Protein AF-A0A1F2RN65-F1 (afdb_monomer)

Secondary structure (DSSP, 8-state):
--PPPPPPSSPPSS-SSS-HHHHHHHHHHHHHS-SSEEEEEE--TTS-HHHHHHHHHHHHHTTTEEEEEEETTTTTT-S-HHHHHHHHHHHHTT-HHHHHHHHHHHHHHHHHHHTTTT----S--HHHHHHHHHHHHHHHHHHHHHHHHHHHHHHHHHS-SS--EEEEEEE-GGGS-HHHHHHHHHHHHTTTT-TTEEEEEEE-HHHHHHHHHHHSTTTS-TTT--HHHHHHTT-SEEEEPPPPPHHHHHHHHHTTS-GGGGGGHHHHHHHHTT-HHHHHHHHHHHHHHHHHHHHHT-TT--HHHHHHHHHHHHH-HHHHTTTTT-TTHHHHHHTT-GGGTTS---HHHHHHHHTS---SS--GGGTSHHHHHHHSS--S-------HHHHHHHHHHHHHTTTSSS---B-TT-B-----TTSS---TT-B-TT-B-TT-B---B--SSS--B--B-TT-B-TT-B-TT-B-TT-B-TT-B-TT-B-TT-B-TT-B-TT-BS--HHHHHTSB--TTPBPTTS-BSS--TTSS-S--TT-PPP------

Solvent-accessible surface area (backbone atoms only — not comparable to full-atom values): 30174 Å² total; per-residue (Å²): 130,90,74,69,79,74,60,70,98,60,71,60,95,64,80,59,67,75,49,59,65,57,21,51,52,52,31,50,47,71,74,69,55,78,55,44,36,30,33,29,39,30,41,62,91,50,61,44,55,71,28,47,50,52,46,21,49,51,64,32,63,80,44,62,44,43,70,32,69,42,62,42,45,86,44,49,82,49,94,52,52,57,58,55,51,50,51,33,47,38,62,64,65,62,46,59,70,64,40,50,50,51,51,48,53,54,49,49,64,52,49,67,59,60,77,64,74,84,67,92,75,76,99,75,53,75,62,61,49,49,53,52,52,48,52,50,52,48,51,52,50,54,50,52,52,50,50,50,54,54,50,50,52,48,50,54,67,68,36,41,100,76,23,64,36,42,37,37,38,40,32,52,43,66,71,32,56,49,69,37,38,50,55,46,50,62,52,45,56,75,64,57,72,34,77,47,29,34,38,40,37,32,36,27,62,69,62,48,42,53,22,52,51,65,73,45,60,87,78,53,66,91,88,78,69,60,64,65,60,60,49,60,75,64,33,78,43,79,41,71,63,75,80,52,50,68,71,37,46,48,54,38,49,63,75,62,55,46,80,92,50,55,86,35,48,66,42,50,55,44,47,61,59,56,38,58,46,60,47,42,54,47,50,36,52,47,55,52,49,51,51,45,41,62,77,66,62,54,80,91,73,49,71,50,59,46,49,49,55,51,47,31,53,76,76,37,48,80,61,38,72,41,38,86,81,36,50,49,46,69,58,39,60,66,67,66,38,78,86,44,71,79,58,89,69,60,65,38,50,53,58,29,48,71,77,49,89,73,64,80,67,54,64,69,57,73,82,37,45,90,52,46,68,63,67,69,53,89,61,94,66,76,60,45,84,69,78,58,68,67,40,50,53,29,23,50,40,12,61,78,48,76,66,77,39,69,39,72,37,78,38,56,31,20,62,54,66,72,32,57,91,89,73,80,50,47,49,53,52,37,82,43,61,50,18,37,31,36,44,15,35,30,59,32,55,90,66,88,64,103,63,79,53,26,24,41,28,36,46,15,34,31,32,49,15,37,30,34,48,14,41,29,29,36,18,33,31,31,47,14,31,36,33,72,30,41,29,49,60,14,34,34,36,43,14,35,27,34,57,22,38,33,38,46,62,70,40,53,68,37,32,42,53,24,71,65,7,28,28,26,70,60,50,71,30,48,78,55,89,92,68,69,53,49,32,67,77,81,76,77,83,74,77,82,77,87,74,135

Radius of gyration: 31.02 Å; Cα contacts (8 Å, |Δi|>4): 884; chains: 1; bounding box: 86×51×83 Å

Sequence (548 aa):
MALGSIPHDEPASQDKLKRDLYARALAGVAGTCQTPLVIGLYGTWGIGKTTLMKLIQKELTDSDINTVWFDAWQHQFDENPALALLHAVVNSFNMGEEGKKLLTVIASAFGSLLLKSTTTLELKDLKALGEQYEEERFRIRDARVRLREHFEELIQKAQTAEKHRLVFFIDDLDRCLPPQTLSLLEALKLYMNLEGCVFFIGVDRQALERSIRHHYKDAYKEDEFSEASYLDKIVQLPFTIPPVAPESMDGFVSSLLPQELESCKILLVLGLGDNPRKVKRFISTLALNHRLASELNIPNYDPKVLALVLLFQSLEWELYRLLPKRLGLLHDLKGQKEETKVLRVNERLKDALAQVDIPRELDIQYIYLTQAARITEKSESVGREIDLAPVFAAHKLWLESGGKAGKRADLRGVDLPVGTTEFGDSLWSANLRGADLRGSRAGGIYLGGDEMHVVHMAGAELRDADMREAQWSWADLRDAKLGGADLRGANLHAANLEGAEGLTEQQLASALTSEETILPDGSKGPFKPGSGAHQPCGSRPGRAKVRS

Nearest PDB structures (foldseek):
  5dzb-assembly3_E  TM=5.973E-01  e=4.042E-05  synthetic construct
  5txv-assembly4_X  TM=3.263E-01  e=6.839E-06  Escherichia coli K-12
  5dqa-assembly1_B-2  TM=4.616E-01  e=2.264E-04  synthetic construct
  2j8k-assembly1_A  TM=3.851E-01  e=4.093E-04  Nostoc punctiforme
  5dra-assembly1_A-2  TM=4.038E-01  e=8.698E-04  synthetic construct

Structure (mmCIF, N/CA/C/O backbone):
data_AF-A0A1F2RN65-F1
#
_entry.id   AF-A0A1F2RN65-F1
#
loop_
_atom_site.group_PDB
_atom_site.id
_atom_site.type_symbol
_atom_site.label_atom_id
_atom_site.label_alt_id
_atom_site.label_comp_id
_atom_site.label_asym_id
_atom_site.label_entity_id
_atom_site.label_seq_id
_atom_site.pdbx_PDB_ins_code
_atom_site.Cartn_x
_atom_site.Cartn_y
_atom_site.Cartn_z
_atom_site.occupancy
_atom_site.B_iso_or_equiv
_atom_site.auth_seq_id
_atom_site.auth_comp_id
_atom_site.auth_asym_id
_atom_site.auth_atom_id
_atom_site.pdbx_PDB_model_num
ATOM 1 N N . MET A 1 1 ? -7.874 18.743 -25.694 1.00 30.97 1 MET A N 1
ATOM 2 C CA . MET A 1 1 ? -9.133 18.361 -25.014 1.00 30.97 1 MET A CA 1
ATOM 3 C C . MET A 1 1 ? -8.820 18.153 -23.543 1.00 30.97 1 MET A C 1
ATOM 5 O O . MET A 1 1 ? -7.727 17.685 -23.246 1.00 30.97 1 MET A O 1
ATOM 9 N N . ALA A 1 2 ? -9.703 18.559 -22.630 1.00 31.06 2 ALA A N 1
ATOM 10 C CA . ALA A 1 2 ? -9.512 18.300 -21.206 1.00 31.06 2 ALA A CA 1
ATOM 11 C C . ALA A 1 2 ? -9.690 16.795 -20.954 1.00 31.06 2 ALA A C 1
ATOM 13 O O . ALA A 1 2 ? -10.813 16.304 -20.933 1.00 31.06 2 ALA A O 1
ATOM 14 N N . LEU A 1 3 ? -8.579 16.066 -20.843 1.00 44.56 3 LEU A N 1
ATOM 15 C CA . LEU A 1 3 ? -8.581 14.650 -20.478 1.00 44.56 3 LEU A CA 1
ATOM 16 C C . LEU A 1 3 ? -9.195 14.473 -19.081 1.00 44.56 3 LEU A C 1
ATOM 18 O O . LEU A 1 3 ? -8.922 15.276 -18.182 1.00 44.56 3 LEU A O 1
ATOM 22 N N . GLY A 1 4 ? -9.977 13.404 -18.911 1.00 52.00 4 GLY A N 1
ATOM 23 C CA . GLY A 1 4 ? -10.627 13.036 -17.651 1.00 52.00 4 GLY A CA 1
ATOM 24 C C . GLY A 1 4 ? -9.674 13.001 -16.448 1.00 52.00 4 GLY A C 1
ATOM 25 O O . GLY A 1 4 ? -8.451 12.875 -16.590 1.00 52.00 4 GLY A O 1
ATOM 26 N N . SER A 1 5 ? -10.239 13.151 -15.249 1.00 56.69 5 SER A N 1
ATOM 27 C CA . SER A 1 5 ? -9.483 13.170 -13.996 1.00 56.69 5 SER A CA 1
ATOM 28 C C . SER A 1 5 ? -8.712 11.863 -13.787 1.00 56.69 5 SER A C 1
ATOM 30 O O . SER A 1 5 ? -9.244 10.769 -13.965 1.00 56.69 5 SER A O 1
ATOM 32 N N . ILE A 1 6 ? -7.439 11.979 -13.399 1.00 63.50 6 ILE A N 1
ATOM 33 C CA . ILE A 1 6 ? -6.613 10.826 -13.027 1.00 63.50 6 ILE A CA 1
ATOM 34 C C . ILE A 1 6 ? -7.238 10.170 -11.782 1.00 63.50 6 ILE A C 1
ATOM 36 O O . ILE A 1 6 ? -7.541 10.883 -10.821 1.00 63.50 6 ILE A O 1
ATOM 40 N N . PRO A 1 7 ? -7.433 8.838 -11.757 1.00 59.62 7 PRO A N 1
ATOM 41 C CA . PRO A 1 7 ? -7.975 8.158 -10.588 1.00 59.62 7 PRO A CA 1
ATOM 42 C C . PRO A 1 7 ? -7.110 8.380 -9.340 1.00 59.62 7 PRO A C 1
ATOM 44 O O . PRO A 1 7 ? -5.917 8.071 -9.332 1.00 59.62 7 PRO A O 1
ATOM 47 N N . HIS A 1 8 ? -7.727 8.861 -8.260 1.00 59.22 8 HIS A N 1
ATOM 48 C CA . HIS A 1 8 ? -7.083 8.950 -6.950 1.00 59.22 8 HIS A CA 1
ATOM 49 C C . HIS A 1 8 ? -7.029 7.574 -6.262 1.00 59.22 8 HIS A C 1
ATOM 51 O O . HIS A 1 8 ? -7.990 6.791 -6.315 1.00 59.22 8 HIS A O 1
ATOM 57 N N . ASP A 1 9 ? -5.927 7.295 -5.554 1.00 55.34 9 ASP A N 1
ATOM 58 C CA . ASP A 1 9 ? -5.768 6.115 -4.681 1.00 55.34 9 ASP A CA 1
ATOM 59 C C . ASP A 1 9 ? -6.456 6.325 -3.320 1.00 55.34 9 ASP A C 1
ATOM 61 O O . ASP A 1 9 ? -5.916 6.034 -2.256 1.00 55.34 9 ASP A O 1
ATOM 65 N N . GLU A 1 10 ? -7.678 6.855 -3.356 1.00 56.72 10 GLU A N 1
ATOM 66 C CA . GLU A 1 10 ? -8.547 6.938 -2.190 1.00 56.72 10 GLU A CA 1
ATOM 67 C C . GLU A 1 10 ? -9.575 5.795 -2.201 1.00 56.72 10 GLU A C 1
ATOM 69 O O . GLU A 1 10 ? -9.991 5.325 -3.274 1.00 56.72 10 GLU A O 1
ATOM 74 N N . PRO A 1 11 ? -10.012 5.318 -1.021 1.00 56.66 11 PRO A N 1
ATOM 75 C CA . PRO A 1 11 ? -11.157 4.421 -0.909 1.00 56.66 11 PRO A CA 1
ATOM 76 C C . PRO A 1 11 ? -12.371 4.995 -1.651 1.00 56.66 11 PRO A C 1
ATOM 78 O O . PRO A 1 11 ? -12.697 6.168 -1.491 1.00 56.66 11 PRO A O 1
ATOM 81 N N . ALA A 1 12 ? -13.037 4.180 -2.471 1.00 59.41 12 ALA A N 1
ATOM 82 C CA . ALA A 1 12 ? -14.170 4.658 -3.260 1.00 59.41 12 ALA A CA 1
ATOM 83 C C . ALA A 1 12 ? -15.378 4.971 -2.357 1.00 59.41 12 ALA A C 1
ATOM 85 O O . ALA A 1 12 ? -15.730 4.169 -1.497 1.00 59.41 12 ALA A O 1
ATOM 86 N N . SER A 1 13 ? -16.025 6.118 -2.573 1.00 53.97 13 SER A N 1
ATOM 87 C CA . SER A 1 13 ? -17.267 6.509 -1.884 1.00 53.97 13 SER A CA 1
ATOM 88 C C . SER A 1 13 ? -18.532 5.919 -2.523 1.00 53.97 13 SER A C 1
ATOM 90 O O . SER A 1 13 ? -19.602 5.938 -1.915 1.00 53.97 13 SER A O 1
ATOM 92 N N . GLN A 1 14 ? -18.412 5.395 -3.745 1.00 61.78 14 GLN A N 1
ATOM 93 C CA . GLN A 1 14 ? -19.466 4.710 -4.490 1.00 61.78 14 GLN A CA 1
ATOM 94 C C . GLN A 1 14 ? -19.041 3.270 -4.760 1.00 61.78 14 GLN A C 1
ATOM 96 O O . GLN A 1 14 ? -17.903 3.023 -5.178 1.00 61.78 14 GLN A O 1
ATOM 101 N N . ASP A 1 15 ? -19.951 2.326 -4.541 1.00 69.19 15 ASP A N 1
ATOM 102 C CA . ASP A 1 15 ? -19.683 0.922 -4.796 1.00 69.19 15 ASP A CA 1
ATOM 103 C C . ASP A 1 15 ? -19.718 0.615 -6.292 1.00 69.19 15 ASP A C 1
ATOM 105 O O . ASP A 1 15 ? -20.756 0.580 -6.947 1.00 69.19 15 ASP A O 1
ATOM 109 N N . LYS A 1 16 ? -18.529 0.376 -6.833 1.00 72.38 16 LYS A N 1
ATOM 110 C CA . LYS A 1 16 ? -18.328 -0.030 -8.225 1.00 72.38 16 LYS A CA 1
ATOM 111 C C . LYS A 1 16 ? -17.986 -1.515 -8.359 1.00 72.38 16 LYS A C 1
ATOM 113 O O . LYS A 1 16 ? -17.763 -1.992 -9.465 1.00 72.38 16 LYS A O 1
ATOM 118 N N . LEU A 1 17 ? -17.907 -2.236 -7.237 1.00 81.19 17 LEU A N 1
ATOM 119 C CA . LEU A 1 17 ? -17.475 -3.634 -7.168 1.00 81.19 17 LEU A CA 1
ATOM 120 C C . LEU A 1 17 ? -18.573 -4.562 -6.632 1.00 81.19 17 LEU A C 1
ATOM 122 O O . LEU A 1 17 ? -18.293 -5.732 -6.368 1.00 81.19 17 LEU A O 1
ATOM 126 N N . LYS A 1 18 ? -19.810 -4.061 -6.504 1.00 81.75 18 LYS A N 1
ATOM 127 C CA . LYS A 1 18 ? -20.990 -4.790 -6.008 1.00 81.75 18 LYS A CA 1
ATOM 128 C C . LYS A 1 18 ? -20.799 -5.327 -4.581 1.00 81.75 18 LYS A C 1
ATOM 130 O O . LYS A 1 18 ? -21.231 -6.430 -4.250 1.00 81.75 18 LYS A O 1
ATOM 135 N N . ARG A 1 19 ? -20.117 -4.552 -3.738 1.00 86.19 19 ARG A N 1
ATOM 136 C CA . ARG A 1 19 ? -19.895 -4.802 -2.309 1.00 86.19 19 ARG A CA 1
ATOM 137 C C . ARG A 1 19 ? -21.009 -4.311 -1.397 1.00 86.19 19 ARG A C 1
ATOM 139 O O . ARG A 1 19 ? -21.010 -4.695 -0.230 1.00 86.19 19 ARG A O 1
ATOM 146 N N . ASP A 1 20 ? -21.968 -3.553 -1.912 1.00 86.00 20 ASP A N 1
ATOM 147 C CA . ASP A 1 20 ? -23.116 -3.042 -1.165 1.00 86.00 20 ASP A CA 1
ATOM 148 C C . ASP A 1 20 ? -23.898 -4.154 -0.460 1.00 86.00 20 ASP A C 1
ATOM 150 O O . ASP A 1 20 ? -24.384 -3.973 0.653 1.00 86.00 20 ASP A O 1
ATOM 154 N N . LEU A 1 21 ? -23.994 -5.337 -1.079 1.00 89.44 21 LEU A N 1
ATOM 155 C CA . LEU A 1 21 ? -24.649 -6.491 -0.464 1.00 89.44 21 LEU A CA 1
ATOM 156 C C . LEU A 1 21 ? -23.945 -6.916 0.833 1.00 89.44 21 LEU A C 1
ATOM 158 O O . LEU A 1 21 ? -24.610 -7.149 1.841 1.00 89.44 21 LEU A O 1
ATOM 162 N N . TYR A 1 22 ? -22.611 -6.991 0.818 1.00 92.75 22 TYR A N 1
ATOM 163 C CA . TYR A 1 22 ? -21.821 -7.337 2.001 1.00 92.75 22 TYR A CA 1
ATOM 164 C C . TYR A 1 22 ? -21.879 -6.226 3.044 1.00 92.75 22 TYR A C 1
ATOM 166 O O . TYR A 1 22 ? -22.025 -6.518 4.227 1.00 92.75 22 TYR A O 1
ATOM 174 N N . ALA A 1 23 ? -21.807 -4.965 2.608 1.00 93.50 23 ALA A N 1
ATOM 175 C CA . ALA A 1 23 ? -21.894 -3.815 3.496 1.00 93.50 23 ALA A CA 1
ATOM 176 C C . ALA A 1 23 ? -23.228 -3.795 4.255 1.00 93.50 23 ALA A C 1
ATOM 178 O O . ALA A 1 23 ? -23.217 -3.750 5.482 1.00 93.50 23 ALA A O 1
ATOM 179 N N . ARG A 1 24 ? -24.358 -3.949 3.550 1.00 92.69 24 ARG A N 1
ATOM 180 C CA . ARG A 1 24 ? -25.694 -4.038 4.162 1.00 92.69 24 ARG A CA 1
ATOM 181 C C . ARG A 1 24 ? -25.835 -5.222 5.109 1.00 92.69 24 ARG A C 1
ATOM 183 O O . ARG A 1 24 ? -26.381 -5.067 6.195 1.00 92.69 24 ARG A O 1
ATOM 190 N N . ALA A 1 25 ? -25.339 -6.399 4.725 1.00 94.25 25 ALA A N 1
ATOM 191 C CA . ALA A 1 25 ? -25.404 -7.581 5.581 1.00 94.25 25 ALA A CA 1
ATOM 192 C C . ALA A 1 25 ? -24.598 -7.389 6.878 1.00 94.25 25 ALA A C 1
ATOM 194 O O . ALA A 1 25 ? -25.102 -7.662 7.966 1.00 94.25 25 ALA A O 1
ATOM 195 N N . LEU A 1 26 ? -23.368 -6.876 6.775 1.00 96.12 26 LEU A N 1
ATOM 196 C CA . LEU A 1 26 ? -22.494 -6.621 7.922 1.00 96.12 26 LEU A CA 1
ATOM 197 C C . LEU A 1 26 ? -23.012 -5.477 8.801 1.00 96.12 26 LEU A C 1
ATOM 199 O O . LEU A 1 26 ? -22.952 -5.591 10.023 1.00 96.12 26 LEU A O 1
ATOM 203 N N . ALA A 1 27 ? -23.564 -4.417 8.206 1.00 94.31 27 ALA A N 1
ATOM 204 C CA . ALA A 1 27 ? -24.237 -3.342 8.931 1.00 94.31 27 ALA A CA 1
ATOM 205 C C . ALA A 1 27 ? -25.473 -3.865 9.681 1.00 94.31 27 ALA A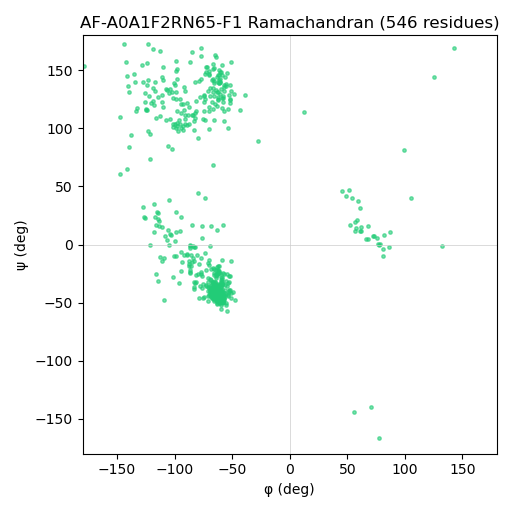 C 1
ATOM 207 O O . ALA A 1 27 ? -25.641 -3.575 10.862 1.00 94.31 27 ALA A O 1
ATOM 208 N N . GLY A 1 28 ? -26.284 -4.714 9.040 1.00 92.81 28 GLY A N 1
ATOM 209 C CA . GLY A 1 28 ? -27.425 -5.375 9.675 1.00 92.81 28 GLY A CA 1
ATOM 210 C C . GLY A 1 28 ? -27.011 -6.210 10.889 1.00 92.81 28 GLY A C 1
ATOM 211 O O . GLY A 1 28 ? -27.566 -6.032 11.971 1.00 92.81 28 GLY A O 1
ATOM 212 N N . VAL A 1 29 ? -25.976 -7.048 10.747 1.00 93.88 29 VAL A N 1
ATOM 213 C CA . VAL A 1 29 ? -25.400 -7.804 11.875 1.00 93.88 29 VAL A CA 1
ATOM 214 C C . VAL A 1 29 ? -24.925 -6.856 12.974 1.00 93.88 29 VAL A C 1
ATOM 216 O O . VAL A 1 29 ? -25.288 -7.041 14.133 1.00 93.88 29 VAL A O 1
ATOM 219 N N . ALA A 1 30 ? -24.167 -5.815 12.624 1.00 92.56 30 ALA A N 1
ATOM 220 C CA . ALA A 1 30 ? -23.673 -4.839 13.587 1.00 92.56 30 ALA A CA 1
ATOM 221 C C . ALA A 1 30 ? -24.796 -4.062 14.283 1.00 92.56 30 ALA A C 1
ATOM 223 O O . ALA A 1 30 ? -24.588 -3.627 15.409 1.00 92.56 30 ALA A O 1
ATOM 224 N N . GLY A 1 31 ? -25.977 -3.920 13.677 1.00 89.31 31 GLY A N 1
ATOM 225 C CA . GLY A 1 31 ? -27.139 -3.279 14.294 1.00 89.31 31 GLY A CA 1
ATOM 226 C C . GLY A 1 31 ? -27.954 -4.190 15.213 1.00 89.31 31 GLY A C 1
ATOM 227 O O . GLY A 1 31 ? -28.472 -3.718 16.222 1.00 89.31 31 GLY A O 1
ATOM 228 N N . THR A 1 32 ? -28.036 -5.494 14.924 1.00 89.25 32 THR A N 1
ATOM 229 C CA . THR A 1 32 ? -28.943 -6.412 15.642 1.00 89.25 32 THR A CA 1
ATOM 230 C C . THR A 1 32 ? -28.252 -7.472 16.500 1.00 89.25 32 THR A C 1
ATOM 232 O O . THR A 1 32 ? -28.929 -8.164 17.257 1.00 89.25 32 THR A O 1
ATOM 235 N N . CYS A 1 33 ? -26.930 -7.655 16.399 1.00 90.94 33 CYS A N 1
ATOM 236 C CA . CYS A 1 33 ? -26.219 -8.700 17.148 1.00 90.94 33 CYS A CA 1
ATOM 237 C C . CYS A 1 33 ? -26.260 -8.481 18.667 1.00 90.94 33 CYS A C 1
ATOM 239 O O . CYS A 1 33 ? -26.494 -7.369 19.134 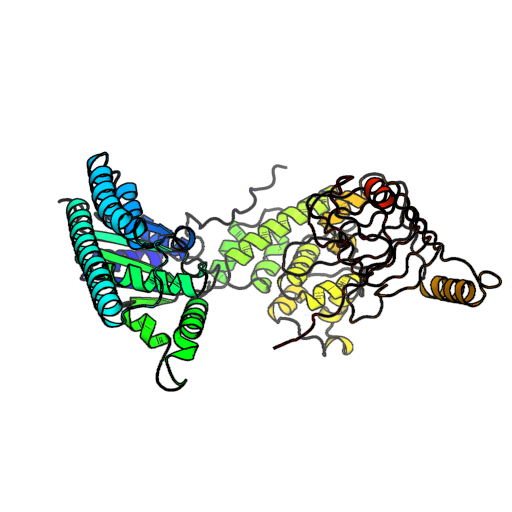1.00 90.94 33 CYS A O 1
ATOM 241 N N . GLN A 1 34 ? -25.962 -9.518 19.449 1.00 89.94 34 GLN A N 1
ATOM 242 C CA . GLN A 1 34 ? -25.588 -9.330 20.853 1.00 89.94 34 GLN A CA 1
ATOM 243 C C . GLN A 1 34 ? -24.201 -8.674 20.926 1.00 89.94 34 GLN A C 1
ATOM 245 O O . GLN A 1 34 ? -23.364 -8.900 20.051 1.00 89.94 34 GLN A O 1
ATOM 250 N N . THR A 1 35 ? -23.981 -7.828 21.929 1.00 90.31 35 THR A N 1
ATOM 251 C CA . THR A 1 35 ? -22.704 -7.138 22.162 1.00 90.31 35 THR A CA 1
ATOM 252 C C . THR A 1 35 ? -22.028 -7.697 23.416 1.00 90.31 35 THR A C 1
ATOM 254 O O . THR A 1 35 ? -22.734 -8.177 24.307 1.00 90.31 35 THR A O 1
ATOM 257 N N . PRO A 1 36 ? -20.687 -7.640 23.512 1.00 91.94 36 PRO A N 1
ATOM 258 C CA . PRO A 1 36 ? -19.733 -7.162 22.502 1.00 91.94 36 PRO A CA 1
ATOM 259 C C . PRO A 1 36 ? -19.563 -8.119 21.311 1.00 91.94 36 PRO A C 1
ATOM 261 O O . PRO A 1 36 ? -19.719 -9.330 21.450 1.00 91.94 36 PRO A O 1
ATOM 264 N N . LEU A 1 37 ? -19.210 -7.582 20.139 1.00 94.00 37 LEU A N 1
ATOM 265 C CA . LEU A 1 37 ? -18.876 -8.389 18.958 1.00 94.00 37 LEU A CA 1
ATOM 266 C C . LEU A 1 37 ? -17.682 -7.804 18.198 1.00 94.00 37 LEU A C 1
ATOM 268 O O . LEU A 1 37 ? -17.687 -6.626 17.853 1.00 94.00 37 LEU A O 1
ATOM 272 N N . VAL A 1 38 ? -16.697 -8.636 17.862 1.00 94.94 38 VAL A N 1
ATOM 273 C CA . VAL A 1 38 ? -15.569 -8.292 16.988 1.00 94.94 38 VAL A CA 1
ATOM 274 C C . VAL A 1 38 ? -15.684 -9.054 15.671 1.00 94.94 38 VAL A C 1
ATOM 276 O O . VAL A 1 38 ? -15.712 -10.287 15.622 1.00 94.94 38 VAL A O 1
ATOM 279 N N . ILE A 1 39 ? -15.718 -8.292 14.586 1.00 95.75 39 ILE A N 1
ATOM 280 C CA . ILE A 1 39 ? -15.828 -8.741 13.206 1.00 95.75 39 ILE A CA 1
ATOM 281 C C . ILE A 1 39 ? -14.492 -8.469 12.506 1.00 95.75 39 ILE A C 1
ATOM 283 O O . ILE A 1 39 ? -14.053 -7.325 12.379 1.00 95.75 39 ILE A O 1
ATOM 287 N N . GLY A 1 40 ? -13.833 -9.522 12.032 1.00 94.44 40 GLY A N 1
ATOM 288 C CA . GLY A 1 40 ? -12.572 -9.415 11.299 1.00 94.44 40 GLY A CA 1
ATOM 289 C C . GLY A 1 40 ? -12.828 -9.337 9.802 1.00 94.44 40 GLY A C 1
ATOM 290 O O . GLY A 1 40 ? -13.402 -10.260 9.233 1.00 94.44 40 GLY A O 1
ATOM 291 N N . LEU A 1 41 ? -12.384 -8.264 9.150 1.00 95.69 41 LEU A N 1
ATOM 292 C CA . LEU A 1 41 ? -12.427 -8.100 7.699 1.00 95.69 41 LEU A CA 1
ATOM 293 C C . LEU A 1 41 ? -11.069 -8.479 7.105 1.00 95.69 41 LEU A C 1
ATOM 295 O O . LEU A 1 41 ? -10.128 -7.680 7.077 1.00 95.69 41 LEU A O 1
ATOM 299 N N . TYR A 1 42 ? -10.979 -9.711 6.614 1.00 92.75 42 TYR A N 1
ATOM 300 C CA . TYR A 1 42 ? -9.752 -10.270 6.064 1.00 92.75 42 TYR A CA 1
ATOM 301 C C . TYR A 1 42 ? -9.644 -10.047 4.564 1.00 92.75 42 TYR A C 1
ATOM 303 O O . TYR A 1 42 ? -10.580 -10.306 3.807 1.00 92.75 42 TYR A O 1
ATOM 311 N N . GLY A 1 43 ? -8.466 -9.632 4.118 1.00 88.81 43 GLY A N 1
ATOM 312 C CA . GLY A 1 43 ? -8.182 -9.495 2.699 1.00 88.81 43 GLY A CA 1
ATOM 313 C C . GLY A 1 43 ? -6.762 -9.025 2.433 1.00 88.81 43 GLY A C 1
ATOM 314 O O . GLY A 1 43 ? -6.163 -8.332 3.260 1.00 88.81 43 GLY A O 1
ATOM 315 N N . THR A 1 44 ? -6.236 -9.382 1.264 1.00 85.50 44 THR A N 1
ATOM 316 C CA . THR A 1 44 ? -4.900 -8.958 0.838 1.00 85.50 44 THR A CA 1
ATOM 317 C C . THR A 1 44 ? -4.819 -7.443 0.667 1.00 85.50 44 THR A C 1
ATOM 319 O O . THR A 1 44 ? -5.825 -6.725 0.556 1.00 85.50 44 THR A O 1
ATOM 322 N N . TRP A 1 45 ? -3.600 -6.919 0.661 1.00 83.50 45 TRP A N 1
ATOM 323 C CA . TRP A 1 45 ? -3.378 -5.496 0.444 1.00 83.50 45 TRP A CA 1
ATOM 324 C C . TRP A 1 45 ? -3.980 -5.001 -0.885 1.00 83.50 45 TRP A C 1
ATOM 326 O O . TRP A 1 45 ? -3.800 -5.596 -1.949 1.00 83.50 45 TRP A O 1
ATOM 336 N N . GLY A 1 46 ? -4.719 -3.889 -0.830 1.00 83.81 46 GLY A N 1
ATOM 337 C CA . GLY A 1 46 ? -5.365 -3.286 -2.001 1.00 83.81 46 GLY A CA 1
ATOM 338 C C . GLY A 1 46 ? -6.691 -3.923 -2.436 1.00 83.81 46 GLY A C 1
ATOM 339 O O . GLY A 1 46 ? -7.341 -3.365 -3.316 1.00 83.81 46 GLY A O 1
ATOM 340 N N . ILE A 1 47 ? -7.151 -5.014 -1.800 1.00 88.06 47 ILE A N 1
ATOM 341 C CA . ILE A 1 47 ? -8.448 -5.625 -2.139 1.00 88.06 47 ILE A CA 1
ATOM 342 C C . ILE A 1 47 ? -9.629 -4.727 -1.757 1.00 88.06 47 ILE A C 1
ATOM 344 O O . ILE A 1 47 ? -10.697 -4.879 -2.322 1.00 88.06 47 ILE A O 1
ATOM 348 N N . GLY A 1 48 ? -9.469 -3.770 -0.833 1.00 88.88 48 GLY A N 1
ATOM 349 C CA . GLY A 1 48 ? -10.491 -2.771 -0.477 1.00 88.88 48 GLY A CA 1
ATOM 350 C C . GLY A 1 48 ? -11.197 -2.999 0.865 1.00 88.88 48 GLY A C 1
ATOM 351 O O . GLY A 1 48 ? -12.402 -2.767 0.954 1.00 88.88 48 GLY A O 1
ATOM 352 N N . LYS A 1 49 ? -10.448 -3.419 1.897 1.00 91.56 49 LYS A N 1
ATOM 353 C CA . LYS A 1 49 ? -10.901 -3.512 3.300 1.00 91.56 49 LYS A CA 1
ATOM 354 C C . LYS A 1 49 ? -11.470 -2.181 3.804 1.00 91.56 49 LYS A C 1
ATOM 356 O O . LYS A 1 49 ? -12.659 -2.103 4.093 1.00 91.56 49 LYS A O 1
ATOM 361 N N . THR A 1 50 ? -10.670 -1.115 3.738 1.00 91.50 50 THR A N 1
ATOM 362 C CA . THR A 1 50 ? -11.070 0.265 4.057 1.00 91.50 50 THR A CA 1
ATOM 363 C C . THR A 1 50 ? -12.318 0.715 3.298 1.00 91.50 50 THR A C 1
ATOM 365 O O . THR A 1 50 ? -13.187 1.379 3.849 1.00 91.50 50 THR A O 1
ATOM 368 N N . THR A 1 51 ? -12.433 0.362 2.011 1.00 91.06 51 THR A N 1
ATOM 369 C CA . THR A 1 51 ? -13.609 0.722 1.200 1.00 91.06 51 THR A CA 1
ATOM 370 C C . THR A 1 51 ? -14.864 0.022 1.713 1.00 91.06 51 THR A C 1
ATOM 372 O O . THR A 1 51 ? -15.883 0.676 1.889 1.00 91.06 51 THR A O 1
ATOM 375 N N . LEU A 1 52 ? -14.785 -1.280 2.009 1.00 93.31 52 LEU A N 1
ATOM 376 C CA . LEU A 1 52 ? -15.905 -2.014 2.595 1.00 93.31 52 LEU A CA 1
ATOM 377 C C . LEU A 1 52 ? -16.288 -1.448 3.971 1.00 93.31 52 LEU A C 1
ATOM 379 O O . LEU A 1 52 ? -17.469 -1.252 4.223 1.00 93.31 52 LEU A O 1
ATOM 383 N N . MET A 1 53 ? -15.314 -1.115 4.822 1.00 95.06 53 MET A N 1
ATOM 384 C CA . MET A 1 53 ? -15.566 -0.466 6.116 1.00 95.06 53 MET A CA 1
ATOM 385 C C . MET A 1 53 ? -16.305 0.862 5.975 1.00 95.06 53 MET A C 1
ATOM 387 O O . MET A 1 53 ? -17.286 1.082 6.673 1.00 95.06 53 MET A O 1
ATOM 391 N N . LYS A 1 54 ? -15.890 1.723 5.039 1.00 93.31 54 LYS A N 1
ATOM 392 C CA . LYS A 1 54 ? -16.582 2.993 4.769 1.00 93.31 54 LYS A CA 1
ATOM 393 C C . LYS A 1 54 ? -18.004 2.789 4.244 1.00 93.31 54 LYS A C 1
ATOM 395 O O . LYS A 1 54 ? -18.889 3.556 4.606 1.00 93.31 54 LYS A O 1
ATOM 400 N N . LEU A 1 55 ? -18.243 1.761 3.423 1.00 91.94 55 LEU A N 1
ATOM 401 C CA . LEU A 1 55 ? -19.598 1.408 2.984 1.00 91.94 55 LEU A CA 1
ATOM 402 C C . LEU A 1 55 ? -20.458 0.946 4.168 1.00 91.94 55 LEU A C 1
ATOM 404 O O . LEU A 1 55 ? -21.571 1.429 4.321 1.00 91.94 55 LEU A O 1
ATOM 408 N N . ILE A 1 56 ? -19.927 0.086 5.044 1.00 94.38 56 ILE A N 1
ATOM 409 C CA . ILE A 1 56 ? -20.620 -0.333 6.275 1.00 94.38 56 ILE A CA 1
ATOM 410 C C . ILE A 1 56 ? -20.913 0.885 7.159 1.00 94.38 56 ILE A C 1
ATOM 412 O O . ILE A 1 56 ? -22.034 1.047 7.625 1.00 94.38 56 ILE A O 1
ATOM 416 N N . GLN A 1 57 ? -19.929 1.765 7.364 1.00 93.44 57 GLN A N 1
ATOM 417 C CA . GLN A 1 57 ? -20.099 2.988 8.147 1.00 93.44 57 GLN A CA 1
ATOM 418 C C . GLN A 1 57 ? -21.216 3.865 7.578 1.00 93.44 57 GLN A C 1
ATOM 420 O O . GLN A 1 57 ? -22.032 4.377 8.340 1.00 93.44 57 GLN A O 1
ATOM 425 N N . LYS A 1 58 ? -21.276 4.017 6.251 1.00 90.88 58 LYS A N 1
ATOM 426 C CA . LYS A 1 58 ? -22.326 4.782 5.577 1.00 90.88 58 LYS A CA 1
ATOM 427 C C . LYS A 1 58 ? -23.712 4.186 5.838 1.00 90.88 58 LYS A C 1
ATOM 429 O O . LYS A 1 58 ? -24.583 4.912 6.294 1.00 90.88 58 LYS A O 1
ATOM 434 N N . GLU A 1 59 ? -23.878 2.876 5.645 1.00 90.38 59 GLU A N 1
ATOM 435 C CA . GLU A 1 59 ? -25.140 2.168 5.929 1.00 90.38 59 GLU A CA 1
ATOM 436 C C . GLU A 1 59 ? -25.565 2.293 7.406 1.00 90.38 59 GLU A C 1
ATOM 438 O O . GLU A 1 59 ? -26.751 2.343 7.712 1.00 90.38 59 GLU A O 1
ATOM 443 N N . LEU A 1 60 ? -24.604 2.375 8.334 1.00 89.25 60 LEU A N 1
ATOM 444 C CA . LEU A 1 60 ? -24.873 2.574 9.763 1.00 89.25 60 LEU A CA 1
ATOM 445 C C . LEU A 1 60 ? -25.140 4.038 10.138 1.00 89.25 60 LEU A C 1
ATOM 447 O O . LEU A 1 60 ? -25.813 4.295 11.133 1.00 89.25 60 LEU A O 1
ATOM 451 N N . THR A 1 61 ? -24.624 5.004 9.378 1.00 78.44 61 THR A N 1
ATOM 452 C CA . THR A 1 61 ? -24.834 6.436 9.658 1.00 78.44 61 THR A CA 1
ATOM 453 C C . THR A 1 61 ? -26.289 6.834 9.416 1.00 78.44 61 THR A C 1
ATOM 455 O O . THR A 1 61 ? -26.815 7.692 10.122 1.00 78.44 61 THR A O 1
ATOM 458 N N . ASP A 1 62 ? -26.952 6.141 8.490 1.00 69.62 62 ASP A N 1
ATOM 459 C CA . ASP A 1 62 ? -28.385 6.270 8.220 1.00 69.62 62 ASP A CA 1
ATOM 460 C C . ASP A 1 62 ? -29.263 5.566 9.285 1.00 69.62 62 ASP A C 1
ATOM 462 O O . ASP A 1 62 ? -30.484 5.508 9.149 1.00 69.62 62 ASP A O 1
ATOM 466 N N . SER A 1 63 ? -28.657 5.040 10.359 1.00 67.19 63 SER A N 1
ATOM 467 C CA . SER A 1 63 ? -29.325 4.343 11.462 1.00 67.19 63 SER A CA 1
ATOM 468 C C . SER A 1 63 ? -29.038 4.983 12.831 1.00 67.19 63 SER A C 1
ATOM 470 O O . SER A 1 63 ? -28.172 5.852 12.974 1.00 67.19 63 SER A O 1
ATOM 472 N N . ASP A 1 64 ? -29.732 4.512 13.869 1.00 73.56 64 ASP A N 1
ATOM 473 C CA . ASP A 1 64 ? -29.576 4.929 15.273 1.00 73.56 64 ASP A CA 1
ATOM 474 C C . ASP A 1 64 ? -28.288 4.387 15.930 1.00 73.56 64 ASP A C 1
ATOM 476 O O . ASP A 1 64 ? -28.252 3.942 17.079 1.00 73.56 64 ASP A O 1
ATOM 480 N N . ILE A 1 65 ? -27.191 4.388 15.174 1.00 84.62 65 ILE A N 1
ATOM 481 C CA . ILE A 1 65 ? -25.909 3.813 15.562 1.00 84.62 65 ILE A CA 1
ATOM 482 C C . ILE A 1 65 ? -24.835 4.893 15.486 1.00 84.62 65 ILE A C 1
ATOM 484 O O . ILE A 1 65 ? -24.826 5.769 14.616 1.00 84.62 65 ILE A O 1
ATOM 488 N N . ASN A 1 66 ? -23.933 4.841 16.455 1.00 86.69 66 ASN A N 1
ATOM 489 C CA . ASN A 1 66 ? -22.791 5.725 16.570 1.00 86.69 66 ASN A CA 1
ATOM 490 C C . ASN A 1 66 ? -21.551 5.029 16.014 1.00 86.69 66 ASN A C 1
ATOM 492 O O . ASN A 1 66 ? -21.277 3.889 16.373 1.00 86.69 66 ASN A O 1
ATOM 496 N N . THR A 1 67 ? -20.783 5.699 15.153 1.00 91.19 67 THR A N 1
ATOM 497 C CA . THR A 1 67 ? -19.584 5.105 14.541 1.00 91.19 67 THR A CA 1
ATOM 498 C C . THR A 1 67 ? -18.320 5.856 14.934 1.00 91.19 67 THR A C 1
ATOM 500 O O . THR A 1 67 ? -18.323 7.084 14.929 1.00 91.19 67 THR A O 1
ATOM 503 N N . VAL A 1 68 ? -17.237 5.130 15.200 1.00 91.06 68 VAL A N 1
ATOM 504 C CA . VAL A 1 68 ? -15.914 5.677 15.529 1.00 91.06 68 VAL A CA 1
ATOM 505 C C . VAL A 1 68 ? -14.885 5.075 14.579 1.00 91.06 68 VAL A C 1
ATOM 507 O O . VAL A 1 68 ? -14.839 3.858 14.408 1.00 91.06 68 VAL A O 1
ATOM 510 N N . TRP A 1 69 ? -14.051 5.915 13.968 1.00 93.06 69 TRP A N 1
ATOM 511 C CA . TRP A 1 69 ? -12.957 5.469 13.102 1.00 93.06 69 TRP A CA 1
ATOM 512 C C . TRP A 1 69 ? -11.616 5.585 13.826 1.00 93.06 69 TRP A C 1
ATOM 514 O O . TRP A 1 69 ? -11.325 6.618 14.426 1.00 93.06 69 TRP A O 1
ATOM 524 N N . PHE A 1 70 ? -10.795 4.542 13.745 1.00 92.25 70 PHE A N 1
ATOM 525 C CA . PHE A 1 70 ? -9.474 4.469 14.356 1.00 92.25 70 PHE A CA 1
ATOM 526 C C . PHE A 1 70 ? -8.455 3.934 13.341 1.00 92.25 70 PHE A C 1
ATOM 528 O O . PHE A 1 70 ? -8.539 2.787 12.900 1.00 92.25 70 PHE A O 1
ATOM 535 N N . ASP A 1 71 ? -7.495 4.777 12.962 1.00 89.81 71 ASP A N 1
ATOM 536 C CA . ASP A 1 71 ? -6.389 4.409 12.072 1.00 89.81 71 ASP A CA 1
ATOM 537 C C . ASP A 1 71 ? -5.220 3.872 12.907 1.00 89.81 71 ASP A C 1
ATOM 539 O O . ASP A 1 71 ? -4.483 4.627 13.542 1.00 89.81 71 ASP A O 1
ATOM 543 N N . ALA A 1 72 ? -5.056 2.550 12.916 1.00 87.62 72 ALA A N 1
ATOM 544 C CA . ALA A 1 72 ? -4.039 1.866 13.707 1.00 87.62 72 ALA A CA 1
ATOM 545 C C . ALA A 1 72 ? -2.608 2.309 13.366 1.00 87.62 72 ALA A C 1
ATOM 547 O O . ALA A 1 72 ? -1.745 2.346 14.246 1.00 87.62 72 ALA A O 1
ATOM 548 N N . TRP A 1 73 ? -2.349 2.646 12.101 1.00 85.69 73 TRP A N 1
ATOM 549 C CA . TRP A 1 73 ? -1.010 2.958 11.611 1.00 85.69 73 TRP A CA 1
ATOM 550 C C . TRP A 1 73 ? -0.503 4.314 12.105 1.00 85.69 73 TRP A C 1
ATOM 552 O O . TRP A 1 73 ? 0.681 4.443 12.434 1.00 85.69 73 TRP A O 1
ATOM 562 N N . GLN A 1 74 ? -1.397 5.300 12.229 1.00 85.69 74 GLN A N 1
ATOM 563 C CA . GLN A 1 74 ? -1.071 6.617 12.796 1.00 85.69 74 GLN A CA 1
ATOM 564 C C . GLN A 1 74 ? -0.669 6.537 14.274 1.00 85.69 74 GLN A C 1
ATOM 566 O O . GLN A 1 74 ? 0.118 7.356 14.739 1.00 85.69 74 GLN A O 1
ATOM 571 N N . HIS A 1 75 ? -1.161 5.519 14.982 1.00 83.31 75 HIS A N 1
ATOM 572 C CA . HIS A 1 75 ? -0.981 5.333 16.422 1.00 83.31 75 HIS A CA 1
ATOM 573 C C . HIS A 1 75 ? 0.020 4.221 16.775 1.00 83.31 75 HIS A C 1
ATOM 575 O O . HIS A 1 75 ? 0.105 3.794 17.925 1.00 83.31 75 HIS A O 1
ATOM 581 N N . GLN A 1 76 ? 0.804 3.730 15.806 1.00 79.69 76 GLN A N 1
ATOM 582 C CA . GLN A 1 76 ? 1.691 2.574 16.008 1.00 79.69 76 GLN A CA 1
ATOM 583 C C . GLN A 1 76 ? 2.821 2.812 17.030 1.00 79.69 76 GLN A C 1
ATOM 585 O O . GLN A 1 76 ? 3.383 1.851 17.553 1.00 79.69 76 GLN A O 1
ATOM 590 N N . PHE A 1 77 ? 3.177 4.075 17.282 1.00 79.06 77 PHE A N 1
ATOM 591 C CA . PHE A 1 77 ? 4.218 4.471 18.235 1.00 79.06 77 PHE A CA 1
ATOM 592 C C . PHE A 1 77 ? 3.649 5.076 19.519 1.00 79.06 77 PHE A C 1
ATOM 594 O O . PHE A 1 77 ? 4.418 5.501 20.380 1.00 79.06 77 PHE A O 1
ATOM 601 N N . ASP A 1 78 ? 2.324 5.108 19.661 1.00 76.12 78 ASP A N 1
ATOM 602 C CA . ASP A 1 78 ? 1.703 5.620 20.872 1.00 76.12 78 ASP A CA 1
ATOM 603 C C . ASP A 1 78 ? 1.985 4.659 22.026 1.00 76.12 78 ASP A C 1
ATOM 605 O O . ASP A 1 78 ? 1.702 3.462 21.956 1.00 76.12 78 ASP A O 1
ATOM 609 N N . GLU A 1 79 ? 2.512 5.199 23.124 1.00 69.56 79 GLU A N 1
ATOM 610 C CA . GLU A 1 79 ? 2.838 4.419 24.323 1.00 69.56 79 GLU A CA 1
ATOM 611 C C . GLU A 1 79 ? 1.605 3.725 24.917 1.00 69.56 79 GLU A C 1
ATOM 613 O O . GLU A 1 79 ? 1.711 2.669 25.544 1.00 69.56 79 GLU A O 1
ATOM 618 N N . ASN A 1 80 ? 0.418 4.307 24.710 1.00 74.50 80 ASN A N 1
ATOM 619 C CA . ASN A 1 80 ? -0.850 3.714 25.107 1.00 74.50 80 ASN A CA 1
ATOM 620 C C . ASN A 1 80 ? -1.926 3.894 24.022 1.00 74.50 80 ASN A C 1
ATOM 622 O O . ASN A 1 80 ? -2.661 4.888 24.033 1.00 74.50 80 ASN A O 1
ATOM 626 N N . PRO A 1 81 ? -2.105 2.901 23.139 1.00 77.31 81 PRO A N 1
ATOM 627 C CA . PRO A 1 81 ? -3.101 2.979 22.077 1.00 77.31 81 PRO A CA 1
ATOM 628 C C . PRO A 1 81 ? -4.556 3.064 22.550 1.00 77.31 81 PRO A C 1
ATOM 630 O O . PRO A 1 81 ? -5.430 3.506 21.807 1.00 77.31 81 PRO A O 1
ATOM 633 N N . ALA A 1 82 ? -4.841 2.675 23.797 1.00 76.50 82 ALA A N 1
ATOM 634 C CA . ALA A 1 82 ? -6.172 2.838 24.373 1.00 76.50 82 ALA A CA 1
ATOM 635 C C . ALA A 1 82 ? -6.540 4.316 24.553 1.00 76.50 82 ALA A C 1
ATOM 637 O O . ALA A 1 82 ? -7.692 4.698 24.361 1.00 76.50 82 ALA A O 1
ATOM 638 N N . LEU A 1 83 ? -5.555 5.154 24.893 1.00 77.75 83 LEU A N 1
ATOM 639 C CA . LEU A 1 83 ? -5.750 6.595 25.001 1.00 77.75 83 LEU A CA 1
ATOM 640 C C . LEU A 1 83 ? -6.017 7.206 23.621 1.00 77.75 83 LEU A C 1
ATOM 642 O O . LEU A 1 83 ? -6.913 8.034 23.482 1.00 77.75 83 LEU A O 1
ATOM 646 N N . ALA A 1 84 ? -5.313 6.745 22.587 1.00 81.88 84 ALA A N 1
ATOM 647 C CA . ALA A 1 84 ? -5.582 7.148 21.211 1.00 81.88 84 ALA A CA 1
ATOM 648 C C . ALA A 1 84 ? -7.009 6.777 20.767 1.00 81.88 84 ALA A C 1
ATOM 650 O O . ALA A 1 84 ? -7.719 7.601 20.188 1.00 81.88 84 ALA A O 1
ATOM 651 N N . LEU A 1 85 ? -7.476 5.572 21.114 1.00 82.38 85 LEU A N 1
ATOM 652 C CA . LEU A 1 85 ? -8.853 5.149 20.850 1.00 82.38 85 LEU A CA 1
ATOM 653 C C . LEU A 1 85 ? -9.876 6.033 21.588 1.00 82.38 85 LEU A C 1
ATOM 655 O O . LEU A 1 85 ? -10.886 6.421 21.004 1.00 82.38 85 LEU A O 1
ATOM 659 N N . LEU A 1 86 ? -9.603 6.409 22.841 1.00 79.62 86 LEU A N 1
ATOM 660 C CA . LEU A 1 86 ? -10.427 7.358 23.603 1.00 79.62 86 LEU A CA 1
ATOM 661 C C . LEU A 1 86 ? -10.496 8.736 22.941 1.00 79.62 86 LEU A C 1
ATOM 663 O O . LEU A 1 86 ? -11.570 9.332 22.851 1.00 79.62 86 LEU A O 1
ATOM 667 N N . HIS A 1 87 ? -9.363 9.240 22.452 1.00 80.38 87 HIS A N 1
ATOM 668 C CA . HIS A 1 87 ? -9.330 10.480 21.684 1.00 80.38 87 HIS A CA 1
ATOM 669 C C . HIS A 1 87 ? -10.201 10.381 20.427 1.00 80.38 87 HIS A C 1
ATOM 671 O O . HIS A 1 87 ? -10.957 11.311 20.139 1.00 80.38 87 HIS A O 1
ATOM 677 N N . ALA A 1 88 ? -10.160 9.249 19.716 1.00 84.00 88 ALA A N 1
ATOM 678 C CA . ALA A 1 88 ? -11.005 9.016 18.548 1.00 84.00 88 ALA A CA 1
ATOM 679 C C . ALA A 1 88 ? -12.506 9.033 18.897 1.00 84.00 88 ALA A C 1
ATOM 681 O O . ALA A 1 88 ? -13.292 9.634 18.161 1.00 84.00 88 ALA A O 1
ATOM 682 N N . VAL A 1 89 ? -12.902 8.456 20.039 1.00 83.50 89 VAL A N 1
ATOM 683 C CA . VAL A 1 89 ? -14.279 8.525 20.568 1.00 83.50 89 VAL A CA 1
ATOM 684 C C . VAL A 1 89 ? -14.691 9.978 20.812 1.00 83.50 89 VAL A C 1
ATOM 686 O O . VAL A 1 89 ? -15.675 10.444 20.240 1.00 83.50 89 VAL A O 1
ATOM 689 N N . VAL A 1 90 ? -13.917 10.726 21.603 1.00 80.69 90 VAL A N 1
ATOM 690 C CA . VAL A 1 90 ? -14.252 12.117 21.964 1.00 80.69 90 VAL A CA 1
ATOM 691 C C . VAL A 1 90 ? -14.352 13.020 20.734 1.00 80.69 90 VAL A C 1
ATOM 693 O O . VAL A 1 90 ? -15.267 13.844 20.653 1.00 80.69 90 VAL A O 1
ATOM 696 N N . ASN A 1 91 ? -13.449 12.843 19.766 1.00 80.94 91 ASN A N 1
ATOM 697 C CA . ASN A 1 91 ? -13.460 13.594 18.513 1.00 80.94 91 ASN A CA 1
ATOM 698 C C . ASN A 1 91 ? -14.674 13.240 17.643 1.00 80.94 91 ASN A C 1
ATOM 700 O O . ASN A 1 91 ? -15.297 14.142 17.087 1.00 80.94 91 ASN A O 1
ATOM 704 N N . SER A 1 92 ? -15.041 11.956 17.557 1.00 81.38 92 SER A N 1
ATOM 705 C CA . SER A 1 92 ? -16.174 11.499 16.735 1.00 81.38 92 SER A CA 1
ATOM 706 C C . SER A 1 92 ? -17.520 12.032 17.238 1.00 81.38 92 SER A C 1
ATOM 708 O O . SER A 1 92 ? -18.405 12.308 16.433 1.00 81.38 92 SER A O 1
ATOM 710 N N . PHE A 1 93 ? -17.669 12.231 18.554 1.00 76.62 93 PHE A N 1
ATOM 711 C CA . PHE A 1 93 ? -18.912 12.722 19.170 1.00 76.62 93 PHE A CA 1
ATOM 712 C C . PHE A 1 93 ? -18.907 14.216 19.508 1.00 76.62 93 PHE A C 1
ATOM 714 O O . PHE A 1 93 ? -19.875 14.707 20.082 1.00 76.62 93 PHE A O 1
ATOM 721 N N . ASN A 1 94 ? -17.834 14.943 19.176 1.00 69.31 94 ASN A N 1
ATOM 722 C CA . ASN A 1 94 ? -17.670 16.368 19.473 1.00 69.31 94 ASN A CA 1
ATOM 723 C C . ASN A 1 94 ? -18.072 16.729 20.922 1.00 69.31 94 ASN A C 1
ATOM 725 O O . ASN A 1 94 ? -18.787 17.703 21.157 1.00 69.31 94 ASN A O 1
ATOM 729 N N . MET A 1 95 ? -17.618 15.937 21.906 1.00 70.06 95 MET A N 1
ATOM 730 C CA . MET A 1 95 ? -18.046 16.016 23.322 1.00 70.06 95 MET A CA 1
ATOM 731 C C . MET A 1 95 ? -17.577 17.293 24.063 1.00 70.06 95 MET A C 1
ATOM 733 O O . MET A 1 95 ? -17.581 17.349 25.295 1.00 70.06 95 MET A O 1
ATOM 737 N N . GLY A 1 96 ? -17.146 18.320 23.325 1.00 71.38 96 GLY A N 1
ATOM 738 C CA . GLY A 1 96 ? -16.807 19.643 23.834 1.00 71.38 96 GLY A CA 1
ATOM 739 C C . GLY A 1 96 ? -15.746 19.645 24.938 1.00 71.38 96 GLY A C 1
ATOM 740 O O . GLY A 1 96 ? -14.789 18.869 24.931 1.00 71.38 96 GLY A O 1
ATOM 741 N N . GLU A 1 97 ? -15.911 20.560 25.893 1.00 69.69 97 GLU A N 1
ATOM 742 C CA . GLU A 1 97 ? -14.995 20.746 27.025 1.00 69.69 97 GLU A CA 1
ATOM 743 C C . GLU A 1 97 ? -15.057 19.607 28.055 1.00 69.69 97 GLU A C 1
ATOM 745 O O . GLU A 1 97 ? -14.052 19.310 28.697 1.00 69.69 97 GLU A O 1
ATOM 750 N N . GLU A 1 98 ? -16.196 18.929 28.214 1.00 66.75 98 GLU A N 1
ATOM 751 C CA . GLU A 1 98 ? -16.320 17.820 29.172 1.00 66.75 98 GLU A CA 1
ATOM 752 C C . GLU A 1 98 ? -15.538 16.579 28.729 1.00 66.75 98 GLU A C 1
ATOM 754 O O . GLU A 1 98 ? -14.804 16.003 29.535 1.00 66.75 98 GLU A O 1
ATOM 759 N N . GLY A 1 99 ? -15.608 16.213 27.443 1.00 69.19 99 GLY A N 1
ATOM 760 C CA . GLY A 1 99 ? -14.794 15.127 26.887 1.00 69.19 99 GLY A CA 1
ATOM 761 C C . GLY A 1 99 ? -13.294 15.418 26.982 1.00 69.19 99 GLY A C 1
ATOM 762 O O . GLY A 1 99 ? -12.512 14.547 27.364 1.00 69.19 99 GLY A O 1
ATOM 763 N N . LYS A 1 100 ? -12.884 16.669 26.728 1.00 70.81 100 LYS A N 1
ATOM 764 C CA . LYS A 1 100 ? -11.485 17.106 26.882 1.00 70.81 100 LYS A CA 1
ATOM 765 C C . LYS A 1 100 ? -11.007 17.054 28.332 1.00 70.81 100 LYS A C 1
ATOM 767 O O . LYS A 1 100 ? -9.890 16.601 28.584 1.00 70.81 100 LYS A O 1
ATOM 772 N N . LYS A 1 101 ? -11.837 17.478 29.293 1.00 70.69 101 LYS A N 1
ATOM 773 C CA . LYS A 1 101 ? -11.523 17.375 30.729 1.00 70.69 101 LYS A CA 1
ATOM 774 C C . LYS A 1 101 ? -11.312 15.926 31.143 1.00 70.69 101 LYS A C 1
ATOM 776 O O . LYS A 1 101 ? -10.328 15.636 31.815 1.00 70.69 101 LYS A O 1
ATOM 781 N N . LEU A 1 102 ? -12.179 15.020 30.698 1.00 67.12 102 LEU A N 1
ATOM 782 C CA . LEU A 1 102 ? -12.054 13.601 31.015 1.00 67.12 102 LEU A CA 1
ATOM 783 C C . LEU A 1 102 ? -10.784 12.988 30.410 1.00 67.12 102 LEU A C 1
ATOM 785 O O . LEU A 1 102 ? -10.033 12.323 31.119 1.00 67.12 102 LEU A O 1
ATOM 789 N N . LEU A 1 103 ? -10.473 13.301 29.149 1.00 68.56 103 LEU A N 1
ATOM 790 C CA . LEU A 1 103 ? -9.200 12.917 28.526 1.00 68.56 103 LEU A CA 1
ATOM 791 C C . LEU A 1 103 ? -7.993 13.470 29.284 1.00 68.56 103 LEU A C 1
ATOM 793 O O . LEU A 1 103 ? -7.002 12.769 29.433 1.00 68.56 103 LEU A O 1
ATOM 797 N N . THR A 1 104 ? -8.077 14.700 29.791 1.00 68.38 104 THR A N 1
ATOM 798 C CA . THR A 1 104 ? -6.996 15.327 30.566 1.00 68.38 104 THR A CA 1
ATOM 799 C C . THR A 1 104 ? -6.787 14.610 31.898 1.00 68.38 104 THR A C 1
ATOM 801 O O . THR A 1 104 ? -5.649 14.375 32.294 1.00 68.38 104 THR A O 1
ATOM 804 N N . VAL A 1 105 ? -7.868 14.204 32.570 1.00 65.75 105 VAL A N 1
ATOM 805 C CA . VAL A 1 105 ? -7.804 13.404 33.802 1.00 65.75 105 VAL A CA 1
ATOM 806 C C . VAL A 1 105 ? -7.139 12.055 33.526 1.00 65.75 105 VAL A C 1
ATOM 808 O O . VAL A 1 105 ? -6.176 11.706 34.211 1.00 65.75 105 VAL A O 1
ATOM 811 N N . ILE A 1 106 ? -7.563 11.349 32.474 1.00 66.50 106 ILE A N 1
ATOM 812 C CA . ILE A 1 106 ? -6.968 10.067 32.074 1.00 66.50 106 ILE A CA 1
ATOM 813 C C . ILE A 1 106 ? -5.491 10.269 31.704 1.00 66.50 106 ILE A C 1
ATOM 815 O O . ILE A 1 106 ? -4.620 9.612 32.265 1.00 66.50 106 ILE A O 1
ATOM 819 N N . ALA A 1 107 ? -5.175 11.233 30.841 1.00 66.88 107 ALA A N 1
ATOM 820 C CA . ALA A 1 107 ? -3.805 11.534 30.440 1.00 66.88 107 ALA A CA 1
ATOM 821 C C . ALA A 1 107 ? -2.920 11.931 31.631 1.00 66.88 107 ALA A C 1
ATOM 823 O O . ALA A 1 107 ? -1.762 11.538 31.671 1.00 66.88 107 ALA A O 1
ATOM 824 N N . SER A 1 108 ? -3.441 12.644 32.635 1.00 63.84 108 SER A N 1
ATOM 825 C CA . SER A 1 108 ? -2.682 13.014 33.840 1.00 63.84 108 SER A CA 1
ATOM 826 C C . SER A 1 108 ? -2.375 11.815 34.745 1.00 63.84 108 SER A C 1
ATOM 828 O O . SER A 1 108 ? -1.261 11.703 35.266 1.00 63.84 108 SER A O 1
ATOM 830 N N . ALA A 1 109 ? -3.313 10.868 34.865 1.00 60.25 109 ALA A N 1
ATOM 831 C CA . ALA A 1 109 ? -3.096 9.619 35.588 1.00 60.25 109 ALA A CA 1
ATOM 832 C C . ALA A 1 109 ? -1.982 8.784 34.930 1.00 60.25 109 ALA A C 1
ATOM 834 O O . ALA A 1 109 ? -1.137 8.234 35.634 1.00 60.25 109 ALA A O 1
ATOM 835 N N . PHE A 1 110 ? -1.916 8.769 33.594 1.00 58.81 110 PHE A N 1
ATOM 836 C CA . PHE A 1 110 ? -0.886 8.046 32.835 1.00 58.81 110 PHE A CA 1
ATOM 837 C C . PHE A 1 110 ? 0.437 8.816 32.691 1.00 58.81 110 PHE A C 1
ATOM 839 O O . PHE A 1 110 ? 1.507 8.223 32.789 1.00 58.81 110 PHE A O 1
ATOM 846 N N . GLY A 1 111 ? 0.398 10.140 32.541 1.00 52.59 111 GLY A N 1
ATOM 847 C CA . GLY A 1 111 ? 1.582 10.999 32.447 1.00 52.59 111 GLY A CA 1
ATOM 848 C C . GLY A 1 111 ? 2.408 11.000 33.734 1.00 52.59 111 GLY A C 1
ATOM 849 O O . GLY A 1 111 ? 3.637 11.003 33.691 1.00 52.59 111 GLY A O 1
ATOM 850 N N . SER A 1 112 ? 1.745 10.899 34.892 1.00 51.38 112 SER A N 1
ATOM 851 C CA . SER A 1 112 ? 2.420 10.741 36.189 1.00 51.38 112 SER A CA 1
ATOM 852 C C . SER A 1 112 ? 3.173 9.408 36.344 1.00 51.38 112 SER A C 1
ATOM 854 O O . SER A 1 112 ? 4.097 9.317 37.154 1.00 51.38 112 SER A O 1
ATOM 856 N N . LEU A 1 113 ? 2.810 8.398 35.546 1.00 49.34 113 LEU A N 1
ATOM 857 C CA . LEU A 1 113 ? 3.457 7.087 35.471 1.00 49.34 113 LEU A CA 1
ATOM 858 C C . LEU A 1 113 ? 4.713 7.115 34.578 1.00 49.34 113 LEU A C 1
ATOM 860 O O . LEU A 1 113 ? 5.686 6.431 34.879 1.00 49.34 113 LEU A O 1
ATOM 864 N N . LEU A 1 114 ? 4.723 7.952 33.535 1.00 46.06 114 LEU A N 1
ATOM 865 C CA . LEU A 1 114 ? 5.843 8.120 32.596 1.00 46.06 114 LEU A CA 1
ATOM 866 C C . LEU A 1 114 ? 6.981 8.985 33.159 1.00 46.06 114 LEU A C 1
ATOM 868 O O . LEU A 1 114 ? 8.153 8.707 32.933 1.00 46.06 114 LEU A O 1
ATOM 872 N N . LEU A 1 115 ? 6.653 10.008 33.954 1.00 42.59 115 LEU A N 1
ATOM 873 C CA . LEU A 1 115 ? 7.619 10.979 34.494 1.00 42.59 115 LEU A CA 1
ATOM 874 C C . LEU A 1 115 ? 8.592 10.421 35.555 1.00 42.59 115 LEU A C 1
ATOM 876 O O . LEU A 1 115 ? 9.440 11.165 36.046 1.00 42.59 115 LEU A O 1
ATOM 880 N N . LYS A 1 116 ? 8.488 9.141 35.936 1.00 46.16 116 LYS A N 1
ATOM 881 C CA . LYS A 1 116 ? 9.344 8.526 36.969 1.00 46.16 116 LYS A CA 1
ATOM 882 C C . LYS A 1 116 ? 10.159 7.313 36.509 1.00 46.16 116 LYS A C 1
ATOM 884 O O . LYS A 1 116 ? 10.943 6.813 37.308 1.00 46.16 116 LYS A O 1
ATOM 889 N N . SER A 1 117 ? 10.056 6.880 35.250 1.00 43.97 117 SER A N 1
ATOM 890 C CA . SER A 1 117 ? 10.835 5.738 34.737 1.00 43.97 117 SER A CA 1
ATOM 891 C C . SER A 1 117 ? 12.272 6.094 34.305 1.00 43.97 117 SER A C 1
ATOM 893 O O . SER A 1 117 ? 13.044 5.207 33.952 1.00 43.97 117 SER A O 1
ATOM 895 N N . THR A 1 118 ? 12.686 7.369 34.377 1.00 34.66 118 THR A N 1
ATOM 896 C CA . THR A 1 118 ? 14.037 7.837 33.989 1.00 34.66 118 THR A CA 1
ATOM 897 C C . THR A 1 118 ? 15.013 8.025 35.156 1.00 34.66 118 THR A C 1
ATOM 899 O O . THR A 1 118 ? 15.924 8.849 35.071 1.00 34.66 118 THR A O 1
ATOM 902 N N . THR A 1 119 ? 14.871 7.289 36.260 1.00 40.38 119 THR A N 1
ATOM 903 C CA . THR A 1 119 ? 15.930 7.213 37.281 1.00 40.38 119 THR A CA 1
ATOM 904 C C . THR A 1 119 ? 16.755 5.950 37.082 1.00 40.38 119 THR A C 1
ATOM 906 O O . THR A 1 119 ? 16.342 4.856 37.458 1.00 40.38 119 THR A O 1
ATOM 909 N N . THR A 1 120 ? 17.941 6.111 36.495 1.00 41.56 120 THR A N 1
ATOM 910 C CA . THR A 1 120 ? 19.007 5.102 36.478 1.00 41.56 120 THR A CA 1
ATOM 911 C C . THR A 1 120 ? 19.365 4.713 37.915 1.00 41.56 120 THR A C 1
ATOM 913 O O . THR A 1 120 ? 19.983 5.504 38.627 1.00 41.56 120 THR A O 1
ATOM 916 N N . LEU A 1 121 ? 18.959 3.519 38.351 1.00 41.59 121 LEU A N 1
ATOM 917 C CA . LEU A 1 121 ? 19.285 2.957 39.665 1.00 41.59 121 LEU A CA 1
ATOM 918 C C . LEU A 1 121 ? 20.348 1.860 39.522 1.00 41.59 121 LEU A C 1
ATOM 920 O O . LEU A 1 121 ? 20.228 0.966 38.685 1.00 41.59 121 LEU A O 1
ATOM 924 N N . GLU A 1 122 ? 21.400 1.947 40.338 1.00 47.03 122 GLU A N 1
ATOM 925 C CA . GLU A 1 122 ? 22.459 0.939 40.431 1.00 47.03 122 GLU A CA 1
ATOM 926 C C . GLU A 1 122 ? 21.982 -0.340 41.144 1.00 47.03 122 GLU A C 1
ATOM 928 O O . GLU A 1 122 ? 21.166 -0.306 42.064 1.00 47.03 122 GLU A O 1
ATOM 933 N N . LEU A 1 123 ? 22.556 -1.477 40.731 1.00 41.09 123 LEU A N 1
ATOM 934 C CA . LEU A 1 123 ? 22.307 -2.847 41.203 1.00 41.09 123 LEU A CA 1
ATOM 935 C C . LEU A 1 123 ? 22.754 -3.092 42.660 1.00 41.09 123 LEU A C 1
ATOM 937 O O . LEU A 1 123 ? 23.679 -3.868 42.915 1.00 41.09 123 LEU A O 1
ATOM 941 N N . LYS A 1 124 ? 22.080 -2.487 43.640 1.00 48.19 124 LYS A N 1
ATOM 942 C CA . LYS A 1 124 ? 22.126 -2.946 45.037 1.00 48.19 124 LYS A CA 1
ATOM 943 C C . LYS A 1 124 ? 20.712 -3.027 45.616 1.00 48.19 124 LYS A C 1
ATOM 945 O O . LYS A 1 124 ? 20.026 -2.022 45.718 1.00 48.19 124 LYS A O 1
ATOM 950 N N . ASP A 1 125 ? 20.347 -4.260 45.981 1.00 52.75 125 ASP A N 1
ATOM 951 C CA . ASP A 1 125 ? 19.138 -4.737 46.679 1.00 52.75 125 ASP A CA 1
ATOM 952 C C . ASP A 1 125 ? 18.018 -5.330 45.811 1.00 52.75 125 ASP A C 1
ATOM 954 O O . ASP A 1 125 ? 16.975 -4.737 45.570 1.00 52.75 125 ASP A O 1
ATOM 958 N N . LEU A 1 126 ? 18.198 -6.607 45.447 1.00 47.00 126 LEU A N 1
ATOM 959 C CA . LEU A 1 126 ? 17.229 -7.470 44.748 1.00 47.00 126 LEU A CA 1
ATOM 960 C C . LEU A 1 126 ? 15.833 -7.537 45.406 1.00 47.00 126 LEU A C 1
ATOM 962 O O . LEU A 1 126 ? 14.852 -7.768 44.706 1.00 47.00 126 LEU A O 1
ATOM 966 N N . LYS A 1 127 ? 15.724 -7.331 46.728 1.00 52.94 127 LYS A N 1
ATOM 967 C CA . LYS A 1 127 ? 14.430 -7.268 47.438 1.00 52.94 127 LYS A CA 1
ATOM 968 C C . LYS A 1 127 ? 13.732 -5.920 47.278 1.00 52.94 127 LYS A C 1
ATOM 970 O O . LYS A 1 127 ? 12.553 -5.907 46.956 1.00 52.94 127 LYS A O 1
ATOM 975 N N . ALA A 1 128 ? 14.463 -4.816 47.435 1.00 55.91 128 ALA A N 1
ATOM 976 C CA . ALA A 1 128 ? 13.927 -3.475 47.217 1.00 55.91 128 ALA A CA 1
ATOM 977 C C . ALA A 1 128 ? 13.568 -3.261 45.740 1.00 55.91 128 ALA A C 1
ATOM 979 O O . ALA A 1 128 ? 12.549 -2.651 45.438 1.00 55.91 128 ALA A O 1
ATOM 980 N N . LEU A 1 129 ? 14.354 -3.843 44.825 1.00 52.09 129 LEU A N 1
ATOM 981 C CA . LEU A 1 129 ? 14.020 -3.906 43.406 1.00 52.09 129 LEU A CA 1
ATOM 982 C C . LEU A 1 129 ? 12.725 -4.704 43.200 1.00 52.09 129 LEU A C 1
ATOM 984 O O . LEU A 1 129 ? 11.825 -4.221 42.534 1.00 52.09 129 LEU A O 1
ATOM 988 N N . GLY A 1 130 ? 12.587 -5.890 43.805 1.00 53.84 130 GLY A N 1
ATOM 989 C CA . GLY A 1 130 ? 11.361 -6.692 43.721 1.00 53.84 130 GLY A CA 1
ATOM 990 C C . GLY A 1 130 ? 10.114 -5.951 44.218 1.00 53.84 130 GLY A C 1
ATOM 991 O O . GLY A 1 130 ? 9.107 -5.925 43.518 1.00 53.84 130 GLY A O 1
ATOM 992 N N . GLU A 1 131 ? 10.207 -5.287 45.371 1.00 58.41 131 GLU A N 1
ATOM 993 C CA . GLU A 1 131 ? 9.125 -4.482 45.956 1.00 58.41 131 GLU A CA 1
ATOM 994 C C . GLU A 1 131 ? 8.794 -3.251 45.095 1.00 58.41 131 GLU A C 1
ATOM 996 O O . GLU A 1 131 ? 7.624 -2.981 44.839 1.00 58.41 131 GLU A O 1
ATOM 1001 N N . GLN A 1 132 ? 9.800 -2.548 44.561 1.00 57.78 132 GLN A N 1
ATOM 1002 C CA . GLN A 1 132 ? 9.598 -1.422 43.641 1.00 57.78 132 GLN A CA 1
ATOM 1003 C C . GLN A 1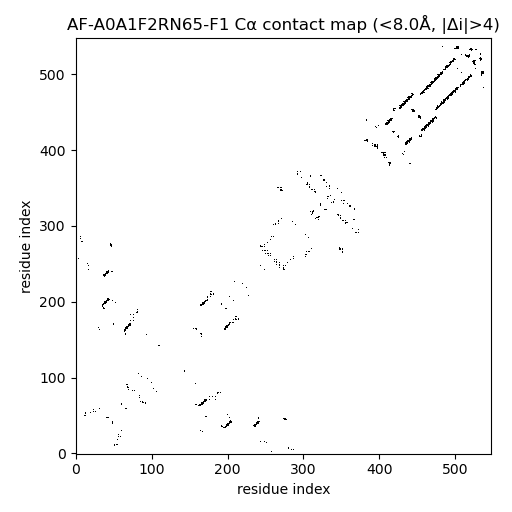 132 ? 8.983 -1.861 42.305 1.00 57.78 132 GLN A C 1
ATOM 1005 O O . GLN A 1 132 ? 8.067 -1.205 41.815 1.00 57.78 132 GLN A O 1
ATOM 1010 N N . TYR A 1 133 ? 9.430 -2.988 41.742 1.00 54.62 133 TYR A N 1
ATOM 1011 C CA . TYR A 1 133 ? 8.859 -3.572 40.525 1.00 54.62 133 TYR A CA 1
ATOM 1012 C C . TYR A 1 133 ? 7.415 -4.049 40.744 1.00 54.62 133 TYR A C 1
ATOM 1014 O O . TYR A 1 133 ? 6.577 -3.897 39.850 1.00 54.62 133 TYR A O 1
ATOM 1022 N N . GLU A 1 134 ? 7.093 -4.624 41.907 1.00 55.91 134 GLU A N 1
ATOM 1023 C CA . GLU A 1 134 ? 5.719 -4.995 42.262 1.00 55.91 134 GLU A CA 1
ATOM 1024 C C . GLU A 1 134 ? 4.832 -3.768 42.494 1.00 55.91 134 GLU A C 1
ATOM 1026 O O . GLU A 1 134 ? 3.717 -3.734 41.971 1.00 55.91 134 GLU A O 1
ATOM 1031 N N . GLU A 1 135 ? 5.319 -2.734 43.187 1.00 63.38 135 GLU A N 1
ATOM 1032 C CA . GLU A 1 135 ? 4.607 -1.460 43.351 1.00 63.38 135 GLU A CA 1
ATOM 1033 C C . GLU A 1 135 ? 4.344 -0.774 42.005 1.00 63.38 135 GLU A C 1
ATOM 1035 O O . GLU A 1 135 ? 3.245 -0.268 41.764 1.00 63.38 135 GLU A O 1
ATOM 1040 N N . GLU A 1 136 ? 5.327 -0.767 41.105 1.00 57.09 136 GLU A N 1
ATOM 1041 C CA . GLU A 1 136 ? 5.203 -0.191 39.768 1.00 57.09 136 GLU A CA 1
ATOM 1042 C C . GLU A 1 136 ? 4.201 -0.983 38.918 1.00 57.09 136 GLU A C 1
ATOM 1044 O O . GLU A 1 136 ? 3.281 -0.402 38.337 1.00 57.09 136 GLU A O 1
ATOM 1049 N N . ARG A 1 137 ? 4.276 -2.322 38.926 1.00 58.84 137 ARG A N 1
ATOM 1050 C CA . ARG A 1 137 ? 3.279 -3.184 38.267 1.00 58.84 137 ARG A CA 1
ATOM 1051 C C . ARG A 1 137 ? 1.882 -3.021 38.851 1.00 58.84 137 ARG A C 1
ATOM 1053 O O . ARG A 1 137 ? 0.912 -3.045 38.090 1.00 58.84 137 ARG A O 1
ATOM 1060 N N . PHE A 1 138 ? 1.762 -2.856 40.167 1.00 60.84 138 PHE A N 1
ATOM 1061 C CA . PHE A 1 138 ? 0.487 -2.605 40.830 1.00 60.84 138 PHE A CA 1
ATOM 1062 C C . PHE A 1 138 ? -0.101 -1.266 40.379 1.00 60.84 138 PHE A C 1
ATOM 1064 O O . PHE A 1 138 ? -1.259 -1.229 39.975 1.00 60.84 138 PHE A O 1
ATOM 1071 N N . ARG A 1 139 ? 0.704 -0.196 40.325 1.00 62.44 139 ARG A N 1
ATOM 1072 C CA . ARG A 1 139 ? 0.275 1.119 39.815 1.00 62.44 139 ARG A CA 1
ATOM 1073 C C . ARG A 1 139 ? -0.124 1.077 38.342 1.00 62.44 139 ARG A C 1
ATOM 1075 O O . ARG A 1 139 ? -1.152 1.646 37.990 1.00 62.44 139 ARG A O 1
ATOM 1082 N N . ILE A 1 140 ? 0.631 0.377 37.490 1.00 62.06 140 ILE A N 1
ATOM 1083 C CA . ILE A 1 140 ? 0.283 0.188 36.069 1.00 62.06 140 ILE A CA 1
ATOM 1084 C C . ILE A 1 140 ? -1.043 -0.570 35.939 1.00 62.06 140 ILE A C 1
ATOM 1086 O O . ILE A 1 140 ? -1.900 -0.190 35.139 1.00 62.06 140 ILE A O 1
ATOM 1090 N N . ARG A 1 141 ? -1.235 -1.641 36.719 1.00 63.06 141 ARG A N 1
ATOM 1091 C CA . ARG A 1 141 ? -2.482 -2.417 36.722 1.00 63.06 141 ARG A CA 1
ATOM 1092 C C . ARG A 1 141 ? -3.660 -1.561 37.189 1.00 63.06 141 ARG A C 1
ATOM 1094 O O . ARG A 1 141 ? -4.685 -1.550 36.518 1.00 63.06 141 ARG A O 1
ATOM 1101 N N . ASP A 1 142 ? -3.494 -0.818 38.275 1.00 66.81 142 ASP A N 1
ATOM 1102 C CA . ASP A 1 142 ? -4.511 0.069 38.848 1.00 66.81 142 ASP A CA 1
ATOM 1103 C C . ASP A 1 142 ? -4.851 1.245 37.908 1.00 66.81 142 ASP A C 1
ATOM 1105 O O . ASP A 1 142 ? -6.005 1.645 37.774 1.00 66.81 142 ASP A O 1
ATOM 1109 N N . ALA A 1 143 ? -3.868 1.764 37.166 1.00 65.56 143 ALA A N 1
ATOM 1110 C CA . ALA A 1 143 ? -4.092 2.756 36.114 1.00 65.56 143 ALA A CA 1
ATOM 1111 C C . ALA A 1 143 ? -4.859 2.176 34.914 1.00 65.56 143 ALA A C 1
ATOM 1113 O O . ALA A 1 143 ? -5.749 2.836 34.383 1.00 65.56 143 ALA A O 1
ATOM 1114 N N . ARG A 1 144 ? -4.563 0.936 34.497 1.00 66.94 144 ARG A N 1
ATOM 1115 C CA . ARG A 1 144 ? -5.297 0.250 33.416 1.00 66.94 144 ARG A CA 1
ATOM 1116 C C . ARG A 1 144 ? -6.749 -0.046 33.790 1.00 66.94 144 ARG A C 1
ATOM 1118 O O . ARG A 1 144 ? -7.622 0.140 32.948 1.00 66.94 144 ARG A O 1
ATOM 1125 N N . VAL A 1 145 ? -7.005 -0.483 35.026 1.00 71.69 145 VAL A N 1
ATOM 1126 C CA . VAL A 1 145 ? -8.371 -0.691 35.541 1.00 71.69 145 VAL A CA 1
ATOM 1127 C C . VAL A 1 145 ? -9.138 0.626 35.517 1.00 71.69 145 VAL A C 1
ATOM 1129 O O . VAL A 1 145 ? -10.194 0.695 34.897 1.00 71.69 145 VAL A O 1
ATOM 1132 N N . ARG A 1 146 ? -8.549 1.696 36.062 1.00 69.88 146 ARG A N 1
ATOM 1133 C CA . ARG A 1 146 ? -9.161 3.027 36.019 1.00 69.88 146 ARG A CA 1
ATOM 1134 C C . ARG A 1 146 ? -9.410 3.510 34.595 1.00 69.88 146 ARG A C 1
ATOM 1136 O O . ARG A 1 146 ? -10.494 4.003 34.321 1.00 69.88 146 ARG A O 1
ATOM 1143 N N . LEU A 1 147 ? -8.468 3.347 33.663 1.00 72.06 147 LEU A N 1
ATOM 1144 C CA . LEU A 1 147 ? -8.689 3.742 32.264 1.00 72.06 147 LEU A CA 1
ATOM 1145 C C . LEU A 1 147 ? -9.881 3.006 31.663 1.00 72.06 147 LEU A C 1
ATOM 1147 O O . LEU A 1 147 ? -10.703 3.633 31.004 1.00 72.06 147 LEU A O 1
ATOM 1151 N N . ARG A 1 148 ? -9.999 1.702 31.920 1.00 76.19 148 ARG A N 1
ATOM 1152 C CA . ARG A 1 148 ? -11.146 0.918 31.468 1.00 76.19 148 ARG A CA 1
ATOM 1153 C C . ARG A 1 148 ? -12.464 1.447 32.036 1.00 76.19 148 ARG A C 1
ATOM 1155 O O . ARG A 1 148 ? -13.384 1.633 31.253 1.00 76.19 148 ARG A O 1
ATOM 1162 N N . GLU A 1 149 ? -12.538 1.744 33.332 1.00 79.06 149 GLU A N 1
ATOM 1163 C CA . GLU A 1 149 ? -13.737 2.339 33.950 1.00 79.06 149 GLU A CA 1
ATOM 1164 C C . GLU A 1 149 ? -14.104 3.675 33.282 1.00 79.06 149 GLU A C 1
ATOM 1166 O O . GLU A 1 149 ? -15.247 3.889 32.891 1.00 79.06 149 GLU A O 1
ATOM 1171 N N . HIS A 1 150 ? -13.119 4.546 33.039 1.00 74.94 150 HIS A N 1
ATOM 1172 C CA . HIS A 1 150 ? -13.357 5.821 32.353 1.00 74.94 150 HIS A CA 1
ATOM 1173 C C . HIS A 1 150 ? -13.760 5.631 30.878 1.00 74.94 150 HIS A C 1
ATOM 1175 O O . HIS A 1 150 ? -14.527 6.428 30.336 1.00 74.94 150 HIS A O 1
ATOM 1181 N N . PHE A 1 151 ? -13.248 4.590 30.213 1.00 77.94 151 PHE A N 1
ATOM 1182 C CA . PHE A 1 151 ? -13.642 4.208 28.855 1.00 77.94 151 PHE A CA 1
ATOM 1183 C C . PHE A 1 151 ? -15.097 3.733 28.826 1.00 77.94 151 PHE A C 1
ATOM 1185 O O . PHE A 1 151 ? -15.861 4.151 27.959 1.00 77.94 151 PHE A O 1
ATOM 1192 N N . GLU A 1 152 ? -15.493 2.907 29.795 1.00 82.44 152 GLU A N 1
ATOM 1193 C CA . GLU A 1 152 ? -16.868 2.441 29.984 1.00 82.44 152 GLU A CA 1
ATOM 1194 C C . GLU A 1 152 ? -17.821 3.617 30.243 1.00 82.44 152 GLU A C 1
ATOM 1196 O O . GLU A 1 152 ? -18.844 3.728 29.568 1.00 82.44 152 GLU A O 1
ATOM 1201 N N . GLU A 1 153 ? -17.455 4.560 31.117 1.00 80.25 153 GLU A N 1
ATOM 1202 C CA . GLU A 1 153 ? -18.229 5.789 31.340 1.00 80.25 153 GLU A CA 1
ATOM 1203 C C . GLU A 1 153 ? -18.372 6.638 30.069 1.00 80.25 153 GLU A C 1
ATOM 1205 O O . GLU A 1 153 ? -19.432 7.214 29.814 1.00 80.25 153 GLU A O 1
ATOM 1210 N N . LEU A 1 154 ? -17.311 6.741 29.262 1.00 76.69 154 LEU A N 1
ATOM 1211 C CA . LEU A 1 154 ? -17.343 7.475 27.997 1.00 76.69 154 LEU A CA 1
ATOM 1212 C C . LEU A 1 154 ? -18.249 6.813 26.971 1.00 76.69 154 LEU A C 1
ATOM 1214 O O . LEU A 1 154 ? -19.022 7.516 26.322 1.00 76.69 154 LEU A O 1
ATOM 1218 N N . ILE A 1 155 ? -18.186 5.486 26.845 1.00 80.31 155 ILE A N 1
ATOM 1219 C CA . ILE A 1 155 ? -19.116 4.740 25.996 1.00 80.31 155 ILE A CA 1
ATOM 1220 C C . ILE A 1 155 ? -20.546 4.987 26.465 1.00 80.31 155 ILE A C 1
ATOM 1222 O O . ILE A 1 155 ? -21.383 5.340 25.644 1.00 80.31 155 ILE A O 1
ATOM 1226 N N . GLN A 1 156 ? -20.826 4.847 27.763 1.00 81.38 156 GLN A N 1
ATOM 1227 C CA . GLN A 1 156 ? -22.172 5.046 28.304 1.00 81.38 156 GLN A CA 1
ATOM 1228 C C . GLN A 1 156 ? -22.693 6.460 28.031 1.00 81.38 156 GLN A C 1
ATOM 1230 O O . GLN A 1 156 ? -23.849 6.627 27.663 1.00 81.38 156 GLN A O 1
ATOM 1235 N N . LYS A 1 157 ? -21.841 7.485 28.146 1.00 77.62 157 LYS A N 1
ATOM 1236 C CA . LYS A 1 157 ? -22.202 8.869 27.791 1.00 77.62 157 LYS A CA 1
ATOM 1237 C C . LYS A 1 157 ? -22.411 9.059 26.289 1.00 77.62 157 LYS A C 1
ATOM 1239 O O . LYS A 1 157 ? -23.255 9.857 25.892 1.00 77.62 157 LYS A O 1
ATOM 1244 N N . ALA A 1 158 ? -21.640 8.358 25.459 1.00 74.25 158 ALA A N 1
ATOM 1245 C CA . ALA A 1 158 ? -21.802 8.369 24.009 1.00 74.25 158 ALA A CA 1
ATOM 1246 C C . ALA A 1 158 ? -23.048 7.586 23.551 1.00 74.25 158 ALA A C 1
ATOM 1248 O O . ALA A 1 158 ? -23.564 7.844 22.465 1.00 74.25 158 ALA A O 1
ATOM 1249 N N . GLN A 1 159 ? -23.551 6.654 24.364 1.00 75.56 159 GLN A N 1
ATOM 1250 C CA . GLN A 1 159 ? -24.817 5.955 24.156 1.00 75.56 159 GLN A CA 1
ATOM 1251 C C . GLN A 1 159 ? -25.976 6.852 24.608 1.00 75.56 159 GLN A C 1
ATOM 1253 O O . GLN A 1 159 ? -26.363 6.875 25.775 1.00 75.56 159 GLN A O 1
ATOM 1258 N N . THR A 1 160 ? -26.533 7.634 23.686 1.00 68.88 160 THR A N 1
ATOM 1259 C CA . THR A 1 160 ? -27.693 8.484 23.981 1.00 68.88 160 THR A CA 1
ATOM 1260 C C . THR A 1 160 ? -28.983 7.658 24.028 1.00 68.88 160 THR A C 1
ATOM 1262 O O . THR A 1 160 ? -29.017 6.500 23.615 1.00 68.88 160 THR A O 1
ATOM 1265 N N . ALA A 1 161 ? -30.077 8.264 24.502 1.00 60.03 161 ALA A N 1
ATOM 1266 C CA . ALA A 1 161 ? -31.401 7.634 24.505 1.00 60.03 161 ALA A CA 1
ATOM 1267 C C . ALA A 1 161 ? -31.931 7.291 23.095 1.00 60.03 161 ALA A C 1
ATOM 1269 O O . ALA A 1 161 ? -32.838 6.478 22.979 1.00 60.03 161 ALA A O 1
ATOM 1270 N N . GLU A 1 162 ? -31.376 7.910 22.047 1.00 60.44 162 GLU A N 1
ATOM 1271 C CA . GLU A 1 162 ? -31.701 7.619 20.645 1.00 60.44 162 GLU A CA 1
ATOM 1272 C C . GLU A 1 162 ? -30.705 6.634 20.017 1.00 60.44 162 GLU A C 1
ATOM 1274 O O . GLU A 1 162 ? -31.104 5.822 19.195 1.00 60.44 162 GLU A O 1
ATOM 1279 N N . LYS A 1 163 ? -29.422 6.655 20.417 1.00 67.31 163 LYS A N 1
ATOM 1280 C CA . LYS A 1 163 ? -28.364 5.818 19.831 1.00 67.31 163 LYS A CA 1
ATOM 1281 C C . LYS A 1 163 ? -27.667 4.959 20.878 1.00 67.31 163 LYS A C 1
ATOM 1283 O O . LYS A 1 163 ? -26.724 5.394 21.534 1.00 67.31 163 LYS A O 1
ATOM 1288 N N . HIS A 1 164 ? -28.091 3.703 20.993 1.00 75.38 164 HIS A N 1
ATOM 1289 C CA . HIS A 1 164 ? -27.635 2.798 22.057 1.00 75.38 164 HIS A CA 1
ATOM 1290 C C . HIS A 1 164 ? -26.376 1.980 21.731 1.00 75.38 164 HIS A C 1
ATOM 1292 O O . HIS A 1 164 ? -25.849 1.302 22.612 1.00 75.38 164 HIS A O 1
ATOM 1298 N N . ARG A 1 165 ? -25.889 1.993 20.483 1.00 85.94 165 ARG A N 1
ATOM 1299 C CA . ARG A 1 165 ? -24.771 1.141 20.045 1.00 85.94 165 ARG A CA 1
ATOM 1300 C C . ARG A 1 165 ? -23.629 1.950 19.451 1.00 85.94 165 ARG A C 1
ATOM 1302 O O . ARG A 1 165 ? -23.863 2.837 18.632 1.00 85.94 165 ARG A O 1
ATOM 1309 N N . LEU A 1 166 ? -22.400 1.587 19.820 1.00 89.94 166 LEU A N 1
ATOM 1310 C CA . LEU A 1 166 ? -21.178 2.112 19.214 1.00 89.94 166 LEU A CA 1
ATOM 1311 C C . LEU A 1 166 ? -20.535 1.059 18.312 1.00 89.94 166 LEU A C 1
ATOM 1313 O O . LEU A 1 166 ? -20.352 -0.091 18.706 1.00 89.94 166 LEU A O 1
ATOM 1317 N N . VAL A 1 167 ? -20.158 1.469 17.107 1.00 93.12 167 VAL A N 1
ATOM 1318 C CA . VAL A 1 167 ? -19.451 0.645 16.129 1.00 93.12 167 VAL A CA 1
ATOM 1319 C C . VAL A 1 167 ? -18.091 1.267 15.845 1.00 93.12 167 VAL A C 1
ATOM 1321 O O . VAL A 1 167 ? -17.994 2.395 15.369 1.00 93.12 167 VAL A O 1
ATOM 1324 N N . PHE A 1 168 ? -17.032 0.521 16.120 1.00 93.81 168 PHE A N 1
ATOM 1325 C CA . PHE A 1 168 ? -15.652 0.931 15.903 1.00 93.81 168 PHE A CA 1
ATOM 1326 C C . PHE A 1 168 ? -15.117 0.335 14.604 1.00 93.81 168 PHE A C 1
ATOM 1328 O O . PHE A 1 168 ? -15.301 -0.851 14.344 1.00 93.81 168 PHE A O 1
ATOM 1335 N N . PHE A 1 169 ? -14.399 1.134 13.822 1.00 95.69 169 PHE A N 1
ATOM 1336 C CA . PHE A 1 169 ? -13.643 0.694 12.653 1.00 95.69 169 PHE A CA 1
ATOM 1337 C C . PHE A 1 169 ? -12.152 0.863 12.937 1.00 95.69 169 PHE A C 1
ATOM 1339 O O . PHE A 1 169 ? -11.672 1.988 13.032 1.00 95.69 169 PHE A O 1
ATOM 1346 N N . ILE A 1 170 ? -11.437 -0.251 13.091 1.00 93.81 170 ILE A N 1
ATOM 1347 C CA . ILE A 1 170 ? -9.985 -0.307 13.289 1.00 93.81 170 ILE A CA 1
ATOM 1348 C C . ILE A 1 170 ? -9.355 -0.686 11.947 1.00 93.81 170 ILE A C 1
ATOM 1350 O O . ILE A 1 170 ? -9.421 -1.849 11.535 1.00 93.81 170 ILE A O 1
ATOM 1354 N N . ASP A 1 171 ? -8.773 0.290 11.257 1.00 92.38 171 ASP A N 1
ATOM 1355 C CA . ASP A 1 171 ? -8.213 0.115 9.912 1.00 92.38 171 ASP A CA 1
ATOM 1356 C C . ASP A 1 171 ? -6.685 0.258 9.885 1.00 92.38 171 ASP A C 1
ATOM 1358 O O . ASP A 1 171 ? -6.079 0.720 10.849 1.00 92.38 171 ASP A O 1
ATOM 1362 N N . ASP A 1 172 ? -6.071 -0.163 8.776 1.00 85.69 172 ASP A N 1
ATOM 1363 C CA . ASP A 1 172 ? -4.632 -0.057 8.483 1.00 85.69 172 ASP A CA 1
ATOM 1364 C C . ASP A 1 172 ? -3.697 -0.741 9.502 1.00 85.69 172 ASP A C 1
ATOM 1366 O O . ASP A 1 172 ? -2.489 -0.496 9.539 1.00 85.69 172 ASP A O 1
ATOM 1370 N N . LEU A 1 173 ? -4.223 -1.701 10.270 1.00 85.56 173 LEU A N 1
ATOM 1371 C CA . LEU A 1 173 ? -3.443 -2.532 11.193 1.00 85.56 173 LEU A CA 1
ATOM 1372 C C . LEU A 1 173 ? -2.343 -3.338 10.471 1.00 85.56 173 LEU A C 1
ATOM 1374 O O . LEU A 1 173 ? -1.284 -3.612 11.038 1.00 85.56 173 LEU A O 1
ATOM 1378 N N . ASP A 1 174 ? -2.583 -3.698 9.207 1.00 79.56 174 ASP A N 1
ATOM 1379 C CA . ASP A 1 174 ? -1.641 -4.392 8.326 1.00 79.56 174 ASP A CA 1
ATOM 1380 C C . ASP A 1 174 ? -0.493 -3.505 7.811 1.00 79.56 174 ASP A C 1
ATOM 1382 O O . ASP A 1 174 ? 0.436 -4.028 7.196 1.00 79.56 174 ASP A O 1
ATOM 1386 N N . ARG A 1 175 ? -0.521 -2.188 8.065 1.00 81.94 175 ARG A N 1
ATOM 1387 C CA . ARG A 1 175 ? 0.589 -1.268 7.750 1.00 81.94 175 ARG A CA 1
ATOM 1388 C C . ARG A 1 175 ? 1.547 -1.044 8.915 1.00 81.94 175 ARG A C 1
ATOM 1390 O O . ARG A 1 175 ? 2.624 -0.484 8.708 1.00 81.94 175 ARG A O 1
ATOM 1397 N N . CYS A 1 176 ? 1.155 -1.421 10.127 1.00 81.88 176 CYS A N 1
ATOM 1398 C CA . CYS A 1 176 ? 2.014 -1.316 11.297 1.00 81.88 176 CYS A CA 1
ATOM 1399 C C . CYS A 1 176 ? 3.217 -2.256 11.175 1.00 81.88 176 CYS A C 1
ATOM 1401 O O . CYS A 1 176 ? 3.163 -3.315 10.546 1.00 81.88 176 CYS A O 1
ATOM 1403 N N . LEU A 1 177 ? 4.316 -1.863 11.813 1.00 81.12 177 LEU A N 1
ATOM 1404 C CA . LEU A 1 177 ? 5.466 -2.737 11.986 1.00 81.12 177 LEU A CA 1
ATOM 1405 C C . LEU A 1 177 ? 5.078 -3.979 12.825 1.00 81.12 177 LEU A C 1
ATOM 1407 O O . LEU A 1 177 ? 4.281 -3.853 13.760 1.00 81.12 177 LEU A O 1
ATOM 1411 N N . PRO A 1 178 ? 5.657 -5.169 12.558 1.00 81.31 178 PRO A N 1
ATOM 1412 C CA . PRO A 1 178 ? 5.223 -6.420 13.185 1.00 81.31 178 PRO A CA 1
ATOM 1413 C C . PRO A 1 178 ? 5.106 -6.414 14.725 1.00 81.31 178 PRO A C 1
ATOM 1415 O O . PRO A 1 178 ? 4.081 -6.882 15.230 1.00 81.31 178 PRO A O 1
ATOM 1418 N N . PRO A 1 179 ? 6.081 -5.891 15.506 1.00 79.19 179 PRO A N 1
ATOM 1419 C CA . PRO A 1 179 ? 5.938 -5.864 16.962 1.00 79.19 179 PRO A CA 1
ATOM 1420 C C . PRO A 1 179 ? 4.882 -4.851 17.437 1.00 79.19 179 PRO A C 1
ATOM 1422 O O . PRO A 1 179 ? 4.182 -5.106 18.418 1.00 79.19 179 PRO A O 1
ATOM 1425 N N . GLN A 1 180 ? 4.716 -3.735 16.726 1.00 83.69 180 GLN A N 1
ATOM 1426 C CA . GLN A 1 180 ? 3.717 -2.708 17.025 1.00 83.69 180 GLN A CA 1
ATOM 1427 C C . GLN A 1 180 ? 2.298 -3.216 16.761 1.00 83.69 180 GLN A C 1
ATOM 1429 O O . GLN A 1 180 ? 1.412 -2.976 17.576 1.00 83.69 180 GLN A O 1
ATOM 1434 N N . THR A 1 181 ? 2.082 -3.974 15.680 1.00 84.12 181 THR A N 1
ATOM 1435 C CA . THR A 1 181 ? 0.784 -4.589 15.365 1.00 84.12 181 THR A CA 1
ATOM 1436 C C . THR A 1 181 ? 0.247 -5.421 16.531 1.00 84.12 181 THR A C 1
ATOM 1438 O O . THR A 1 181 ? -0.931 -5.322 16.876 1.00 84.12 181 THR A O 1
ATOM 1441 N N . LEU A 1 182 ? 1.105 -6.230 17.157 1.00 81.94 182 LEU A N 1
ATOM 1442 C CA . LEU A 1 182 ? 0.704 -7.081 18.278 1.00 81.94 182 LEU A CA 1
ATOM 1443 C C . LEU A 1 182 ? 0.495 -6.301 19.560 1.00 81.94 182 LEU A C 1
ATOM 1445 O O . LEU A 1 182 ? -0.530 -6.492 20.204 1.00 81.94 182 LEU A O 1
ATOM 1449 N N . SER A 1 183 ? 1.418 -5.397 19.893 1.00 81.56 183 SER A N 1
ATOM 1450 C CA . SER A 1 183 ? 1.266 -4.505 21.046 1.00 81.56 183 SER A CA 1
ATOM 1451 C C . SER A 1 183 ? -0.069 -3.752 20.985 1.00 81.56 183 SER A C 1
ATOM 1453 O O . SER A 1 183 ? -0.818 -3.693 21.962 1.00 81.56 183 SER A O 1
ATOM 1455 N N . LEU A 1 184 ? -0.424 -3.263 19.793 1.00 85.56 184 LEU A N 1
ATOM 1456 C CA . LEU A 1 184 ? -1.686 -2.589 19.536 1.00 85.56 184 LEU A CA 1
ATOM 1457 C C . LEU A 1 184 ? -2.890 -3.524 19.713 1.00 85.56 184 LEU A C 1
ATOM 1459 O O . LEU A 1 184 ? -3.840 -3.165 20.405 1.00 85.56 184 LEU A O 1
ATOM 1463 N N . LEU A 1 185 ? -2.858 -4.732 19.145 1.00 84.56 185 LEU A N 1
ATOM 1464 C CA . LEU A 1 185 ? -3.928 -5.719 19.332 1.00 84.56 185 LEU A CA 1
ATOM 1465 C C . LEU A 1 185 ? -4.109 -6.118 20.800 1.00 84.56 185 LEU A C 1
ATOM 1467 O O . LEU A 1 185 ? -5.244 -6.208 21.265 1.00 84.56 185 LEU A O 1
ATOM 1471 N N . GLU A 1 186 ? -3.020 -6.328 21.539 1.00 81.75 186 GLU A N 1
ATOM 1472 C CA . GLU A 1 186 ? -3.055 -6.663 22.964 1.00 81.75 186 GLU A CA 1
ATOM 1473 C C . GLU A 1 186 ? -3.635 -5.525 23.803 1.00 81.75 186 GLU A C 1
ATOM 1475 O O . GLU A 1 186 ? -4.453 -5.773 24.693 1.00 81.75 186 GLU A O 1
ATOM 1480 N N . ALA A 1 187 ? -3.264 -4.280 23.492 1.00 81.00 187 ALA A N 1
ATOM 1481 C CA . ALA A 1 187 ? -3.835 -3.103 24.129 1.00 81.00 187 ALA A CA 1
ATOM 1482 C C . ALA A 1 187 ? -5.337 -2.995 23.835 1.00 81.00 187 ALA A C 1
ATOM 1484 O O . ALA A 1 187 ? -6.138 -2.884 24.763 1.00 81.00 187 ALA A O 1
ATOM 1485 N N . LEU A 1 188 ? -5.737 -3.093 22.564 1.00 83.56 188 LEU A N 1
ATOM 1486 C CA . LEU A 1 188 ? -7.131 -2.958 22.140 1.00 83.56 188 LEU A CA 1
ATOM 1487 C C . LEU A 1 188 ? -8.017 -4.098 22.658 1.00 83.56 188 LEU A C 1
ATOM 1489 O O . LEU A 1 188 ? -9.180 -3.863 22.981 1.00 83.56 188 LEU A O 1
ATOM 1493 N N . LYS A 1 189 ? -7.480 -5.318 22.807 1.00 83.25 189 LYS A N 1
ATOM 1494 C CA . LYS A 1 189 ? -8.221 -6.503 23.278 1.00 83.25 189 LYS A CA 1
ATOM 1495 C C . LYS A 1 189 ? -8.936 -6.262 24.609 1.00 83.25 189 LYS A C 1
ATOM 1497 O O . LYS A 1 189 ? -10.017 -6.803 24.824 1.00 83.25 189 LYS A O 1
ATOM 1502 N N . LEU A 1 190 ? -8.357 -5.444 25.490 1.00 76.94 190 LEU A N 1
ATOM 1503 C CA . LEU A 1 190 ? -8.952 -5.104 26.787 1.00 76.94 190 LEU A CA 1
ATOM 1504 C C . LEU A 1 190 ? -10.256 -4.297 26.666 1.00 76.94 190 LEU A C 1
ATOM 1506 O O . LEU A 1 190 ? -11.083 -4.366 27.573 1.00 76.94 190 LEU A O 1
ATOM 1510 N N . TYR A 1 191 ? -10.444 -3.583 25.553 1.00 80.94 191 TYR A N 1
ATOM 1511 C CA . TYR A 1 191 ? -11.574 -2.680 25.294 1.00 80.94 191 TYR A CA 1
ATOM 1512 C C . TYR A 1 191 ? -12.540 -3.223 24.236 1.00 80.94 191 TYR A C 1
ATOM 1514 O O . TYR A 1 191 ? -13.654 -2.730 24.106 1.00 80.94 191 TYR A O 1
ATOM 1522 N N . MET A 1 192 ? -12.155 -4.275 23.510 1.00 84.19 192 MET A N 1
ATOM 1523 C CA . MET A 1 192 ? -13.038 -4.942 22.548 1.00 84.19 192 MET A CA 1
ATOM 1524 C C . MET A 1 192 ? -14.189 -5.726 23.205 1.00 84.19 192 MET A C 1
ATOM 1526 O O . MET A 1 192 ? -15.126 -6.124 22.522 1.00 84.19 192 MET A O 1
ATOM 1530 N N . ASN A 1 193 ? -14.133 -5.952 24.522 1.00 81.38 193 ASN A N 1
ATOM 1531 C CA . ASN A 1 193 ? -15.119 -6.729 25.280 1.00 81.38 193 ASN A CA 1
ATOM 1532 C C . ASN A 1 193 ? -16.062 -5.842 26.118 1.00 81.38 193 ASN A C 1
ATOM 1534 O O . ASN A 1 193 ? -16.358 -6.168 27.268 1.00 81.38 193 ASN A O 1
ATOM 1538 N N . LEU A 1 194 ? -16.464 -4.690 25.578 1.00 83.19 194 LEU A N 1
ATOM 1539 C CA . LEU A 1 194 ? -17.330 -3.725 26.258 1.00 83.19 194 LEU A CA 1
ATOM 1540 C C . LEU A 1 194 ? -18.767 -3.819 25.740 1.00 83.19 194 LEU A C 1
ATOM 1542 O O . LEU A 1 194 ? -19.006 -3.830 24.530 1.00 83.19 194 LEU A O 1
ATOM 1546 N N . GLU A 1 195 ? -19.729 -3.897 26.658 1.00 85.75 195 GLU A N 1
ATOM 1547 C CA . GLU A 1 195 ? -21.145 -3.993 26.305 1.00 85.75 195 GLU A CA 1
ATOM 1548 C C . GLU A 1 195 ? -21.603 -2.790 25.464 1.00 85.75 195 GLU A C 1
ATOM 1550 O O . GLU A 1 195 ? -21.110 -1.667 25.585 1.00 85.75 195 GLU A O 1
ATOM 1555 N N . GLY A 1 196 ? -22.532 -3.041 24.543 1.00 87.81 196 GLY A N 1
ATOM 1556 C CA . GLY A 1 196 ? -23.025 -2.031 23.603 1.00 87.81 196 GLY A CA 1
ATOM 1557 C C . GLY A 1 196 ? -22.039 -1.633 22.494 1.00 87.81 196 GLY A C 1
ATOM 1558 O O . GLY A 1 196 ? -22.354 -0.726 21.721 1.00 87.81 196 GLY A O 1
ATOM 1559 N N . CYS A 1 197 ? -20.890 -2.312 22.373 1.00 91.50 197 CYS A N 1
ATOM 1560 C CA . CYS A 1 197 ? -19.889 -2.051 21.336 1.00 91.50 197 CYS A CA 1
ATOM 1561 C C . CYS A 1 197 ? -19.775 -3.185 20.302 1.00 91.50 197 CYS A C 1
ATOM 1563 O O . CYS A 1 197 ? -19.858 -4.370 20.631 1.00 91.50 197 CYS A O 1
ATOM 1565 N N . VAL A 1 198 ? -19.531 -2.816 19.045 1.00 94.31 198 VAL A N 1
ATOM 1566 C CA . VAL A 1 198 ? -19.163 -3.725 17.948 1.00 94.31 198 VAL A CA 1
ATOM 1567 C C . VAL A 1 198 ? -17.890 -3.200 17.288 1.00 94.31 198 VAL A C 1
ATOM 1569 O O . VAL A 1 198 ? -17.750 -1.997 17.098 1.00 94.31 198 VAL A O 1
ATOM 1572 N N . PHE A 1 199 ? -16.963 -4.077 16.919 1.00 95.25 199 PHE A N 1
ATOM 1573 C CA . PHE A 1 199 ? -15.670 -3.707 16.343 1.00 95.25 199 PHE A CA 1
ATOM 1574 C C . PHE A 1 199 ? -15.492 -4.362 14.978 1.00 95.25 199 PHE A C 1
ATOM 1576 O O . PHE A 1 199 ? -15.597 -5.576 14.859 1.00 95.25 199 PHE A O 1
ATOM 1583 N N . PHE A 1 200 ? -15.168 -3.580 13.955 1.00 96.31 200 PHE A N 1
ATOM 1584 C CA . PHE A 1 200 ? -14.673 -4.058 12.670 1.00 96.31 200 PHE A CA 1
ATOM 1585 C C . PHE A 1 200 ? -13.159 -3.866 12.616 1.00 96.31 200 PHE A C 1
ATOM 1587 O O . PHE A 1 200 ? -12.684 -2.749 12.800 1.00 96.31 200 PHE A O 1
ATOM 1594 N N . ILE A 1 201 ? -12.402 -4.926 12.328 1.00 94.19 201 ILE A N 1
ATOM 1595 C CA . ILE A 1 201 ? -10.933 -4.868 12.246 1.00 94.19 201 ILE A CA 1
ATOM 1596 C C . ILE A 1 201 ? -10.472 -5.284 10.852 1.00 94.19 201 ILE A C 1
ATOM 1598 O O . ILE A 1 201 ? -10.769 -6.387 10.397 1.00 94.19 201 ILE A O 1
ATOM 1602 N N . GLY A 1 202 ? -9.745 -4.404 10.168 1.00 93.00 202 GLY A N 1
ATOM 1603 C CA . GLY A 1 202 ? -9.238 -4.619 8.818 1.00 93.00 202 GLY A CA 1
ATOM 1604 C C . GLY A 1 202 ? -7.843 -5.214 8.876 1.00 93.00 202 GLY A C 1
ATOM 1605 O O . GLY A 1 202 ? -6.922 -4.567 9.365 1.00 93.00 202 GLY A O 1
ATOM 1606 N N . VAL A 1 203 ? -7.672 -6.446 8.389 1.00 87.81 203 VAL A N 1
ATOM 1607 C CA . VAL A 1 203 ? -6.404 -7.172 8.551 1.00 87.81 203 VAL A CA 1
ATOM 1608 C C . VAL A 1 203 ? -6.036 -7.959 7.296 1.00 87.81 203 VAL A C 1
ATOM 1610 O O . VAL A 1 203 ? -6.863 -8.655 6.705 1.00 87.81 203 VAL A O 1
ATOM 1613 N N . ASP A 1 204 ? -4.766 -7.904 6.900 1.00 88.75 204 ASP A N 1
ATOM 1614 C CA . ASP A 1 204 ? -4.173 -8.939 6.052 1.00 88.75 204 ASP A CA 1
ATOM 1615 C C . ASP A 1 204 ? -3.749 -10.119 6.937 1.00 88.75 204 ASP A C 1
ATOM 1617 O O . ASP A 1 204 ? -2.803 -10.025 7.724 1.00 88.75 204 ASP A O 1
ATOM 1621 N N . ARG A 1 205 ? -4.484 -11.231 6.827 1.00 83.75 205 ARG A N 1
ATOM 1622 C CA . ARG A 1 205 ? -4.290 -12.416 7.671 1.00 83.75 205 ARG A CA 1
ATOM 1623 C C . ARG A 1 205 ? -2.851 -12.936 7.619 1.00 83.75 205 ARG A C 1
ATOM 1625 O O . ARG A 1 205 ? -2.280 -13.222 8.665 1.00 83.75 205 ARG A O 1
ATOM 1632 N N . GLN A 1 206 ? -2.243 -12.988 6.433 1.00 82.62 206 GLN A N 1
ATOM 1633 C CA . GLN A 1 206 ? -0.883 -13.506 6.270 1.00 82.62 206 GLN A CA 1
ATOM 1634 C C . GLN A 1 206 ? 0.169 -12.539 6.820 1.00 82.62 206 GLN A C 1
ATOM 1636 O O . GLN A 1 206 ? 1.213 -12.967 7.314 1.00 82.62 206 GLN A O 1
ATOM 1641 N N . ALA A 1 207 ? -0.052 -11.226 6.701 1.00 81.31 207 ALA A N 1
ATOM 1642 C CA . ALA A 1 207 ? 0.836 -10.232 7.308 1.00 81.31 207 ALA A CA 1
ATOM 1643 C C . ALA A 1 207 ? 0.794 -10.306 8.843 1.00 81.31 207 ALA A C 1
ATOM 1645 O O . ALA A 1 207 ? 1.837 -10.260 9.502 1.00 81.31 207 ALA A O 1
ATOM 1646 N N . LEU A 1 208 ? -0.398 -10.497 9.413 1.00 82.31 208 LEU A N 1
ATOM 1647 C CA . LEU A 1 208 ? -0.558 -10.610 10.857 1.00 82.31 208 LEU A CA 1
ATOM 1648 C C . LEU A 1 208 ? 0.004 -11.927 11.409 1.00 82.31 208 LEU A C 1
ATOM 1650 O O . LEU A 1 208 ? 0.732 -11.895 12.395 1.00 82.31 208 LEU A O 1
ATOM 1654 N N . GLU A 1 209 ? -0.254 -13.068 10.763 1.00 80.75 209 GLU A N 1
ATOM 1655 C CA . GLU A 1 209 ? 0.315 -14.368 11.161 1.00 80.75 209 GLU A CA 1
ATOM 1656 C C . GLU A 1 209 ? 1.854 -14.328 11.170 1.00 80.75 209 GLU A C 1
ATOM 1658 O O . GLU A 1 209 ? 2.488 -14.797 12.116 1.00 80.75 209 GLU A O 1
ATOM 1663 N N . ARG A 1 210 ? 2.471 -13.673 10.174 1.00 79.50 210 ARG A N 1
ATOM 1664 C CA . ARG A 1 210 ? 3.925 -13.426 10.156 1.00 79.50 210 ARG A CA 1
ATOM 1665 C C . ARG A 1 210 ? 4.391 -12.580 11.339 1.00 79.50 210 ARG A C 1
ATOM 1667 O O . ARG A 1 210 ? 5.457 -12.849 11.891 1.00 79.50 210 ARG A O 1
ATOM 1674 N N . SER A 1 211 ? 3.600 -11.585 11.731 1.00 79.12 211 SER A N 1
ATOM 1675 C CA . SER A 1 211 ? 3.914 -10.714 12.865 1.00 79.12 211 SER A CA 1
ATOM 1676 C C . SER A 1 211 ? 3.843 -11.471 14.192 1.00 79.12 211 SER A C 1
ATOM 1678 O O . SER A 1 211 ? 4.784 -11.404 14.981 1.00 79.12 211 SER A O 1
ATOM 1680 N N . ILE A 1 212 ? 2.790 -12.273 14.389 1.00 79.44 212 ILE A N 1
ATOM 1681 C CA . ILE A 1 212 ? 2.613 -13.186 15.533 1.00 79.44 212 ILE A CA 1
ATOM 1682 C C . ILE A 1 212 ? 3.811 -14.130 15.649 1.00 79.44 212 ILE A C 1
ATOM 1684 O O . ILE A 1 212 ? 4.432 -14.220 16.709 1.00 79.44 212 ILE A O 1
ATOM 1688 N N . ARG A 1 213 ? 4.186 -14.781 14.543 1.00 77.19 213 ARG A N 1
ATOM 1689 C CA . ARG A 1 213 ? 5.326 -15.701 14.507 1.00 77.19 213 ARG A CA 1
ATOM 1690 C C . ARG A 1 213 ? 6.637 -15.024 14.888 1.00 77.19 213 ARG A C 1
ATOM 1692 O O . ARG A 1 213 ? 7.438 -15.615 15.602 1.00 77.19 213 ARG A O 1
ATOM 1699 N N . HIS A 1 214 ? 6.865 -13.800 14.417 1.00 76.44 214 HIS A N 1
ATOM 1700 C CA . HIS A 1 214 ? 8.079 -13.059 14.746 1.00 76.44 214 HIS A CA 1
ATOM 1701 C C . HIS A 1 214 ? 8.180 -12.756 16.247 1.00 76.44 214 HIS A C 1
ATOM 1703 O O . HIS A 1 214 ? 9.257 -12.877 16.819 1.00 76.44 214 HIS A O 1
ATOM 1709 N N . HIS A 1 215 ? 7.064 -12.404 16.886 1.00 74.06 215 HIS A N 1
ATOM 1710 C CA . HIS A 1 215 ? 7.035 -12.022 18.297 1.00 74.06 215 HIS A CA 1
ATOM 1711 C C . HIS A 1 215 ? 7.134 -13.212 19.259 1.00 74.06 215 HIS A C 1
ATOM 1713 O O . HIS A 1 215 ? 7.808 -13.122 20.280 1.00 74.06 215 HIS A O 1
ATOM 1719 N N . TYR A 1 216 ? 6.503 -14.342 18.929 1.00 71.94 216 TYR A N 1
ATOM 1720 C CA . TYR A 1 216 ? 6.513 -15.542 19.777 1.00 71.94 216 TYR A CA 1
ATOM 1721 C C . TYR A 1 216 ? 7.590 -16.568 19.397 1.00 71.94 216 TYR A C 1
ATOM 1723 O O . TYR A 1 216 ? 7.578 -17.681 19.923 1.00 71.94 216 TYR A O 1
ATOM 1731 N N . LYS A 1 217 ? 8.538 -16.193 18.526 1.00 67.56 217 LYS A N 1
ATOM 1732 C CA . LYS A 1 217 ? 9.588 -17.071 17.984 1.00 67.56 217 LYS A CA 1
ATOM 1733 C C . LYS A 1 217 ? 10.401 -17.807 19.060 1.00 67.56 217 LYS A C 1
ATOM 1735 O O . LYS A 1 217 ? 10.810 -18.939 18.830 1.00 67.56 217 LYS A O 1
ATOM 1740 N N . ASP A 1 218 ? 10.591 -17.183 20.222 1.00 62.53 218 ASP A N 1
ATOM 1741 C CA . ASP A 1 218 ? 11.391 -17.730 21.328 1.00 62.53 218 ASP A CA 1
ATOM 1742 C C . ASP A 1 218 ? 10.542 -18.363 22.450 1.00 62.53 218 ASP A C 1
ATOM 1744 O O . ASP A 1 218 ? 11.082 -18.999 23.355 1.00 62.53 218 ASP A O 1
ATOM 1748 N N . ALA A 1 219 ? 9.216 -18.179 22.424 1.00 61.03 219 ALA A N 1
ATOM 1749 C CA . ALA A 1 219 ? 8.326 -18.530 23.533 1.00 61.03 219 ALA A CA 1
ATOM 1750 C C . ALA A 1 219 ? 7.696 -19.928 23.411 1.00 61.03 219 ALA A C 1
ATOM 1752 O O . ALA A 1 219 ? 7.308 -20.506 24.426 1.00 61.03 219 ALA A O 1
ATOM 1753 N N . TYR A 1 220 ? 7.604 -20.483 22.199 1.00 56.50 220 TYR A N 1
ATOM 1754 C CA . TYR A 1 220 ? 6.976 -21.782 21.951 1.00 56.50 220 TYR A CA 1
ATOM 1755 C C . TYR A 1 220 ? 7.834 -22.640 21.018 1.00 56.50 220 TYR A C 1
ATOM 1757 O O . TYR A 1 220 ? 8.386 -22.149 20.036 1.00 56.50 220 TYR A O 1
ATOM 1765 N N . LYS A 1 221 ? 7.929 -23.943 21.312 1.00 57.72 221 LYS A N 1
ATOM 1766 C CA . LYS A 1 221 ? 8.388 -24.927 20.321 1.00 57.72 221 LYS A CA 1
ATOM 1767 C C . LYS A 1 221 ? 7.334 -25.005 19.212 1.00 57.72 221 LYS A C 1
ATOM 1769 O O . LYS A 1 221 ? 6.146 -24.922 19.516 1.00 57.72 221 LYS A O 1
ATOM 1774 N N . GLU A 1 222 ? 7.777 -25.166 17.965 1.00 56.00 222 GLU A N 1
ATOM 1775 C CA . GLU A 1 222 ? 6.983 -25.050 16.722 1.00 56.00 222 GLU A CA 1
ATOM 1776 C C . GLU A 1 222 ? 5.665 -25.861 16.683 1.00 56.00 222 GLU A C 1
ATOM 1778 O O . GLU A 1 222 ? 4.808 -25.564 15.857 1.00 56.00 222 GLU A O 1
ATOM 1783 N N . ASP A 1 223 ? 5.453 -26.817 17.594 1.00 55.16 223 ASP A N 1
ATOM 1784 C CA . ASP A 1 223 ? 4.331 -27.763 17.561 1.00 55.16 223 ASP A CA 1
ATOM 1785 C C . ASP A 1 223 ? 3.114 -27.418 18.457 1.00 55.16 223 ASP A C 1
ATOM 1787 O O . ASP A 1 223 ? 2.075 -28.064 18.325 1.00 55.16 223 ASP A O 1
ATOM 1791 N N . GLU A 1 224 ? 3.178 -26.422 19.358 1.00 56.59 224 GLU A N 1
ATOM 1792 C CA . GLU A 1 224 ? 2.081 -26.149 20.327 1.00 56.59 224 GLU A CA 1
ATOM 1793 C C . GLU A 1 224 ? 1.298 -24.840 20.107 1.00 56.59 224 GLU A C 1
ATOM 1795 O O . GLU A 1 224 ? 0.214 -24.671 20.673 1.00 56.59 224 GLU A O 1
ATOM 1800 N N . PHE A 1 225 ? 1.790 -23.912 19.281 1.00 59.47 225 PHE A N 1
ATOM 1801 C CA . PHE A 1 225 ? 1.150 -22.609 19.076 1.00 59.47 225 PHE A CA 1
ATOM 1802 C C . PHE A 1 225 ? 0.667 -22.437 17.633 1.00 59.47 225 PHE A C 1
ATOM 1804 O O . PHE A 1 225 ? 1.461 -22.250 16.719 1.00 59.47 225 PHE A O 1
ATOM 1811 N N . SER A 1 226 ? -0.653 -22.455 17.433 1.00 63.34 226 SER A N 1
ATOM 1812 C CA . SER A 1 226 ? -1.263 -22.096 16.149 1.00 63.34 226 SER A CA 1
ATOM 1813 C C . SER A 1 226 ? -1.507 -20.588 16.099 1.00 63.34 226 SER A C 1
ATOM 1815 O O . SER A 1 226 ? -2.297 -20.064 16.890 1.00 63.34 226 SER A O 1
ATOM 1817 N N . GLU A 1 227 ? -0.880 -19.881 15.154 1.00 67.88 227 GLU A N 1
ATOM 1818 C CA . GLU A 1 227 ? -1.085 -18.439 14.958 1.00 67.88 227 GLU A CA 1
ATOM 1819 C C . GLU A 1 227 ? -2.559 -18.109 14.663 1.00 67.88 227 GLU A C 1
ATOM 1821 O O . GLU A 1 227 ? -3.059 -17.060 15.075 1.00 67.88 227 GLU A O 1
ATOM 1826 N N . ALA A 1 228 ? -3.289 -19.042 14.039 1.00 62.41 228 ALA A N 1
ATOM 1827 C CA . ALA A 1 228 ? -4.728 -18.930 13.811 1.00 62.41 228 ALA A CA 1
ATOM 1828 C C . ALA A 1 228 ? -5.528 -18.887 15.130 1.00 62.41 228 ALA A C 1
ATOM 1830 O O . ALA A 1 228 ? -6.446 -18.081 15.265 1.00 62.41 228 ALA A O 1
ATOM 1831 N N . SER A 1 229 ? -5.111 -19.653 16.147 1.00 68.50 229 SER A N 1
ATOM 1832 C CA . SER A 1 229 ? -5.762 -19.670 17.465 1.00 68.50 229 SER A CA 1
ATOM 1833 C C . SER A 1 229 ? -5.667 -18.326 18.196 1.00 68.50 229 SER A C 1
ATOM 1835 O O . SER A 1 229 ? -6.508 -18.022 19.043 1.00 68.50 229 SER A O 1
ATOM 1837 N N . TYR A 1 230 ? -4.660 -17.498 17.895 1.00 76.19 230 TYR A N 1
ATOM 1838 C CA . TYR A 1 230 ? -4.565 -16.158 18.478 1.00 76.19 230 TYR A CA 1
ATOM 1839 C C . TYR A 1 230 ? -5.685 -15.246 17.965 1.00 76.19 230 TYR A C 1
ATOM 1841 O O . TYR A 1 230 ? -6.342 -14.569 18.757 1.00 76.19 230 TYR A O 1
ATOM 1849 N N . LEU A 1 231 ? -5.930 -15.259 16.652 1.00 77.88 231 LEU A N 1
ATOM 1850 C CA . LEU A 1 231 ? -6.981 -14.460 16.027 1.00 77.88 231 LEU A CA 1
ATOM 1851 C C . LEU A 1 231 ? -8.377 -14.929 16.424 1.00 77.88 231 LEU A C 1
ATOM 1853 O O . LEU A 1 231 ? -9.213 -14.087 16.742 1.00 77.88 231 LEU A O 1
ATOM 1857 N N . ASP A 1 232 ? -8.596 -16.240 16.500 1.00 79.88 232 ASP A N 1
ATOM 1858 C CA . ASP A 1 232 ? -9.884 -16.820 16.901 1.00 79.88 232 ASP A CA 1
ATOM 1859 C C . ASP A 1 232 ? -10.284 -16.428 18.340 1.00 79.88 232 ASP A C 1
ATOM 1861 O O . ASP A 1 232 ? -11.463 -16.425 18.690 1.00 79.88 232 ASP A O 1
ATOM 1865 N N . LYS A 1 233 ? -9.315 -16.046 19.190 1.00 82.12 233 LYS A N 1
ATOM 1866 C CA . LYS A 1 233 ? -9.573 -15.529 20.549 1.00 82.12 233 LYS A CA 1
ATOM 1867 C C . LYS A 1 233 ? -10.015 -14.064 20.579 1.00 82.12 233 LYS A C 1
ATOM 1869 O O . LYS A 1 233 ? -10.478 -13.609 21.623 1.00 82.12 233 LYS A O 1
ATOM 1874 N N . ILE A 1 234 ? -9.800 -13.313 19.501 1.00 86.19 234 ILE A N 1
ATOM 1875 C CA . ILE A 1 234 ? -10.101 -11.876 19.420 1.00 86.19 234 ILE A CA 1
ATOM 1876 C C . ILE A 1 234 ? -11.296 -11.640 18.502 1.00 86.19 234 ILE A C 1
ATOM 1878 O O . ILE A 1 234 ? -12.206 -10.908 18.875 1.00 86.19 234 ILE A O 1
ATOM 1882 N N . VAL A 1 235 ? -11.295 -12.260 17.323 1.00 90.38 235 VAL A N 1
ATOM 1883 C CA . VAL A 1 235 ? -12.316 -12.105 16.288 1.00 90.38 235 VAL A CA 1
ATOM 1884 C C . VAL A 1 235 ? -13.358 -13.207 16.437 1.00 90.38 235 VAL A C 1
ATOM 1886 O O . VAL A 1 235 ? -13.065 -14.372 16.185 1.00 90.38 235 VAL A O 1
ATOM 1889 N N . GLN A 1 236 ? -14.588 -12.843 16.802 1.00 92.19 236 GLN A N 1
ATOM 1890 C CA . GLN A 1 236 ? -15.689 -13.807 16.909 1.00 92.19 236 GLN A CA 1
ATOM 1891 C C . GLN A 1 236 ? -16.343 -14.085 15.553 1.00 92.19 236 GLN A C 1
ATOM 1893 O O . GLN A 1 236 ? -16.813 -15.196 15.318 1.00 92.19 236 GLN A O 1
ATOM 1898 N N . LEU A 1 237 ? -16.378 -13.092 14.656 1.00 94.06 237 LEU A N 1
ATOM 1899 C CA . LEU A 1 237 ? -16.953 -13.244 13.320 1.00 94.06 237 LEU A CA 1
ATOM 1900 C C . LEU A 1 237 ? -15.907 -12.945 12.233 1.00 94.06 237 LEU A C 1
ATOM 1902 O O . LEU A 1 237 ? -15.706 -11.783 11.869 1.00 94.06 237 LEU A O 1
ATOM 1906 N N . PRO A 1 238 ? -15.229 -13.969 11.690 1.00 93.50 238 PRO A N 1
ATOM 1907 C CA . PRO A 1 238 ? -14.305 -13.788 10.582 1.00 93.50 238 PRO A CA 1
ATOM 1908 C C . PRO A 1 238 ? -15.063 -13.632 9.254 1.00 93.50 238 PRO A C 1
ATOM 1910 O O . PRO A 1 238 ? -15.858 -14.489 8.873 1.00 93.50 238 PRO A O 1
ATOM 1913 N N . PHE A 1 239 ? -14.776 -12.569 8.505 1.00 95.00 239 PHE A N 1
ATOM 1914 C CA . PHE A 1 239 ? -15.278 -12.352 7.149 1.00 95.00 239 PHE A CA 1
ATOM 1915 C C . PHE A 1 239 ? -14.113 -12.132 6.182 1.00 95.00 239 PHE A C 1
ATOM 1917 O O . PHE A 1 239 ? -13.377 -11.150 6.273 1.00 95.00 239 PHE A O 1
ATOM 1924 N N . THR A 1 240 ? -13.941 -13.042 5.227 1.00 93.94 240 THR A N 1
ATOM 1925 C CA . THR A 1 240 ? -12.963 -12.874 4.147 1.00 93.94 240 THR A CA 1
ATOM 1926 C C . THR A 1 240 ? -13.613 -12.157 2.976 1.00 93.94 240 THR A C 1
ATOM 1928 O O . THR A 1 240 ? -14.596 -12.638 2.417 1.00 93.94 240 THR A O 1
ATOM 1931 N N . ILE A 1 241 ? -13.049 -11.013 2.589 1.00 92.44 241 ILE A N 1
ATOM 1932 C CA . ILE A 1 241 ? -13.512 -10.259 1.426 1.00 92.44 241 ILE A CA 1
ATOM 1933 C C . ILE A 1 241 ? -13.269 -11.119 0.180 1.00 92.44 241 ILE A C 1
ATOM 1935 O O . ILE A 1 241 ? -12.116 -11.474 -0.086 1.00 92.44 241 ILE A O 1
ATOM 1939 N N . PRO A 1 242 ? -14.319 -11.453 -0.588 1.00 89.88 242 PRO A N 1
ATOM 1940 C CA . PRO A 1 242 ? -14.162 -12.285 -1.768 1.00 89.88 242 PRO A CA 1
ATOM 1941 C C . PRO A 1 242 ? -13.346 -11.559 -2.849 1.00 89.88 242 PRO A C 1
ATOM 1943 O O . PRO A 1 242 ? -13.388 -10.321 -2.931 1.00 89.88 242 PRO A O 1
ATOM 1946 N N . PRO A 1 243 ? -12.621 -12.311 -3.698 1.00 88.06 243 PRO A N 1
ATOM 1947 C CA . PRO A 1 243 ? -11.946 -11.740 -4.856 1.00 88.06 243 PRO A CA 1
ATOM 1948 C C . PRO A 1 243 ? -12.961 -11.062 -5.781 1.00 88.06 243 PRO A C 1
ATOM 1950 O O . PRO A 1 243 ? -14.151 -11.391 -5.797 1.00 88.06 243 PRO A O 1
ATOM 1953 N N . VAL A 1 244 ? -12.497 -10.080 -6.548 1.00 88.31 244 VAL A N 1
ATOM 1954 C CA . VAL A 1 244 ? -13.369 -9.340 -7.461 1.00 88.31 244 VAL A CA 1
ATOM 1955 C C . VAL A 1 244 ? -13.694 -10.214 -8.670 1.00 88.31 244 VAL A C 1
ATOM 1957 O O . VAL A 1 244 ? -12.792 -10.649 -9.382 1.00 88.31 244 VAL A O 1
ATOM 1960 N N . ALA A 1 245 ? -14.987 -10.444 -8.911 1.00 87.00 245 ALA A N 1
ATOM 1961 C CA . ALA A 1 245 ? -15.452 -11.177 -10.084 1.00 87.00 245 ALA A CA 1
ATOM 1962 C C . ALA A 1 245 ? -15.032 -10.464 -11.389 1.00 87.00 245 ALA A C 1
ATOM 1964 O O . ALA A 1 245 ? -15.083 -9.227 -11.430 1.00 87.00 245 ALA A O 1
ATOM 1965 N N . PRO A 1 246 ? -14.665 -11.198 -12.458 1.00 84.94 246 PRO A N 1
ATOM 1966 C CA . PRO A 1 246 ? -14.221 -10.606 -13.721 1.00 84.94 246 PRO A CA 1
ATOM 1967 C C . PRO A 1 246 ? -15.199 -9.577 -14.301 1.00 84.94 246 PRO A C 1
ATOM 1969 O O . PRO A 1 246 ? -14.772 -8.519 -14.755 1.00 84.94 246 PRO A O 1
ATOM 1972 N N . GLU A 1 247 ? -16.509 -9.819 -14.209 1.00 85.56 247 GLU A N 1
ATOM 1973 C CA . GLU A 1 247 ? -17.545 -8.915 -14.725 1.00 85.56 247 GLU A CA 1
ATOM 1974 C C . GLU A 1 247 ? -17.604 -7.603 -13.932 1.00 85.56 247 GLU A C 1
ATOM 1976 O O . GLU A 1 247 ? -17.822 -6.528 -14.489 1.00 85.56 247 GLU A O 1
ATOM 1981 N N . SER A 1 248 ? -17.397 -7.678 -12.614 1.00 87.75 248 SER A N 1
ATOM 1982 C CA . SER A 1 248 ? -17.301 -6.491 -11.761 1.00 87.75 248 SER A CA 1
ATOM 1983 C C . SER A 1 248 ? -16.003 -5.728 -12.021 1.00 87.75 248 SER A C 1
ATOM 1985 O O . SER A 1 248 ? -16.011 -4.498 -12.005 1.00 87.75 248 SER A O 1
ATOM 1987 N N . MET A 1 249 ? -14.897 -6.434 -12.286 1.00 89.25 249 MET A N 1
ATOM 1988 C CA . MET A 1 249 ? -13.622 -5.799 -12.619 1.00 89.25 249 MET A CA 1
ATOM 1989 C C . MET A 1 249 ? -13.678 -5.095 -13.978 1.00 89.25 249 MET A C 1
ATOM 1991 O O . MET A 1 249 ? -13.188 -3.977 -14.103 1.00 89.25 249 MET A O 1
ATOM 1995 N N . ASP A 1 250 ? -14.331 -5.697 -14.971 1.00 89.44 250 ASP A N 1
ATOM 1996 C CA . ASP A 1 250 ? -14.557 -5.089 -16.283 1.00 89.44 250 ASP A CA 1
ATOM 1997 C C . ASP A 1 250 ? -15.310 -3.752 -16.168 1.00 89.44 250 ASP A C 1
ATOM 1999 O O . ASP A 1 250 ? -14.856 -2.720 -16.678 1.00 89.44 250 ASP A O 1
ATOM 2003 N N . GLY A 1 251 ? -16.418 -3.742 -15.417 1.00 88.44 251 GLY A N 1
ATOM 2004 C CA . GLY A 1 251 ? -17.174 -2.522 -15.132 1.00 88.44 251 GLY A CA 1
ATOM 2005 C C . GLY A 1 251 ? -16.355 -1.489 -14.352 1.00 88.44 251 GLY A C 1
ATOM 2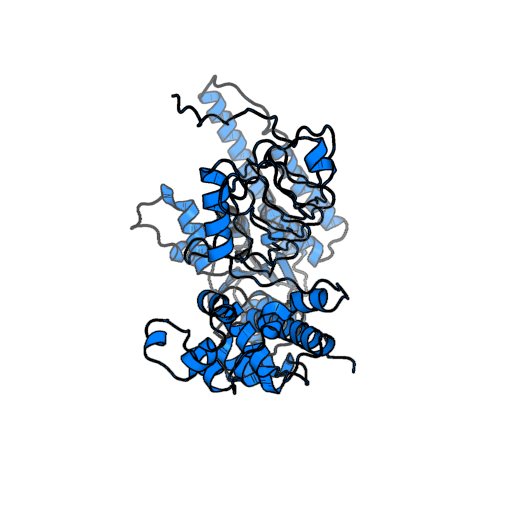006 O O . GLY A 1 251 ? -16.411 -0.293 -14.645 1.00 88.44 251 GLY A O 1
ATOM 2007 N N . PHE A 1 252 ? -15.538 -1.940 -13.397 1.00 89.62 252 PHE A N 1
ATOM 2008 C CA . PHE A 1 252 ? -14.654 -1.073 -12.623 1.00 89.62 252 PHE A CA 1
ATOM 2009 C C . PHE A 1 252 ? -13.596 -0.391 -13.496 1.00 89.62 252 PHE A C 1
ATOM 2011 O O . PHE A 1 252 ? -13.473 0.834 -13.424 1.00 89.62 252 PHE A O 1
ATOM 2018 N N . VAL A 1 253 ? -12.895 -1.146 -14.352 1.00 91.06 253 VAL A N 1
ATOM 2019 C CA . VAL A 1 253 ? -11.922 -0.616 -15.324 1.00 91.06 253 VAL A CA 1
ATOM 2020 C C . VAL A 1 253 ? -12.603 0.391 -16.247 1.00 91.06 253 VAL A C 1
ATOM 2022 O O . VAL A 1 253 ? -12.131 1.520 -16.349 1.00 91.06 253 VAL A O 1
ATOM 2025 N N . SER A 1 254 ? -13.755 0.034 -16.825 1.00 90.00 254 SER A N 1
ATOM 2026 C CA . SER A 1 254 ? -14.524 0.917 -17.722 1.00 90.00 254 SER A CA 1
ATOM 2027 C C . SER A 1 254 ? -14.891 2.247 -17.062 1.00 90.00 254 SER A C 1
ATOM 2029 O O . SER A 1 254 ? -14.922 3.289 -17.701 1.00 90.00 254 SER A O 1
ATOM 2031 N N . SER A 1 255 ? -15.158 2.231 -15.755 1.00 88.75 255 SER A N 1
ATOM 2032 C CA . SER A 1 255 ? -15.534 3.437 -15.013 1.00 88.75 255 SER A CA 1
ATOM 2033 C C . SER A 1 255 ? -14.366 4.376 -14.677 1.00 88.75 255 SER A C 1
ATOM 2035 O O . SER A 1 255 ? -14.606 5.457 -14.136 1.00 88.75 255 SER A O 1
ATOM 2037 N N . LEU A 1 256 ? -13.123 3.925 -14.870 1.00 89.25 256 LEU A N 1
ATOM 2038 C CA . LEU A 1 256 ? -11.898 4.645 -14.509 1.00 89.25 256 LEU A CA 1
ATOM 2039 C C . LEU A 1 256 ? -11.040 5.000 -15.724 1.00 89.25 256 LEU A C 1
ATOM 2041 O O . LEU A 1 256 ? -10.225 5.917 -15.638 1.00 89.25 256 LEU A O 1
ATOM 2045 N N . LEU A 1 257 ? -11.170 4.244 -16.812 1.00 89.94 257 LEU A N 1
ATOM 2046 C CA . LEU A 1 257 ? -10.341 4.381 -17.996 1.00 89.94 257 LEU A CA 1
ATOM 2047 C C . LEU A 1 257 ? -10.752 5.636 -18.790 1.00 89.94 257 LEU A C 1
ATOM 2049 O O . LEU A 1 257 ? -11.937 5.818 -19.069 1.00 89.94 257 LEU A O 1
ATOM 2053 N N . PRO A 1 258 ? -9.805 6.521 -19.153 1.00 89.81 258 PRO A N 1
ATOM 2054 C CA . PRO A 1 258 ? -10.089 7.633 -20.055 1.00 89.81 258 PRO A CA 1
ATOM 2055 C C . PRO A 1 258 ? -10.562 7.139 -21.426 1.00 89.81 258 PRO A C 1
ATOM 2057 O O . PRO A 1 258 ? -10.100 6.101 -21.901 1.00 89.81 258 PRO A O 1
ATOM 2060 N N . GLN A 1 259 ? -11.431 7.910 -22.087 1.00 88.50 259 GLN A N 1
ATOM 2061 C CA . GLN A 1 259 ? -12.020 7.535 -23.378 1.00 88.50 259 GLN A CA 1
ATOM 2062 C C . GLN A 1 259 ? -10.952 7.274 -24.454 1.00 88.50 259 GLN A C 1
ATOM 2064 O O . GLN A 1 259 ? -11.112 6.390 -25.293 1.00 88.50 259 GLN A O 1
ATOM 2069 N N . GLU A 1 260 ? -9.840 8.008 -24.411 1.00 89.25 260 GLU A N 1
ATOM 2070 C CA . GLU A 1 260 ? -8.712 7.870 -25.337 1.00 89.25 260 GLU A CA 1
ATOM 2071 C C . GLU A 1 260 ? -7.970 6.530 -25.184 1.00 89.25 260 GLU A C 1
ATOM 2073 O O . GLU A 1 260 ? -7.280 6.090 -26.102 1.00 89.25 260 GLU A O 1
ATOM 2078 N N . LEU A 1 261 ? -8.127 5.866 -24.036 1.00 93.38 261 LEU A N 1
ATOM 2079 C CA . LEU A 1 261 ? -7.463 4.612 -23.683 1.00 93.38 261 LEU A CA 1
ATOM 2080 C C . LEU A 1 261 ? -8.413 3.412 -23.673 1.00 93.38 261 LEU A C 1
ATOM 2082 O O . LEU A 1 261 ? -7.990 2.320 -23.296 1.00 93.38 261 LEU A O 1
ATOM 2086 N N . GLU A 1 262 ? -9.663 3.571 -24.119 1.00 92.19 262 GLU A N 1
ATOM 2087 C CA . GLU A 1 262 ? -10.677 2.504 -24.115 1.00 92.19 262 GLU A CA 1
ATOM 2088 C C . GLU A 1 262 ? -10.208 1.244 -24.863 1.00 92.19 262 GLU A C 1
ATOM 2090 O O . GLU A 1 262 ? -10.498 0.114 -24.471 1.00 92.19 262 GLU A O 1
ATOM 2095 N N . SER A 1 263 ? -9.381 1.422 -25.896 1.00 91.69 263 SER A N 1
ATOM 2096 C CA . SER A 1 263 ? -8.774 0.325 -26.655 1.00 91.69 263 SER A CA 1
ATOM 2097 C C . SER A 1 263 ? -7.880 -0.593 -25.803 1.00 91.69 263 SER A C 1
ATOM 2099 O O . SER A 1 263 ? -7.717 -1.766 -26.143 1.00 91.69 263 SER A O 1
ATOM 2101 N N . CYS A 1 264 ? -7.337 -0.105 -24.683 1.00 94.12 264 CYS A N 1
ATOM 2102 C CA . CYS A 1 264 ? -6.472 -0.861 -23.777 1.00 94.12 264 CYS A CA 1
ATOM 2103 C C . CYS A 1 264 ? -7.248 -1.701 -22.756 1.00 94.12 264 CYS A C 1
ATOM 2105 O O . CYS A 1 264 ? -6.645 -2.552 -22.103 1.00 94.12 264 CYS A O 1
ATOM 2107 N N . LYS A 1 265 ? -8.566 -1.501 -22.610 1.00 93.12 265 LYS A N 1
ATOM 2108 C CA . LYS A 1 265 ? -9.393 -2.117 -21.558 1.00 93.12 265 LYS A CA 1
ATOM 2109 C C . LYS A 1 265 ? -9.163 -3.624 -21.407 1.00 93.12 265 LYS A C 1
ATOM 2111 O O . LYS A 1 265 ? -8.938 -4.099 -20.294 1.00 93.12 265 LYS A O 1
ATOM 2116 N N . ILE A 1 266 ? -9.162 -4.360 -22.520 1.00 90.81 266 ILE A N 1
ATOM 2117 C CA . ILE A 1 266 ? -8.984 -5.820 -22.522 1.00 90.81 266 ILE A CA 1
ATOM 2118 C C . ILE A 1 266 ? -7.647 -6.248 -21.898 1.00 90.81 266 ILE A C 1
ATOM 2120 O O . ILE A 1 266 ? -7.593 -7.232 -21.165 1.00 90.81 266 ILE A O 1
ATOM 2124 N N . LEU A 1 267 ? -6.580 -5.472 -22.113 1.00 91.75 267 LEU A N 1
ATOM 2125 C CA . LEU A 1 267 ? -5.247 -5.753 -21.576 1.00 91.75 267 LEU A CA 1
ATOM 2126 C C . LEU A 1 267 ? -5.211 -5.577 -20.062 1.00 91.75 267 LEU A C 1
ATOM 2128 O O . LEU A 1 267 ? -4.589 -6.369 -19.361 1.00 91.75 267 LEU A O 1
ATOM 2132 N N . LEU A 1 268 ? -5.899 -4.554 -19.553 1.00 91.12 268 LEU A N 1
ATOM 2133 C CA . LEU A 1 268 ? -5.965 -4.270 -18.122 1.00 91.12 268 LEU A CA 1
ATOM 2134 C C . LEU A 1 268 ? -6.752 -5.358 -17.383 1.00 91.12 268 LEU A C 1
ATOM 2136 O O . LEU A 1 268 ? -6.295 -5.824 -16.340 1.00 91.12 268 LEU A O 1
ATOM 2140 N N . VAL A 1 269 ? -7.897 -5.779 -17.934 1.00 88.94 269 VAL A N 1
ATOM 2141 C CA . VAL A 1 269 ? -8.743 -6.832 -17.343 1.00 88.94 269 VAL A CA 1
ATOM 2142 C C . VAL A 1 269 ? -8.009 -8.176 -17.311 1.00 88.94 269 VAL A C 1
ATOM 2144 O O . VAL A 1 269 ? -8.024 -8.847 -16.281 1.00 88.94 269 VAL A O 1
ATOM 2147 N N . LEU A 1 270 ? -7.324 -8.548 -18.398 1.00 87.00 270 LEU A N 1
ATOM 2148 C CA . LEU A 1 270 ? -6.552 -9.794 -18.458 1.00 87.00 270 LEU A CA 1
ATOM 2149 C C . LEU A 1 270 ? -5.291 -9.728 -17.585 1.00 87.00 270 LEU A C 1
ATOM 2151 O O . LEU A 1 270 ? -5.048 -10.628 -16.784 1.00 87.00 270 LEU A O 1
ATOM 2155 N N . GLY A 1 271 ? -4.509 -8.651 -17.704 1.00 84.69 271 GLY A N 1
ATOM 2156 C CA . GLY A 1 271 ? -3.182 -8.530 -17.104 1.00 84.69 271 GLY A CA 1
ATOM 2157 C C . GLY A 1 271 ? -3.183 -8.286 -15.592 1.00 84.69 271 GLY A C 1
ATOM 2158 O O . GLY A 1 271 ? -2.438 -8.935 -14.859 1.00 84.69 271 GLY A O 1
ATOM 2159 N N . LEU A 1 272 ? -4.013 -7.365 -15.089 1.00 84.00 272 LEU A N 1
ATOM 2160 C CA . LEU A 1 272 ? -3.902 -6.865 -13.706 1.00 84.00 272 LEU A CA 1
ATOM 2161 C C . LEU A 1 272 ? -4.635 -7.728 -12.669 1.00 84.00 272 LEU A C 1
ATOM 2163 O O . LEU A 1 272 ? -4.328 -7.654 -11.474 1.00 84.00 272 LEU A O 1
ATOM 2167 N N . GLY A 1 273 ? -5.565 -8.574 -13.114 1.00 84.06 273 GLY A N 1
ATOM 2168 C CA . GLY A 1 273 ? -6.340 -9.461 -12.254 1.00 84.06 273 GLY A CA 1
ATOM 2169 C C . GLY A 1 273 ? -7.361 -8.739 -11.375 1.00 84.06 273 GLY A C 1
ATOM 2170 O O . GLY A 1 273 ? -8.037 -7.813 -11.804 1.00 84.06 273 GLY A O 1
ATOM 2171 N N . ASP A 1 274 ? -7.490 -9.187 -10.128 1.00 84.75 274 ASP A N 1
ATOM 2172 C CA . ASP A 1 274 ? -8.615 -8.902 -9.232 1.00 84.75 274 ASP A CA 1
ATOM 2173 C C . ASP A 1 274 ? -8.326 -7.843 -8.153 1.00 84.75 274 ASP A C 1
ATOM 2175 O O . ASP A 1 274 ? -9.158 -7.630 -7.272 1.00 84.75 274 ASP A O 1
ATOM 2179 N N . ASN A 1 275 ? -7.178 -7.153 -8.207 1.00 86.38 275 ASN A N 1
ATOM 2180 C CA . ASN A 1 275 ? -6.788 -6.143 -7.217 1.00 86.38 275 ASN A CA 1
ATOM 2181 C C . ASN A 1 275 ? -7.145 -4.709 -7.678 1.00 86.38 275 ASN A C 1
ATOM 2183 O O . ASN A 1 275 ? -6.445 -4.149 -8.530 1.00 86.38 275 ASN A O 1
ATOM 2187 N N . PRO A 1 276 ? -8.167 -4.056 -7.086 1.00 87.62 276 PRO A N 1
ATOM 2188 C CA . PRO A 1 276 ? -8.631 -2.739 -7.529 1.00 87.62 276 PRO A CA 1
ATOM 2189 C C . PRO A 1 276 ? -7.590 -1.623 -7.397 1.00 87.62 276 PRO A C 1
ATOM 2191 O O . PRO A 1 276 ? -7.541 -0.729 -8.242 1.00 87.62 276 PRO A O 1
ATOM 2194 N N . ARG A 1 277 ? -6.744 -1.651 -6.354 1.00 84.00 277 ARG A N 1
ATOM 2195 C CA . ARG A 1 277 ? -5.683 -0.644 -6.179 1.00 84.00 277 ARG A CA 1
ATOM 2196 C C . ARG A 1 277 ? -4.633 -0.759 -7.279 1.00 84.00 277 ARG A C 1
ATOM 2198 O O . ARG A 1 277 ? -4.234 0.266 -7.828 1.00 84.00 277 ARG A O 1
ATOM 2205 N N . LYS A 1 278 ? -4.216 -1.983 -7.630 1.00 85.38 278 LYS A N 1
ATOM 2206 C CA . LYS A 1 278 ? -3.295 -2.207 -8.759 1.00 85.38 278 LYS A CA 1
ATOM 2207 C C . LYS A 1 278 ? -3.878 -1.646 -10.054 1.00 85.38 278 LYS A C 1
ATOM 2209 O O . LYS A 1 278 ? -3.177 -0.927 -10.753 1.00 85.38 278 LYS A O 1
ATOM 2214 N N . VAL A 1 279 ? -5.168 -1.879 -10.310 1.00 88.88 279 VAL A N 1
ATOM 2215 C CA . VAL A 1 279 ? -5.882 -1.323 -11.471 1.00 88.88 279 VAL A CA 1
ATOM 2216 C C . VAL A 1 279 ? -5.875 0.204 -11.477 1.00 88.88 279 VAL A C 1
ATOM 2218 O O . VAL A 1 279 ? -5.451 0.796 -12.466 1.00 88.88 279 VAL A O 1
ATOM 2221 N N . LYS A 1 280 ? -6.272 0.857 -10.376 1.00 84.25 280 LYS A N 1
ATOM 2222 C CA . LYS A 1 280 ? -6.244 2.327 -10.270 1.00 84.25 280 LYS A CA 1
ATOM 2223 C C . LYS A 1 280 ? -4.852 2.890 -10.550 1.00 84.25 280 LYS A C 1
ATOM 2225 O O . LYS A 1 280 ? -4.710 3.757 -11.405 1.00 84.25 280 LYS A O 1
ATOM 2230 N N . ARG A 1 281 ? -3.830 2.373 -9.854 1.00 81.25 281 ARG A N 1
ATOM 2231 C CA . ARG A 1 281 ? -2.438 2.826 -10.011 1.00 81.25 281 ARG A CA 1
ATOM 2232 C C . ARG A 1 281 ? -1.954 2.633 -11.442 1.00 81.25 281 ARG A C 1
ATOM 2234 O O . ARG A 1 281 ? -1.353 3.544 -11.997 1.00 81.25 281 ARG A O 1
ATOM 2241 N N . PHE A 1 282 ? -2.263 1.489 -12.046 1.00 87.12 282 PHE A N 1
ATOM 2242 C CA . PHE A 1 282 ? -1.886 1.204 -13.421 1.00 87.12 282 PHE A CA 1
ATOM 2243 C C . PHE A 1 282 ? -2.557 2.151 -14.417 1.00 87.12 282 PHE A C 1
ATOM 2245 O O . PHE A 1 282 ? -1.870 2.696 -15.272 1.00 87.12 282 PHE A O 1
ATOM 2252 N N . ILE A 1 283 ? -3.868 2.395 -14.296 1.00 87.50 283 ILE A N 1
ATOM 2253 C CA . ILE A 1 283 ? -4.587 3.346 -15.160 1.00 87.50 283 ILE A CA 1
ATOM 2254 C C . ILE A 1 283 ? -3.981 4.744 -15.030 1.00 87.50 283 ILE A C 1
ATOM 2256 O O . ILE A 1 283 ? -3.755 5.397 -16.045 1.00 87.50 283 ILE A O 1
ATOM 2260 N N . SER A 1 284 ? -3.663 5.188 -13.812 1.00 82.12 284 SER A N 1
ATOM 2261 C CA . SER A 1 284 ? -3.005 6.479 -13.590 1.00 82.12 284 SER A CA 1
ATOM 2262 C C . SER A 1 284 ? -1.628 6.544 -14.261 1.00 82.12 284 SER A C 1
ATOM 2264 O O . SER A 1 284 ? -1.331 7.521 -14.950 1.00 82.12 284 SER A O 1
ATOM 2266 N N . THR A 1 285 ? -0.815 5.489 -14.138 1.00 84.12 285 THR A N 1
ATOM 2267 C CA . THR A 1 285 ? 0.486 5.383 -14.819 1.00 84.12 285 THR A CA 1
ATOM 2268 C C . THR A 1 285 ? 0.334 5.361 -16.340 1.00 84.12 285 THR A C 1
ATOM 2270 O O . THR A 1 285 ? 1.067 6.064 -17.035 1.00 84.12 285 THR A O 1
ATOM 2273 N N . LEU A 1 286 ? -0.622 4.599 -16.872 1.00 87.50 286 LEU A N 1
ATOM 2274 C CA . LEU A 1 286 ? -0.898 4.515 -18.305 1.00 87.50 286 LEU A CA 1
ATOM 2275 C C . LEU A 1 286 ? -1.366 5.864 -18.855 1.00 87.50 286 LEU A C 1
ATOM 2277 O O . LEU A 1 286 ? -0.854 6.309 -19.874 1.00 87.50 286 LEU A O 1
ATOM 2281 N N . ALA A 1 287 ? -2.285 6.541 -18.165 1.00 87.06 287 ALA A N 1
ATOM 2282 C CA . ALA A 1 287 ? -2.781 7.854 -18.559 1.00 87.06 287 ALA A CA 1
ATOM 2283 C C . ALA A 1 287 ? -1.664 8.905 -18.583 1.00 87.06 287 ALA A C 1
ATOM 2285 O O . ALA A 1 287 ? -1.592 9.696 -19.523 1.00 87.06 287 ALA A O 1
ATOM 2286 N N . LEU A 1 288 ? -0.767 8.895 -17.591 1.00 82.94 288 LEU A N 1
ATOM 2287 C CA . LEU A 1 288 ? 0.402 9.775 -17.579 1.00 82.94 288 LEU A CA 1
ATOM 2288 C C . LEU A 1 288 ? 1.339 9.480 -18.758 1.00 82.94 288 LEU A C 1
ATOM 2290 O O . LEU A 1 288 ? 1.689 10.391 -19.504 1.00 82.94 288 LEU A O 1
ATOM 2294 N N . ASN A 1 289 ? 1.713 8.215 -18.958 1.00 83.31 289 ASN A N 1
ATOM 2295 C CA . ASN A 1 289 ? 2.636 7.830 -20.029 1.00 83.31 289 ASN A CA 1
ATOM 2296 C C . ASN A 1 289 ? 2.035 8.032 -21.426 1.00 83.31 289 ASN A C 1
ATOM 2298 O O . ASN A 1 289 ? 2.754 8.392 -22.350 1.00 83.31 289 ASN A O 1
ATOM 2302 N N . HIS A 1 290 ? 0.721 7.872 -21.585 1.00 87.62 290 HIS A N 1
ATOM 2303 C CA . HIS A 1 290 ? 0.014 8.178 -22.827 1.00 87.62 290 HIS A CA 1
ATOM 2304 C C . HIS A 1 290 ? 0.082 9.669 -23.174 1.00 87.62 290 HIS A C 1
ATOM 2306 O O . HIS A 1 290 ? 0.332 10.035 -24.324 1.00 87.62 290 HIS A O 1
ATOM 2312 N N . ARG A 1 291 ? -0.082 10.542 -22.170 1.00 83.25 291 ARG A N 1
ATOM 2313 C CA . ARG A 1 291 ? 0.089 11.989 -22.355 1.00 83.25 291 ARG A CA 1
ATOM 2314 C C . ARG A 1 291 ? 1.524 12.329 -22.737 1.00 83.25 291 ARG A C 1
ATOM 2316 O O . ARG A 1 291 ? 1.720 13.043 -23.710 1.00 83.25 291 ARG A O 1
ATOM 2323 N N . LEU A 1 292 ? 2.508 11.772 -22.028 1.00 81.44 292 LEU A N 1
ATOM 2324 C CA . LEU A 1 292 ? 3.920 11.957 -22.372 1.00 81.44 292 LEU A CA 1
ATOM 2325 C C . LEU A 1 292 ? 4.205 11.509 -23.811 1.00 81.44 292 LEU A C 1
ATOM 2327 O O . LEU A 1 292 ? 4.822 12.250 -24.562 1.00 81.44 292 LEU A O 1
ATOM 2331 N N . ALA A 1 293 ? 3.690 10.352 -24.230 1.00 82.12 293 ALA A N 1
ATOM 2332 C CA . ALA A 1 293 ? 3.872 9.852 -25.591 1.00 82.12 293 ALA A CA 1
ATOM 2333 C C . ALA A 1 293 ? 3.304 10.802 -26.652 1.00 82.12 293 ALA A C 1
ATOM 2335 O O . ALA A 1 293 ? 3.915 11.002 -27.701 1.00 82.12 293 ALA A O 1
ATOM 2336 N N . SER A 1 294 ? 2.149 11.401 -26.353 1.00 82.12 294 SER A N 1
ATOM 2337 C CA . SER A 1 294 ? 1.496 12.373 -27.229 1.00 82.12 294 SER A CA 1
ATOM 2338 C C . SER A 1 294 ? 2.314 13.661 -27.359 1.00 82.12 294 SER A C 1
ATOM 2340 O O . SER A 1 294 ? 2.491 14.151 -28.467 1.00 82.12 294 SER A O 1
ATOM 2342 N N . GLU A 1 295 ? 2.862 14.180 -26.255 1.00 80.00 295 GLU A N 1
ATOM 2343 C CA . GLU A 1 295 ? 3.726 15.376 -26.265 1.00 80.00 295 GLU A CA 1
ATOM 2344 C C . GLU A 1 295 ? 5.044 15.138 -27.022 1.00 80.00 295 GLU A C 1
ATOM 2346 O O . GLU A 1 295 ? 5.563 16.028 -27.695 1.00 80.00 295 GLU A O 1
ATOM 2351 N N . LEU A 1 296 ? 5.573 13.915 -26.957 1.00 75.25 296 LEU A N 1
ATOM 2352 C CA . LEU A 1 296 ? 6.830 13.531 -27.604 1.00 75.25 296 LEU A CA 1
ATOM 2353 C C . LEU A 1 296 ? 6.699 13.221 -29.094 1.00 75.25 296 LEU A C 1
ATOM 2355 O O . LEU A 1 296 ? 7.718 13.073 -29.765 1.00 75.25 296 LEU A O 1
ATOM 2359 N N . ASN A 1 297 ? 5.473 13.144 -29.618 1.00 77.69 297 ASN A N 1
ATOM 2360 C CA . ASN A 1 297 ? 5.186 12.780 -31.007 1.00 77.69 297 ASN A CA 1
ATOM 2361 C C . ASN A 1 297 ? 5.871 11.470 -31.435 1.00 77.69 297 ASN A C 1
ATOM 2363 O O . ASN A 1 297 ? 6.483 11.404 -32.504 1.00 77.69 297 ASN A O 1
ATOM 2367 N N . ILE A 1 298 ? 5.762 10.428 -30.603 1.00 76.06 298 ILE A N 1
ATOM 2368 C CA . ILE A 1 298 ? 6.354 9.120 -30.910 1.00 76.06 298 ILE A CA 1
ATOM 2369 C C . ILE A 1 298 ? 5.791 8.599 -32.246 1.00 76.06 298 ILE A C 1
ATOM 2371 O O . ILE A 1 298 ? 4.566 8.514 -32.409 1.00 76.06 298 ILE A O 1
ATOM 2375 N N . PRO A 1 299 ? 6.649 8.238 -33.216 1.00 72.81 299 PRO A N 1
ATOM 2376 C CA . PRO A 1 299 ? 6.196 7.718 -34.496 1.00 72.81 299 PRO A CA 1
ATOM 2377 C C . PRO A 1 299 ? 5.499 6.363 -34.318 1.00 72.81 299 PRO A C 1
ATOM 2379 O O . PRO A 1 299 ? 5.958 5.500 -33.575 1.00 72.81 299 PRO A O 1
ATOM 2382 N N . ASN A 1 300 ? 4.390 6.155 -35.035 1.00 77.81 300 ASN A N 1
ATOM 2383 C CA . ASN A 1 300 ? 3.586 4.924 -34.961 1.00 77.81 300 ASN A CA 1
ATOM 2384 C C . ASN A 1 300 ? 3.149 4.570 -33.525 1.00 77.81 300 ASN A C 1
ATOM 2386 O O . ASN A 1 300 ? 3.180 3.405 -33.123 1.00 77.81 300 ASN A O 1
ATOM 2390 N N . TYR A 1 301 ? 2.767 5.589 -32.748 1.00 86.12 301 TYR A N 1
ATOM 2391 C CA . TYR A 1 301 ? 2.293 5.418 -31.382 1.00 86.12 301 TYR A CA 1
ATOM 2392 C C . TYR A 1 301 ? 1.005 4.567 -31.299 1.00 86.12 301 TYR A C 1
ATOM 2394 O O . TYR A 1 301 ? -0.015 4.923 -31.890 1.00 86.12 301 TYR A O 1
ATOM 2402 N N . ASP A 1 302 ? 1.029 3.488 -30.513 1.00 89.50 302 ASP A N 1
ATOM 2403 C CA . ASP A 1 302 ? -0.118 2.653 -30.159 1.00 89.50 302 ASP A CA 1
ATOM 2404 C C . ASP A 1 302 ? -0.239 2.548 -28.622 1.00 89.50 302 ASP A C 1
ATOM 2406 O O . ASP A 1 302 ? 0.638 1.982 -27.952 1.00 89.50 302 ASP A O 1
ATOM 2410 N N . PRO A 1 303 ? -1.334 3.053 -28.024 1.00 91.50 303 PRO A N 1
ATOM 2411 C CA . PRO A 1 303 ? -1.559 2.961 -26.586 1.00 91.50 303 PRO A CA 1
ATOM 2412 C C . PRO A 1 303 ? -1.663 1.518 -26.066 1.00 91.50 303 PRO A C 1
ATOM 2414 O O . PRO A 1 303 ? -1.344 1.285 -24.898 1.00 91.50 303 PRO A O 1
ATOM 2417 N N . LYS A 1 304 ? -2.041 0.534 -26.897 1.00 92.62 304 LYS A N 1
ATOM 2418 C CA . LYS A 1 304 ? -2.049 -0.889 -26.510 1.00 92.62 304 LYS A CA 1
ATOM 2419 C C . LYS A 1 304 ? -0.640 -1.432 -26.318 1.00 92.62 304 LYS A C 1
ATOM 2421 O O . LYS A 1 304 ? -0.401 -2.178 -25.370 1.00 92.62 304 LYS A O 1
ATOM 2426 N N . VAL A 1 305 ? 0.291 -1.036 -27.185 1.00 90.25 305 VAL A N 1
ATOM 2427 C CA . VAL A 1 305 ? 1.709 -1.396 -27.068 1.00 90.25 305 VAL A CA 1
ATOM 2428 C C . VAL A 1 305 ? 2.296 -0.778 -25.802 1.00 90.25 305 VAL A C 1
ATOM 2430 O O . VAL A 1 305 ? 2.938 -1.480 -25.024 1.00 90.25 305 VAL A O 1
ATOM 2433 N N . LEU A 1 306 ? 1.989 0.494 -25.524 1.00 89.88 306 LEU A N 1
ATOM 2434 C CA . LEU A 1 306 ? 2.370 1.134 -24.263 1.00 89.88 306 LEU A CA 1
ATOM 2435 C C . LEU A 1 306 ? 1.808 0.389 -23.042 1.00 89.88 306 LEU A C 1
ATOM 2437 O O . LEU A 1 306 ? 2.545 0.088 -22.105 1.00 89.88 306 LEU A O 1
ATOM 2441 N N . ALA A 1 307 ? 0.510 0.080 -23.043 1.00 92.06 307 ALA A N 1
ATOM 2442 C CA . ALA A 1 307 ? -0.123 -0.649 -21.948 1.00 92.06 307 ALA A CA 1
ATOM 2443 C C . ALA A 1 307 ? 0.525 -2.023 -21.737 1.00 92.06 307 ALA A C 1
ATOM 2445 O O . ALA A 1 307 ? 0.776 -2.408 -20.600 1.00 92.06 307 ALA A O 1
ATOM 2446 N N . LEU A 1 308 ? 0.861 -2.735 -22.813 1.00 91.31 308 LEU A N 1
ATOM 2447 C CA . LEU A 1 308 ? 1.581 -4.000 -22.735 1.00 91.31 308 LEU A CA 1
ATOM 2448 C C . LEU A 1 308 ? 2.968 -3.823 -22.100 1.00 91.31 308 LEU A C 1
ATOM 2450 O O . LEU A 1 308 ? 3.296 -4.542 -21.163 1.00 91.31 308 LEU A O 1
ATOM 2454 N N . VAL A 1 309 ? 3.760 -2.846 -22.548 1.00 87.06 309 VAL A N 1
ATOM 2455 C CA . VAL A 1 309 ? 5.090 -2.554 -21.979 1.00 87.06 309 VAL A CA 1
ATOM 2456 C C . VAL A 1 309 ? 4.999 -2.249 -20.479 1.00 87.06 309 VAL A C 1
ATOM 2458 O O . VAL A 1 309 ? 5.759 -2.807 -19.688 1.00 87.06 309 VAL A O 1
ATOM 2461 N N . LEU A 1 310 ? 4.015 -1.448 -20.060 1.00 86.81 310 LEU A N 1
ATOM 2462 C CA . LEU A 1 310 ? 3.768 -1.160 -18.643 1.00 86.81 310 LEU A CA 1
ATOM 2463 C C . LEU A 1 310 ? 3.289 -2.398 -17.861 1.00 86.81 310 LEU A C 1
ATOM 2465 O O . LEU A 1 310 ? 3.618 -2.554 -16.682 1.00 86.81 310 LEU A O 1
ATOM 2469 N N . LEU A 1 311 ? 2.527 -3.309 -18.481 1.00 87.81 311 LEU A N 1
ATOM 2470 C CA . LEU A 1 311 ? 2.153 -4.585 -17.857 1.00 87.81 311 LEU A CA 1
ATOM 2471 C C . LEU A 1 311 ? 3.391 -5.446 -17.597 1.00 87.81 311 LEU A C 1
ATOM 2473 O O . LEU A 1 311 ? 3.536 -5.950 -16.486 1.00 87.81 311 LEU A O 1
ATOM 2477 N N . PHE A 1 312 ? 4.305 -5.545 -18.566 1.00 84.50 312 PHE A N 1
ATOM 2478 C CA . PHE A 1 312 ? 5.603 -6.197 -18.370 1.00 84.50 312 PHE A CA 1
ATOM 2479 C C . PHE A 1 312 ? 6.375 -5.544 -17.219 1.00 84.50 312 PHE A C 1
ATOM 2481 O O . PHE A 1 312 ? 6.807 -6.248 -16.313 1.00 84.50 312 PHE A O 1
ATOM 2488 N N . GLN A 1 313 ? 6.463 -4.211 -17.188 1.00 81.69 313 GLN A N 1
ATOM 2489 C CA . GLN A 1 313 ? 7.131 -3.481 -16.105 1.00 81.69 313 GLN A CA 1
ATOM 2490 C C . GLN A 1 313 ? 6.547 -3.809 -14.721 1.00 81.69 313 GLN A C 1
ATOM 2492 O O . GLN A 1 313 ? 7.287 -3.955 -13.754 1.00 81.69 313 GLN A O 1
ATOM 2497 N N . SER A 1 314 ? 5.219 -3.916 -14.618 1.00 77.94 314 SER A N 1
ATOM 2498 C CA . SER A 1 314 ? 4.529 -4.090 -13.332 1.00 77.94 314 SER A CA 1
ATOM 2499 C C . SER A 1 314 ? 4.401 -5.539 -12.852 1.00 77.94 314 SER A C 1
ATOM 2501 O O . SER A 1 314 ? 4.229 -5.759 -11.651 1.00 77.94 314 SER A O 1
ATOM 2503 N N . LEU A 1 315 ? 4.439 -6.519 -13.761 1.00 78.19 315 LEU A N 1
ATOM 2504 C CA . LEU A 1 315 ? 4.184 -7.931 -13.451 1.00 78.19 315 LEU A CA 1
ATOM 2505 C C . LEU A 1 315 ? 5.405 -8.832 -13.643 1.00 78.19 315 LEU A C 1
ATOM 2507 O O . LEU A 1 315 ? 5.513 -9.829 -12.938 1.00 78.19 315 LEU A O 1
ATOM 2511 N N . GLU A 1 316 ? 6.286 -8.508 -14.590 1.00 79.81 316 GLU A N 1
ATOM 2512 C CA . GLU A 1 316 ? 7.410 -9.348 -15.019 1.00 79.81 316 GLU A CA 1
ATOM 2513 C C . GLU A 1 316 ? 8.639 -8.479 -15.306 1.00 79.81 316 GLU A C 1
ATOM 2515 O O . GLU A 1 316 ? 9.117 -8.370 -16.441 1.00 79.81 316 GLU A O 1
ATOM 2520 N N . TRP A 1 317 ? 9.150 -7.840 -14.254 1.00 68.94 317 TRP A N 1
ATOM 2521 C CA . TRP A 1 317 ? 10.304 -6.942 -14.325 1.00 68.94 317 TRP A CA 1
ATOM 2522 C C . TRP A 1 317 ? 11.511 -7.562 -15.044 1.00 68.94 317 TRP A C 1
ATOM 2524 O O . TRP A 1 317 ? 12.143 -6.931 -15.891 1.00 68.94 317 TRP A O 1
ATOM 2534 N N . GLU A 1 318 ? 11.775 -8.836 -14.767 1.00 67.56 318 GLU A N 1
ATOM 2535 C CA . GLU A 1 318 ? 12.851 -9.615 -15.379 1.00 67.56 318 GLU A CA 1
ATOM 2536 C C . GLU A 1 318 ? 12.750 -9.702 -16.905 1.00 67.56 318 GLU A C 1
ATOM 2538 O O . GLU A 1 318 ? 13.763 -9.696 -17.603 1.00 67.56 318 GLU A O 1
ATOM 2543 N N . LEU A 1 319 ? 11.533 -9.743 -17.445 1.00 74.88 319 LEU A N 1
ATOM 2544 C CA . LEU A 1 319 ? 11.307 -9.721 -18.888 1.00 74.88 319 LEU A CA 1
ATOM 2545 C C . LEU A 1 319 ? 11.322 -8.291 -19.425 1.00 74.88 319 LEU A C 1
ATOM 2547 O O . LEU A 1 319 ? 11.870 -8.049 -20.500 1.00 74.88 319 LEU A O 1
ATOM 2551 N N . TYR A 1 320 ? 10.771 -7.340 -18.669 1.00 77.38 320 TYR A N 1
ATOM 2552 C CA . TYR A 1 320 ? 10.798 -5.923 -19.016 1.00 77.38 320 TYR A CA 1
ATOM 2553 C C . TYR A 1 320 ? 12.230 -5.404 -19.213 1.00 77.38 320 TYR A C 1
ATOM 2555 O O . TYR A 1 320 ? 12.517 -4.785 -20.238 1.00 77.38 320 TYR A O 1
ATOM 2563 N N . ARG A 1 321 ? 13.163 -5.730 -18.303 1.00 67.69 321 ARG A N 1
ATOM 2564 C CA . ARG A 1 321 ? 14.575 -5.301 -18.394 1.00 67.69 321 ARG A CA 1
ATOM 2565 C C . ARG A 1 321 ? 15.310 -5.838 -19.627 1.00 67.69 321 ARG A C 1
ATOM 2567 O O . ARG A 1 321 ? 16.354 -5.307 -20.001 1.00 67.69 321 ARG A O 1
ATOM 2574 N N . LEU A 1 322 ? 14.789 -6.890 -20.261 1.00 69.56 322 LEU A N 1
ATOM 2575 C CA . LEU A 1 322 ? 15.352 -7.465 -21.484 1.00 69.56 322 LEU A CA 1
ATOM 2576 C C . LEU A 1 322 ? 14.815 -6.796 -22.757 1.00 69.56 322 LEU A C 1
ATOM 2578 O O . LEU A 1 322 ? 15.442 -6.939 -23.806 1.00 69.56 322 LEU A O 1
ATOM 2582 N N . LEU A 1 323 ? 13.707 -6.048 -22.683 1.00 73.00 323 LEU A N 1
ATOM 2583 C CA . LEU A 1 323 ? 13.097 -5.392 -23.846 1.00 73.00 323 LEU A CA 1
ATOM 2584 C C . LEU A 1 323 ? 14.047 -4.427 -24.574 1.00 73.00 323 LEU A C 1
ATOM 2586 O O . LEU A 1 323 ? 14.153 -4.560 -25.793 1.00 73.00 323 LEU A O 1
ATOM 2590 N N . PRO A 1 324 ? 14.800 -3.534 -23.894 1.00 66.50 324 PRO A N 1
ATOM 2591 C CA . PRO A 1 324 ? 15.768 -2.668 -24.574 1.00 66.50 324 PRO A CA 1
ATOM 2592 C C . PRO A 1 324 ? 16.883 -3.450 -25.272 1.00 66.50 324 PRO A C 1
ATOM 2594 O O . PRO A 1 324 ? 17.372 -3.047 -26.321 1.00 66.50 324 PRO A O 1
ATOM 2597 N N . LYS A 1 325 ? 17.286 -4.586 -24.688 1.00 66.69 325 LYS A N 1
ATOM 2598 C CA . LYS A 1 325 ? 18.395 -5.417 -25.180 1.00 66.69 325 LYS A CA 1
ATOM 2599 C C . LYS A 1 325 ? 17.984 -6.310 -26.350 1.00 66.69 325 LYS A C 1
ATOM 2601 O O . LYS A 1 325 ? 18.823 -6.718 -27.147 1.00 66.69 325 LYS A O 1
ATOM 2606 N N . ARG A 1 326 ? 16.696 -6.647 -26.443 1.00 73.00 326 ARG A N 1
ATOM 2607 C CA . ARG A 1 326 ? 16.126 -7.511 -27.480 1.00 73.00 326 ARG A CA 1
ATOM 2608 C C . ARG A 1 326 ? 14.780 -6.938 -27.916 1.00 73.00 326 ARG A C 1
ATOM 2610 O O . ARG A 1 326 ? 13.733 -7.406 -27.480 1.00 73.00 326 ARG A O 1
ATOM 2617 N N . LEU A 1 327 ? 14.810 -5.975 -28.839 1.00 69.12 327 LEU A N 1
ATOM 2618 C CA . LEU A 1 327 ? 13.608 -5.291 -29.349 1.00 69.12 327 LEU A CA 1
ATOM 2619 C C . LEU A 1 327 ? 12.570 -6.251 -29.971 1.00 69.12 327 LEU A C 1
ATOM 2621 O O . LEU A 1 327 ? 11.378 -5.959 -29.972 1.00 69.12 327 LEU A O 1
ATOM 2625 N N . GLY A 1 328 ? 13.000 -7.431 -30.438 1.00 75.31 328 GLY A N 1
ATOM 2626 C CA . GLY A 1 328 ? 12.122 -8.500 -30.933 1.00 75.31 328 GLY A CA 1
ATOM 2627 C C . GLY A 1 328 ? 11.534 -9.427 -29.856 1.00 75.31 328 GLY A C 1
ATOM 2628 O O . GLY A 1 328 ? 10.770 -10.330 -30.195 1.00 75.31 328 GLY A O 1
ATOM 2629 N N . LEU A 1 329 ? 11.863 -9.242 -28.570 1.00 80.00 329 LEU A N 1
ATOM 2630 C CA . LEU A 1 329 ? 11.496 -10.171 -27.493 1.00 80.00 329 LEU A CA 1
ATOM 2631 C C . LEU A 1 329 ? 9.981 -10.336 -27.356 1.00 80.00 329 LEU A C 1
ATOM 2633 O O . LEU A 1 329 ? 9.509 -11.459 -27.233 1.00 80.00 329 LEU A O 1
ATOM 2637 N N . LEU A 1 330 ? 9.203 -9.253 -27.425 1.00 82.19 330 LEU A N 1
ATOM 2638 C CA . LEU A 1 330 ? 7.741 -9.342 -27.332 1.00 82.19 330 LEU A CA 1
ATOM 2639 C C . LEU A 1 330 ? 7.140 -10.177 -28.471 1.00 82.19 330 LEU A C 1
ATOM 2641 O O . LEU A 1 330 ? 6.239 -10.985 -28.244 1.00 82.19 330 LEU A O 1
ATOM 2645 N N . HIS A 1 331 ? 7.669 -10.025 -29.686 1.00 82.56 331 HIS A N 1
ATOM 2646 C CA . HIS A 1 331 ? 7.261 -10.828 -30.835 1.00 82.56 331 HIS A CA 1
ATOM 2647 C C . HIS A 1 331 ? 7.683 -12.298 -30.667 1.00 82.56 331 HIS A C 1
ATOM 2649 O O . HIS A 1 331 ? 6.915 -13.208 -30.979 1.00 82.56 331 HIS A O 1
ATOM 2655 N N . ASP A 1 332 ? 8.885 -12.547 -30.143 1.00 80.19 332 ASP A N 1
ATOM 2656 C CA . ASP A 1 332 ? 9.388 -13.896 -29.868 1.00 80.19 332 ASP A CA 1
ATOM 2657 C C . ASP A 1 332 ? 8.551 -14.613 -28.795 1.00 80.19 332 ASP A C 1
ATOM 2659 O O . ASP A 1 332 ? 8.201 -15.783 -28.976 1.00 80.19 332 ASP A O 1
ATOM 2663 N N . LEU A 1 333 ? 8.164 -13.896 -27.733 1.00 81.06 333 LEU A N 1
ATOM 2664 C CA . LEU A 1 333 ? 7.282 -14.384 -26.671 1.00 81.06 333 LEU A CA 1
ATOM 2665 C C . LEU A 1 333 ? 5.870 -14.673 -27.198 1.00 81.06 333 LEU A C 1
ATOM 2667 O O . LEU A 1 333 ? 5.290 -15.701 -26.847 1.00 81.06 333 LEU A O 1
ATOM 2671 N N . LYS A 1 334 ? 5.332 -13.823 -28.088 1.00 82.38 334 LYS A N 1
ATOM 2672 C CA . LYS A 1 334 ? 4.023 -14.046 -28.729 1.00 82.38 334 LYS A CA 1
ATOM 2673 C C . LYS A 1 334 ? 4.048 -15.283 -29.635 1.00 82.38 334 LYS A C 1
ATOM 2675 O O . LYS A 1 334 ? 3.080 -16.034 -29.680 1.00 82.38 334 LYS A O 1
ATOM 2680 N N . GLY A 1 335 ? 5.162 -15.508 -30.334 1.00 73.94 335 GLY A N 1
ATOM 2681 C CA . GLY A 1 335 ? 5.355 -16.632 -31.254 1.00 73.94 335 GLY A CA 1
ATOM 2682 C C . GLY A 1 335 ? 5.788 -17.956 -30.612 1.00 73.94 335 GLY A C 1
ATOM 2683 O O . GLY A 1 335 ? 5.949 -18.930 -31.342 1.00 73.94 335 GLY A O 1
ATOM 2684 N N . GLN A 1 336 ? 6.005 -18.006 -29.289 1.00 65.56 336 GLN A N 1
ATOM 2685 C CA . GLN A 1 336 ? 6.492 -19.189 -28.556 1.00 65.56 336 GLN A CA 1
ATOM 2686 C C . GLN A 1 336 ? 7.740 -19.849 -29.185 1.00 65.56 336 GLN A C 1
ATOM 2688 O O . GLN A 1 336 ? 7.842 -21.079 -29.262 1.00 65.56 336 GLN A O 1
ATOM 2693 N N . LYS A 1 337 ? 8.710 -19.047 -29.652 1.00 61.44 337 LYS A N 1
ATOM 2694 C CA . LYS A 1 337 ? 9.961 -19.580 -30.227 1.00 61.44 337 LYS A CA 1
ATOM 2695 C C . LYS A 1 337 ? 10.718 -20.437 -29.205 1.00 61.44 337 LYS A C 1
ATOM 2697 O O . LYS A 1 337 ? 10.689 -20.147 -28.009 1.00 61.44 337 LYS A O 1
ATOM 2702 N N . GLU A 1 338 ? 11.440 -21.461 -29.666 1.00 50.62 338 GLU A N 1
ATOM 2703 C CA . GLU A 1 338 ? 12.147 -22.429 -28.804 1.00 50.62 338 GLU A CA 1
ATOM 2704 C C . GLU A 1 338 ? 13.062 -21.789 -27.751 1.00 50.62 338 GLU A C 1
ATOM 2706 O O . GLU A 1 338 ? 13.040 -22.211 -26.598 1.00 50.62 338 GLU A O 1
ATOM 2711 N N . GLU A 1 339 ? 13.775 -20.717 -28.104 1.00 52.69 339 GLU A N 1
ATOM 2712 C CA . GLU A 1 339 ? 14.645 -19.956 -27.191 1.00 52.69 339 GLU A CA 1
ATOM 2713 C C . GLU A 1 339 ? 13.892 -19.292 -26.027 1.00 52.69 339 GLU A C 1
ATOM 2715 O O . GLU A 1 339 ? 14.459 -19.071 -24.961 1.00 52.69 339 GLU A O 1
ATOM 2720 N N . THR A 1 340 ? 12.604 -18.986 -26.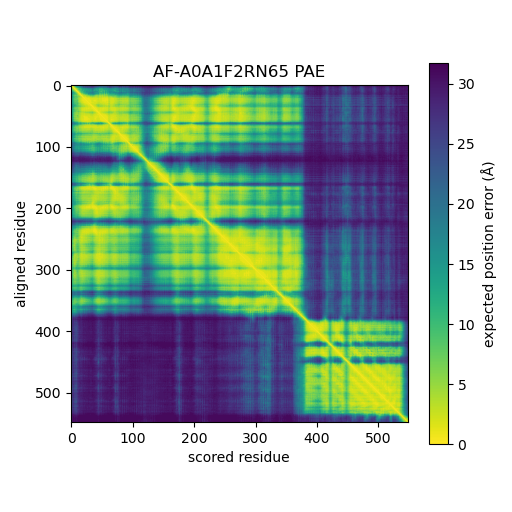208 1.00 55.00 340 THR A N 1
ATOM 2721 C CA . THR A 1 340 ? 11.765 -18.340 -25.187 1.00 55.00 340 THR A CA 1
ATOM 2722 C C . THR A 1 340 ? 11.013 -19.331 -24.297 1.00 55.00 340 THR A C 1
ATOM 2724 O O . THR A 1 340 ? 10.490 -18.926 -23.266 1.00 55.00 340 THR A O 1
ATOM 2727 N N . LYS A 1 341 ? 11.011 -20.638 -24.614 1.00 57.53 341 LYS A N 1
ATOM 2728 C CA . LYS A 1 341 ? 10.343 -21.676 -23.795 1.00 57.53 341 LYS A CA 1
ATOM 2729 C C . LYS A 1 341 ? 10.925 -21.810 -22.384 1.00 57.53 341 LYS A C 1
ATOM 2731 O O . LYS A 1 341 ? 10.250 -22.310 -21.490 1.00 57.53 341 LYS A O 1
ATOM 2736 N N . VAL A 1 342 ? 12.175 -21.386 -22.195 1.00 52.91 342 VAL A N 1
ATOM 2737 C CA . VAL A 1 342 ? 12.863 -21.397 -20.894 1.00 52.91 342 VAL A CA 1
ATOM 2738 C C . VAL A 1 342 ? 12.384 -20.247 -19.998 1.00 52.91 342 VAL A C 1
ATOM 2740 O O . VAL A 1 342 ? 12.455 -20.342 -18.774 1.00 52.91 342 VAL A O 1
ATOM 2743 N N . LEU A 1 343 ? 11.852 -19.174 -20.593 1.00 59.56 343 LEU A N 1
ATOM 2744 C CA . LEU A 1 343 ? 11.352 -18.010 -19.872 1.00 59.56 343 LEU A CA 1
ATOM 2745 C C . LEU A 1 343 ? 9.938 -18.302 -19.357 1.00 59.56 343 LEU A C 1
ATOM 2747 O O . LEU A 1 343 ? 8.995 -18.492 -20.127 1.00 59.56 343 LEU A O 1
ATOM 2751 N N . ARG A 1 344 ? 9.778 -18.347 -18.031 1.00 63.91 344 ARG A N 1
ATOM 2752 C CA . ARG A 1 344 ? 8.455 -18.439 -17.403 1.00 63.91 344 ARG A CA 1
ATOM 2753 C C . ARG A 1 344 ? 7.777 -17.077 -17.509 1.00 63.91 344 ARG A C 1
ATOM 2755 O O . ARG A 1 344 ? 8.249 -16.121 -16.914 1.00 63.91 344 ARG A O 1
ATOM 2762 N N . VAL A 1 345 ? 6.686 -17.013 -18.267 1.00 67.94 345 VAL A N 1
ATOM 2763 C CA . VAL A 1 345 ? 5.847 -15.814 -18.402 1.00 67.94 345 VAL A CA 1
ATOM 2764 C C . VAL A 1 345 ? 4.538 -16.051 -17.659 1.00 67.94 345 VAL A C 1
ATOM 2766 O O . VAL A 1 345 ? 3.917 -17.100 -17.855 1.00 67.94 345 VAL A O 1
ATOM 2769 N N . ASN A 1 346 ? 4.097 -15.083 -16.856 1.00 75.94 346 ASN A N 1
ATOM 2770 C CA . ASN A 1 346 ? 2.761 -15.065 -16.267 1.00 75.94 346 ASN A CA 1
ATOM 2771 C C . ASN A 1 346 ? 1.666 -15.348 -17.316 1.00 75.94 346 ASN A C 1
ATOM 2773 O O . ASN A 1 346 ? 1.612 -14.685 -18.351 1.00 75.94 346 ASN A O 1
ATOM 2777 N N . GLU A 1 347 ? 0.760 -16.290 -17.036 1.00 81.19 347 GLU A N 1
ATOM 2778 C CA . GLU A 1 347 ? -0.342 -16.649 -17.946 1.00 81.19 347 GLU A CA 1
ATOM 2779 C C . GLU A 1 347 ? -1.217 -15.439 -18.316 1.00 81.19 347 GLU A C 1
ATOM 2781 O O . GLU A 1 347 ? -1.539 -15.242 -19.483 1.00 81.19 347 GLU A O 1
ATOM 2786 N N . ARG A 1 348 ? -1.486 -14.539 -17.361 1.00 81.81 348 ARG A N 1
ATOM 2787 C CA . ARG A 1 348 ? -2.245 -13.300 -17.611 1.00 81.81 348 ARG A CA 1
ATOM 2788 C C . ARG A 1 348 ? -1.551 -12.381 -18.612 1.00 81.81 348 ARG A C 1
ATOM 2790 O O . ARG A 1 348 ? -2.200 -11.705 -19.408 1.00 81.81 348 ARG A O 1
ATOM 2797 N N . LEU A 1 349 ? -0.221 -12.350 -18.565 1.00 83.88 349 LEU A N 1
ATOM 2798 C CA . LEU A 1 349 ? 0.583 -11.550 -19.477 1.00 83.88 349 LEU A CA 1
ATOM 2799 C C . LEU A 1 349 ? 0.643 -12.190 -20.867 1.00 83.88 349 LEU A C 1
ATOM 2801 O O . LEU A 1 349 ? 0.630 -11.460 -21.852 1.00 83.88 349 LEU A O 1
ATOM 2805 N N . LYS A 1 350 ? 0.639 -13.528 -20.965 1.00 85.12 350 LYS A N 1
ATOM 2806 C CA . LYS A 1 350 ? 0.500 -14.239 -22.248 1.00 85.12 350 LYS A CA 1
ATOM 2807 C C . LYS A 1 350 ? -0.841 -13.935 -22.911 1.00 85.12 350 LYS A C 1
ATOM 2809 O O . LYS A 1 350 ? -0.867 -13.628 -24.102 1.00 85.12 350 LYS A O 1
ATOM 2814 N N . ASP A 1 351 ? -1.925 -13.959 -22.138 1.00 86.19 351 ASP A N 1
ATOM 2815 C CA . ASP A 1 351 ? -3.260 -13.629 -22.639 1.00 86.19 351 ASP A CA 1
ATOM 2816 C C . ASP A 1 351 ? -3.317 -12.183 -23.139 1.00 86.19 351 ASP A C 1
ATOM 2818 O O . ASP A 1 351 ? -3.789 -11.937 -24.247 1.00 86.19 351 ASP A O 1
ATOM 2822 N N . ALA A 1 352 ? -2.768 -11.227 -22.380 1.00 87.69 352 ALA A N 1
ATOM 2823 C CA . ALA A 1 352 ? -2.673 -9.831 -22.808 1.00 87.69 352 ALA A CA 1
ATOM 2824 C C . ALA A 1 352 ? -1.791 -9.660 -24.062 1.00 87.69 352 ALA A C 1
ATOM 2826 O O . ALA A 1 352 ? -2.171 -8.950 -24.992 1.00 87.69 352 ALA A O 1
ATOM 2827 N N . LEU A 1 353 ? -0.646 -10.347 -24.125 1.00 88.25 353 LEU A N 1
ATOM 2828 C CA . LEU A 1 353 ? 0.282 -10.331 -25.260 1.00 88.25 353 LEU A CA 1
ATOM 2829 C C . LEU A 1 353 ? -0.379 -10.820 -26.559 1.00 88.25 353 LEU A C 1
ATOM 2831 O O . LEU A 1 353 ? -0.099 -10.295 -27.638 1.00 88.25 353 LEU A O 1
ATOM 2835 N N . ALA A 1 354 ? -1.290 -11.792 -26.469 1.00 87.50 354 ALA A N 1
ATOM 2836 C CA . ALA A 1 354 ? -2.035 -12.295 -27.619 1.00 87.50 354 ALA A CA 1
ATOM 2837 C C . ALA A 1 354 ? -2.986 -11.246 -28.231 1.00 87.50 354 ALA A C 1
ATOM 2839 O O . ALA A 1 354 ? -3.250 -11.305 -29.432 1.00 87.50 354 ALA A O 1
ATOM 2840 N N . GLN A 1 355 ? -3.454 -10.269 -27.443 1.00 89.25 355 GLN A N 1
ATOM 2841 C CA . GLN A 1 355 ? -4.439 -9.256 -27.856 1.00 89.25 355 GLN A CA 1
ATOM 2842 C C . GLN A 1 355 ? -3.834 -8.009 -28.528 1.00 89.25 355 GLN A C 1
ATOM 2844 O O . GLN A 1 355 ? -4.579 -7.108 -28.924 1.00 89.25 355 GLN A O 1
ATOM 2849 N N . VAL A 1 356 ? -2.504 -7.914 -28.633 1.00 88.75 356 VAL A N 1
ATOM 2850 C CA . VAL A 1 356 ? -1.809 -6.730 -29.170 1.00 88.75 356 VAL A CA 1
ATOM 2851 C C . VAL A 1 356 ? -1.045 -7.085 -30.435 1.00 88.75 356 VAL A C 1
ATOM 2853 O O . VAL A 1 356 ? -0.292 -8.061 -30.457 1.00 88.75 356 VAL A O 1
ATOM 2856 N N . ASP A 1 357 ? -1.196 -6.279 -31.481 1.00 86.12 357 ASP A N 1
ATOM 2857 C CA . ASP A 1 357 ? -0.347 -6.359 -32.665 1.00 86.12 357 ASP A CA 1
ATOM 2858 C C . ASP A 1 357 ? 0.952 -5.605 -32.404 1.00 86.12 357 ASP A C 1
ATOM 2860 O O . ASP A 1 357 ? 0.971 -4.397 -32.197 1.00 86.12 357 ASP A O 1
ATOM 2864 N N . ILE A 1 358 ? 2.048 -6.358 -32.344 1.00 81.00 358 ILE A N 1
ATOM 2865 C CA . ILE A 1 358 ? 3.344 -5.846 -31.908 1.00 81.00 358 ILE A CA 1
ATOM 2866 C C . ILE A 1 358 ? 4.134 -5.439 -33.153 1.00 81.00 358 ILE A C 1
ATOM 2868 O O . ILE A 1 358 ? 4.317 -6.281 -34.042 1.00 81.00 358 ILE A O 1
ATOM 2872 N N . PRO A 1 359 ? 4.620 -4.190 -33.237 1.00 75.19 359 PRO A N 1
ATOM 2873 C CA . PRO A 1 359 ? 5.537 -3.781 -34.293 1.00 75.19 359 PRO A CA 1
ATOM 2874 C C . PRO A 1 359 ? 6.764 -4.701 -34.339 1.00 75.19 359 PRO A C 1
ATOM 2876 O O . PRO A 1 359 ? 7.216 -5.197 -33.308 1.00 75.19 359 PRO A O 1
ATOM 2879 N N . ARG A 1 360 ? 7.326 -4.932 -35.535 1.00 67.31 360 ARG A N 1
AT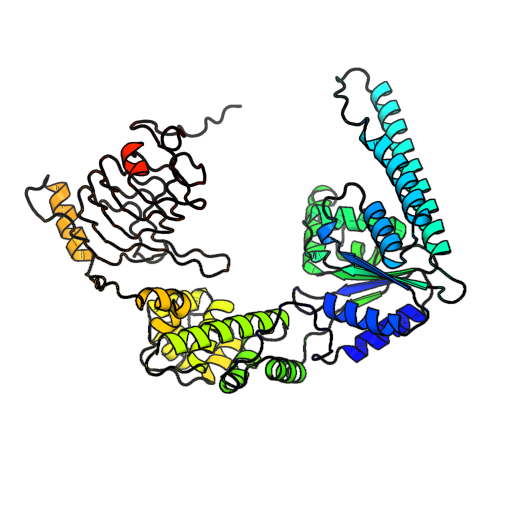OM 2880 C CA . ARG A 1 360 ? 8.532 -5.773 -35.686 1.00 67.31 360 ARG A CA 1
ATOM 2881 C C . ARG A 1 360 ? 9.735 -5.221 -34.921 1.00 67.31 360 ARG A C 1
ATOM 2883 O O . ARG A 1 360 ? 10.538 -6.002 -34.423 1.00 67.31 360 ARG A O 1
ATOM 2890 N N . GLU A 1 361 ? 9.828 -3.901 -34.838 1.00 65.94 361 GLU A N 1
ATOM 2891 C CA . GLU A 1 361 ? 10.815 -3.175 -34.049 1.00 65.94 361 GLU A CA 1
ATOM 2892 C C . GLU A 1 361 ? 10.046 -2.244 -33.114 1.00 65.94 361 GLU A C 1
ATOM 2894 O O . GLU A 1 361 ? 9.295 -1.377 -33.564 1.00 65.94 361 GLU A O 1
ATOM 2899 N N . LEU A 1 362 ? 10.165 -2.489 -31.811 1.00 67.56 362 LEU A N 1
ATOM 2900 C CA . LEU A 1 362 ? 9.579 -1.632 -30.791 1.00 67.56 362 LEU A CA 1
ATOM 2901 C C . LEU A 1 362 ? 10.423 -0.357 -30.691 1.00 67.56 362 LEU A C 1
ATOM 2903 O O . LEU A 1 362 ? 11.637 -0.452 -30.519 1.00 67.56 362 LEU A O 1
ATOM 2907 N N . ASP A 1 363 ? 9.803 0.819 -30.777 1.00 66.81 363 ASP A N 1
ATOM 2908 C CA . ASP A 1 363 ? 10.540 2.067 -30.576 1.00 66.81 363 ASP A CA 1
ATOM 2909 C C . ASP A 1 363 ? 11.028 2.137 -29.119 1.00 66.81 363 ASP A C 1
ATOM 2911 O O . ASP A 1 363 ? 10.250 1.966 -28.173 1.00 66.81 363 ASP A O 1
ATOM 2915 N N . ILE A 1 364 ? 12.327 2.382 -28.934 1.00 61.31 364 ILE A N 1
ATOM 2916 C CA . ILE A 1 364 ? 12.956 2.498 -27.615 1.00 61.31 364 ILE A CA 1
ATOM 2917 C C . ILE A 1 364 ? 12.282 3.585 -26.763 1.00 61.31 364 ILE A C 1
ATOM 2919 O O . ILE A 1 364 ? 12.258 3.493 -25.533 1.00 61.31 364 ILE A O 1
ATOM 2923 N N . GLN A 1 365 ? 11.658 4.576 -27.412 1.00 63.84 365 GLN A N 1
ATOM 2924 C CA . GLN A 1 365 ? 10.910 5.637 -26.753 1.00 63.84 365 GLN A CA 1
ATOM 2925 C C . GLN A 1 365 ? 9.754 5.098 -25.899 1.00 63.84 365 GLN A C 1
ATOM 2927 O O . GLN A 1 365 ? 9.515 5.666 -24.839 1.00 63.84 365 GLN A O 1
ATOM 2932 N N . TYR A 1 366 ? 9.107 3.975 -26.256 1.00 67.62 366 TYR A N 1
ATOM 2933 C CA . TYR A 1 366 ? 8.056 3.353 -25.426 1.00 67.62 366 TYR A CA 1
ATOM 2934 C C . TYR A 1 366 ? 8.561 2.856 -24.069 1.00 67.62 366 TYR A C 1
ATOM 2936 O O . TYR A 1 366 ? 7.784 2.789 -23.117 1.00 67.62 366 TYR A O 1
ATOM 2944 N N . ILE A 1 367 ? 9.840 2.485 -23.984 1.00 61.41 367 ILE A N 1
ATOM 2945 C CA . ILE A 1 367 ? 10.445 1.909 -22.778 1.00 61.41 367 ILE A CA 1
ATOM 2946 C C . ILE A 1 367 ? 10.940 3.022 -21.835 1.00 61.41 367 ILE A C 1
ATOM 2948 O O . ILE A 1 367 ? 11.020 2.836 -20.621 1.00 61.41 367 ILE A O 1
ATOM 2952 N N . TYR A 1 368 ? 11.208 4.214 -22.377 1.00 59.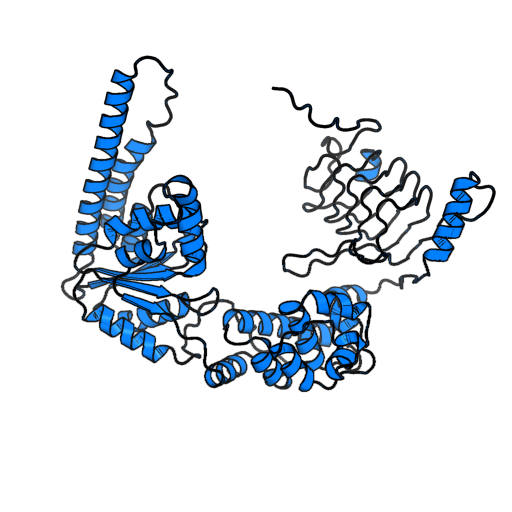72 368 TYR A N 1
ATOM 2953 C CA . TYR A 1 368 ? 11.801 5.338 -21.649 1.00 59.72 368 TYR A CA 1
ATOM 2954 C C . TYR A 1 368 ? 10.998 6.639 -21.771 1.00 59.72 368 TYR A C 1
ATOM 2956 O O . TYR A 1 368 ? 11.560 7.730 -21.729 1.00 59.72 368 TYR A O 1
ATOM 2964 N N . LEU A 1 369 ? 9.672 6.548 -21.880 1.00 60.94 369 LEU A N 1
ATOM 2965 C CA . LEU A 1 369 ? 8.759 7.688 -22.062 1.00 60.94 369 LEU A CA 1
ATOM 2966 C C . LEU A 1 369 ? 8.974 8.847 -21.075 1.00 60.94 369 LEU A C 1
ATOM 2968 O O . LEU A 1 369 ? 8.952 10.015 -21.458 1.00 60.94 369 LEU A O 1
ATOM 2972 N N . THR A 1 370 ? 9.233 8.537 -19.807 1.00 49.62 370 THR A N 1
ATOM 2973 C CA . THR A 1 370 ? 9.508 9.533 -18.757 1.00 49.62 370 THR A CA 1
ATOM 2974 C C . THR A 1 370 ? 10.861 10.232 -18.912 1.00 49.62 370 THR A C 1
ATOM 2976 O O . THR A 1 370 ? 11.063 11.301 -18.341 1.00 49.62 370 THR A O 1
ATOM 2979 N N . GLN A 1 371 ? 11.781 9.669 -19.696 1.00 47.19 371 GLN A N 1
ATOM 2980 C CA . GLN A 1 371 ? 13.090 10.251 -20.008 1.00 47.19 371 GLN A CA 1
ATOM 2981 C C . GLN A 1 371 ? 13.129 10.895 -21.388 1.00 47.19 371 GLN A C 1
ATOM 2983 O O . GLN A 1 371 ? 13.876 11.850 -21.582 1.00 47.19 371 GLN A O 1
ATOM 2988 N N . ALA A 1 372 ? 12.314 10.417 -22.329 1.00 42.62 372 ALA A N 1
ATOM 2989 C CA . ALA A 1 372 ? 12.238 10.953 -23.681 1.00 42.62 372 ALA A CA 1
ATOM 2990 C C . ALA A 1 372 ? 11.863 12.451 -23.699 1.00 42.62 372 ALA A C 1
ATOM 2992 O O . ALA A 1 372 ? 12.368 13.188 -24.539 1.00 42.62 372 ALA A O 1
ATOM 2993 N N . ALA A 1 373 ? 11.129 12.946 -22.692 1.00 39.91 373 ALA A N 1
ATOM 2994 C CA . ALA A 1 373 ? 10.874 14.381 -22.483 1.00 39.91 373 ALA A CA 1
ATOM 2995 C C . ALA A 1 373 ? 12.119 15.237 -22.212 1.00 39.91 373 ALA A C 1
ATOM 2997 O O . ALA A 1 373 ? 12.117 16.423 -22.530 1.00 39.91 373 ALA A O 1
ATOM 2998 N N . ARG A 1 374 ? 13.208 14.647 -21.703 1.00 41.12 374 ARG A N 1
ATOM 2999 C CA . ARG A 1 374 ? 14.516 15.317 -21.595 1.00 41.12 374 ARG A CA 1
ATOM 3000 C C . ARG A 1 374 ? 15.365 15.176 -22.858 1.00 41.12 374 ARG A C 1
ATOM 3002 O O . ARG A 1 374 ? 16.284 15.961 -23.048 1.00 41.12 374 ARG A O 1
ATOM 3009 N N . ILE A 1 375 ? 15.051 14.206 -23.720 1.00 39.84 375 ILE A N 1
ATOM 3010 C CA . ILE A 1 375 ? 15.711 14.011 -25.020 1.00 39.84 375 ILE A CA 1
ATOM 3011 C C . ILE A 1 375 ? 15.216 15.061 -26.035 1.00 39.84 375 ILE A C 1
ATOM 3013 O O . ILE A 1 375 ? 15.957 15.454 -26.932 1.00 39.84 375 ILE A O 1
ATOM 3017 N N . THR A 1 376 ? 13.989 15.569 -25.875 1.00 37.56 376 THR A N 1
ATOM 3018 C CA . THR A 1 376 ? 13.388 16.578 -26.766 1.00 37.56 376 THR A CA 1
ATOM 3019 C C . THR A 1 376 ? 13.749 18.032 -26.445 1.00 37.56 376 THR A C 1
ATOM 3021 O O . THR A 1 376 ? 13.563 18.902 -27.300 1.00 37.56 376 THR A O 1
ATOM 3024 N N . GLU A 1 377 ? 14.290 18.333 -25.259 1.00 34.09 377 GLU A N 1
ATOM 3025 C CA . GLU A 1 377 ? 14.910 19.639 -25.019 1.00 34.09 377 GLU A CA 1
ATOM 3026 C C . GLU A 1 377 ? 16.244 19.679 -25.758 1.00 34.09 377 GLU A C 1
ATOM 3028 O O . GLU A 1 377 ? 17.193 19.008 -25.369 1.00 34.09 377 GLU A O 1
ATOM 3033 N N . LYS A 1 378 ? 16.280 20.443 -26.857 1.00 36.94 378 LYS A N 1
ATOM 3034 C CA . LYS A 1 378 ? 17.452 20.752 -27.690 1.00 36.94 378 LYS A CA 1
ATOM 3035 C C . LYS A 1 378 ? 18.780 20.713 -26.916 1.00 36.94 378 LYS A C 1
ATOM 3037 O O . LYS A 1 378 ? 19.277 21.734 -26.448 1.00 36.94 378 LYS A O 1
ATOM 3042 N N . SER A 1 379 ? 19.396 19.541 -26.876 1.00 32.94 379 SER A N 1
ATOM 3043 C CA . SER A 1 379 ? 20.824 19.369 -26.693 1.00 32.94 379 SER A CA 1
ATOM 3044 C C . SER A 1 379 ? 21.338 18.930 -28.052 1.00 32.94 379 SER A C 1
ATOM 3046 O O . SER A 1 379 ? 21.088 17.813 -28.492 1.00 32.94 379 SER A O 1
ATOM 3048 N N . GLU A 1 380 ? 22.029 19.825 -28.751 1.00 36.09 380 GLU A N 1
ATOM 3049 C CA . GLU A 1 380 ? 22.710 19.531 -30.018 1.00 36.09 380 GLU A CA 1
ATOM 3050 C C . GLU A 1 380 ? 23.837 18.482 -29.885 1.00 36.09 380 GLU A C 1
ATOM 3052 O O . GLU A 1 380 ? 24.611 18.294 -30.818 1.00 36.09 380 GLU A O 1
ATOM 3057 N N . SER A 1 381 ? 23.948 17.749 -28.773 1.00 39.03 381 SER A N 1
ATOM 3058 C CA . SER A 1 381 ? 24.832 16.590 -28.669 1.00 39.03 381 SER A CA 1
ATOM 3059 C C . SER A 1 381 ? 24.029 15.293 -28.691 1.00 39.03 381 SER A C 1
ATOM 3061 O O . SER A 1 381 ? 23.726 14.691 -27.665 1.00 39.03 381 SER A O 1
ATOM 3063 N N . VAL A 1 382 ? 23.719 14.806 -29.890 1.00 42.59 382 VAL A N 1
ATOM 3064 C CA . VAL A 1 382 ? 23.434 13.376 -30.077 1.00 42.59 382 VAL A CA 1
ATOM 3065 C C . VAL A 1 382 ? 24.609 12.605 -29.464 1.00 42.59 382 VAL A C 1
ATOM 3067 O O . VAL A 1 382 ? 25.763 12.877 -29.803 1.00 42.59 382 VAL A O 1
ATOM 3070 N N . GLY A 1 383 ? 24.327 11.735 -28.491 1.00 50.53 383 GLY A N 1
ATOM 3071 C CA . GLY A 1 383 ? 25.347 10.900 -27.864 1.00 50.53 383 GLY A CA 1
ATOM 3072 C C . GLY A 1 383 ? 26.048 10.062 -28.927 1.00 50.53 383 GLY A C 1
ATOM 3073 O O . GLY A 1 383 ? 25.425 9.573 -29.869 1.00 50.53 383 GLY A O 1
ATOM 3074 N N . ARG A 1 384 ? 27.371 9.956 -28.841 1.00 51.47 384 ARG A N 1
ATOM 3075 C CA . ARG A 1 384 ? 28.160 9.182 -29.796 1.00 51.47 384 ARG A CA 1
ATOM 3076 C C . ARG A 1 384 ? 28.128 7.714 -29.372 1.00 51.47 384 ARG A C 1
ATOM 3078 O O . ARG A 1 384 ? 28.912 7.321 -28.515 1.00 51.47 384 ARG A O 1
ATOM 3085 N N . GLU A 1 385 ? 27.273 6.897 -29.980 1.00 56.75 385 GLU A N 1
ATOM 3086 C CA . GLU A 1 385 ? 27.355 5.440 -29.815 1.00 56.75 385 GLU A CA 1
ATOM 3087 C C . GLU A 1 385 ? 28.638 4.911 -30.472 1.00 56.75 385 GLU A C 1
ATOM 3089 O O . GLU A 1 385 ? 28.897 5.136 -31.659 1.00 56.75 385 GLU A O 1
ATOM 3094 N N . ILE A 1 386 ? 29.476 4.234 -29.686 1.00 66.19 386 ILE A N 1
ATOM 3095 C CA . ILE A 1 386 ? 30.695 3.577 -30.162 1.00 66.19 386 ILE A CA 1
ATOM 3096 C C . ILE A 1 386 ? 30.803 2.179 -29.564 1.00 66.19 386 ILE A C 1
ATOM 3098 O O . ILE A 1 386 ? 30.447 1.958 -28.410 1.00 66.19 386 ILE A O 1
ATOM 3102 N N . ASP A 1 387 ? 31.364 1.248 -30.331 1.00 71.38 387 ASP A N 1
ATOM 3103 C CA . ASP A 1 387 ? 31.767 -0.050 -29.798 1.00 71.38 387 ASP A CA 1
ATOM 3104 C C . ASP A 1 387 ? 32.929 0.141 -28.807 1.00 71.38 387 ASP A C 1
ATOM 3106 O O . ASP A 1 387 ? 34.015 0.612 -29.167 1.00 71.38 387 ASP A O 1
ATOM 3110 N N . LEU A 1 388 ? 32.687 -0.196 -27.540 1.00 72.62 388 LEU A N 1
ATOM 3111 C CA . LEU A 1 388 ? 33.636 -0.004 -26.445 1.00 72.62 388 LEU A CA 1
ATOM 3112 C C . LEU A 1 388 ? 34.755 -1.052 -26.438 1.00 72.62 388 LEU A C 1
ATOM 3114 O O . LEU A 1 388 ? 35.853 -0.767 -25.953 1.00 72.62 388 LEU A O 1
ATOM 3118 N N . ALA A 1 389 ? 34.531 -2.240 -27.006 1.00 73.56 389 ALA A N 1
ATOM 3119 C CA . ALA A 1 389 ? 35.516 -3.319 -27.016 1.00 73.56 389 ALA A CA 1
ATOM 3120 C C . ALA A 1 389 ? 36.850 -2.927 -27.696 1.00 73.56 389 ALA A C 1
ATOM 3122 O O . ALA A 1 389 ? 37.907 -3.085 -27.070 1.00 73.56 389 ALA A O 1
ATOM 3123 N N . PRO A 1 390 ? 36.868 -2.357 -28.921 1.00 75.69 390 PRO A N 1
ATOM 3124 C CA . PRO A 1 390 ? 38.109 -1.912 -29.555 1.00 75.69 390 PRO A CA 1
ATOM 3125 C C . PRO A 1 390 ? 38.736 -0.700 -28.852 1.00 75.69 390 PRO A C 1
ATOM 3127 O O . PRO A 1 390 ? 39.963 -0.569 -28.833 1.00 75.69 390 PRO A O 1
ATOM 3130 N N . VAL A 1 391 ? 37.925 0.169 -28.237 1.00 80.19 391 VAL A N 1
ATOM 3131 C CA . VAL A 1 391 ? 38.403 1.337 -27.478 1.00 80.19 391 VAL A CA 1
ATOM 3132 C C . VAL A 1 391 ? 39.158 0.888 -26.231 1.00 80.19 391 VAL A C 1
ATOM 3134 O O . VAL A 1 391 ? 40.280 1.339 -25.995 1.00 80.19 391 VAL A O 1
ATOM 3137 N N . PHE A 1 392 ? 38.602 -0.054 -25.469 1.00 80.25 392 PHE A N 1
ATOM 3138 C CA . PHE A 1 392 ? 39.257 -0.603 -24.284 1.00 80.25 392 PHE A CA 1
ATOM 3139 C C . PHE A 1 392 ? 40.474 -1.456 -24.628 1.00 80.25 392 PHE A C 1
ATOM 3141 O O . PHE A 1 392 ? 41.478 -1.371 -23.922 1.00 80.25 392 PHE A O 1
ATOM 3148 N N . ALA A 1 393 ? 40.456 -2.202 -25.735 1.00 77.50 393 ALA A N 1
ATOM 3149 C CA . ALA A 1 393 ? 41.637 -2.927 -26.203 1.00 77.50 393 ALA A CA 1
ATOM 3150 C C . ALA A 1 393 ? 42.801 -1.971 -26.537 1.00 77.50 393 ALA A C 1
ATOM 3152 O O . ALA A 1 393 ? 43.935 -2.184 -26.098 1.00 77.50 393 ALA A O 1
ATOM 3153 N N . ALA A 1 394 ? 42.519 -0.876 -27.253 1.00 79.50 394 ALA A N 1
ATOM 3154 C CA . ALA A 1 394 ? 43.515 0.146 -27.573 1.00 79.50 394 ALA A CA 1
ATOM 3155 C C . ALA A 1 394 ? 44.003 0.909 -26.328 1.00 79.50 394 ALA A C 1
ATOM 3157 O O . ALA A 1 394 ? 45.190 1.241 -26.243 1.00 79.50 394 ALA A O 1
ATOM 3158 N N . HIS A 1 395 ? 43.110 1.156 -25.365 1.00 84.50 395 HIS A N 1
ATOM 3159 C CA . HIS A 1 395 ? 43.426 1.823 -24.102 1.00 84.50 395 HIS A CA 1
ATOM 3160 C C . HIS A 1 395 ? 44.269 0.958 -23.173 1.00 84.50 395 HIS A C 1
ATOM 3162 O O . HIS A 1 395 ? 45.243 1.441 -22.599 1.00 84.50 395 HIS A O 1
ATOM 3168 N N . LYS A 1 396 ? 43.973 -0.339 -23.098 1.00 82.06 396 LYS A N 1
ATOM 3169 C CA . LYS A 1 396 ? 44.778 -1.307 -22.358 1.00 82.06 396 LYS A CA 1
ATOM 3170 C C . LYS A 1 396 ? 46.216 -1.350 -22.879 1.00 82.06 396 LYS A C 1
ATOM 3172 O O . LYS A 1 396 ? 47.148 -1.232 -22.088 1.00 82.06 396 LYS A O 1
ATOM 3177 N N . LEU A 1 397 ? 46.400 -1.404 -24.201 1.00 83.12 397 LEU A N 1
ATOM 3178 C CA . LEU A 1 397 ? 47.729 -1.363 -24.824 1.00 83.12 397 LEU A CA 1
ATOM 3179 C C . LEU A 1 397 ? 48.470 -0.042 -24.532 1.00 83.12 397 LEU A C 1
ATOM 3181 O O . LEU A 1 397 ? 49.689 -0.025 -24.336 1.00 83.12 397 LEU A O 1
ATOM 3185 N N . TRP A 1 398 ? 47.730 1.066 -24.457 1.00 88.94 398 TRP A N 1
ATOM 3186 C CA . TRP A 1 398 ? 48.258 2.372 -24.060 1.00 88.94 398 TRP A CA 1
ATOM 3187 C C . TRP A 1 398 ? 48.740 2.407 -22.613 1.00 88.94 398 TRP A C 1
ATOM 3189 O O . TRP A 1 398 ? 49.838 2.901 -22.351 1.00 88.94 398 TRP A O 1
ATOM 3199 N N . LEU A 1 399 ? 47.983 1.817 -21.690 1.00 82.62 399 LEU A N 1
ATOM 3200 C CA . LEU A 1 399 ? 48.373 1.703 -20.287 1.00 82.62 399 LEU A CA 1
ATOM 3201 C C . LEU A 1 399 ? 49.610 0.808 -20.111 1.00 82.62 399 LEU A C 1
ATOM 3203 O O . LEU A 1 399 ? 50.574 1.215 -19.465 1.00 82.62 399 LEU A O 1
ATOM 3207 N N . GLU A 1 400 ? 49.616 -0.378 -20.725 1.00 84.75 400 GLU A N 1
ATOM 3208 C CA . GLU A 1 400 ? 50.702 -1.365 -20.604 1.00 84.75 400 GLU A CA 1
ATOM 3209 C C . GLU A 1 400 ? 52.024 -0.869 -21.202 1.00 84.75 400 GLU A C 1
ATOM 3211 O O . GLU A 1 400 ? 53.103 -1.175 -20.695 1.00 84.75 400 GLU A O 1
ATOM 3216 N N . SER A 1 401 ? 51.954 -0.057 -22.257 1.00 84.62 401 SER A N 1
ATOM 3217 C CA . SER A 1 401 ? 53.136 0.503 -22.917 1.00 84.62 401 SER A CA 1
ATOM 3218 C C . SER A 1 401 ? 53.650 1.804 -22.288 1.00 84.62 401 SER A C 1
ATOM 3220 O O . SER A 1 401 ? 54.636 2.367 -22.776 1.00 84.62 401 SER A O 1
ATOM 3222 N N . GLY A 1 402 ? 52.984 2.321 -21.247 1.00 79.06 402 GLY A N 1
ATOM 3223 C CA . GLY A 1 402 ? 53.277 3.645 -20.690 1.00 79.06 402 GLY A CA 1
ATOM 3224 C C . GLY A 1 402 ? 53.073 4.772 -21.711 1.00 79.06 402 GLY A C 1
ATOM 3225 O O . GLY A 1 402 ? 53.801 5.762 -21.701 1.00 79.06 402 GLY A O 1
ATOM 3226 N N . GLY A 1 403 ? 52.127 4.588 -22.633 1.00 77.38 403 GLY A N 1
ATOM 3227 C CA . GLY A 1 403 ? 51.764 5.538 -23.678 1.00 77.38 403 GLY A CA 1
ATOM 3228 C C . GLY A 1 403 ? 52.564 5.462 -24.978 1.00 77.38 403 GLY A C 1
ATOM 3229 O O . GLY A 1 403 ? 52.427 6.353 -25.814 1.00 77.38 403 GLY A O 1
ATOM 3230 N N . LYS A 1 404 ? 53.380 4.417 -25.170 1.00 79.81 404 LYS A N 1
ATOM 3231 C CA . LYS A 1 404 ? 54.214 4.227 -26.374 1.00 79.81 404 LYS A CA 1
ATOM 3232 C C . LYS A 1 404 ? 53.498 3.509 -27.528 1.00 79.81 404 LYS A C 1
ATOM 3234 O O . LYS A 1 404 ? 53.922 3.644 -28.671 1.00 79.81 404 LYS A O 1
ATOM 3239 N N . ALA A 1 405 ? 52.444 2.746 -27.247 1.00 74.44 405 ALA A N 1
ATOM 3240 C CA . ALA A 1 405 ? 51.637 2.004 -28.220 1.00 74.44 405 ALA A CA 1
ATOM 3241 C C . ALA A 1 405 ? 50.152 2.049 -27.823 1.00 74.44 405 ALA A C 1
ATOM 3243 O O . ALA A 1 405 ? 49.848 2.260 -26.662 1.00 74.44 405 ALA A O 1
ATOM 3244 N N . GLY A 1 406 ? 49.212 1.851 -28.750 1.00 86.00 406 GLY A N 1
ATOM 3245 C CA . GLY A 1 406 ? 47.775 1.992 -28.454 1.00 86.00 406 GLY A CA 1
ATOM 3246 C C . GLY A 1 406 ? 47.300 3.452 -28.392 1.00 86.00 406 GLY A C 1
ATOM 3247 O O . GLY A 1 406 ? 47.995 4.361 -28.849 1.00 86.00 406 GLY A O 1
ATOM 3248 N N . LYS A 1 407 ? 46.089 3.689 -27.869 1.00 84.25 407 LYS A N 1
ATOM 3249 C CA . LYS A 1 407 ? 45.484 5.031 -27.750 1.00 84.25 407 LYS A CA 1
ATOM 3250 C C . LYS A 1 407 ? 44.726 5.182 -26.435 1.00 84.25 407 LYS A C 1
ATOM 3252 O O . LYS A 1 407 ? 44.100 4.231 -25.987 1.00 84.25 407 LYS A O 1
ATOM 3257 N N . ARG A 1 408 ? 44.739 6.381 -25.839 1.00 84.19 408 ARG A N 1
ATOM 3258 C CA . ARG A 1 408 ? 43.840 6.719 -24.718 1.00 84.19 408 ARG A CA 1
ATOM 3259 C C . ARG A 1 408 ? 42.380 6.499 -25.123 1.00 84.19 408 ARG A C 1
ATOM 3261 O O . ARG A 1 408 ? 42.036 6.763 -26.275 1.00 84.19 408 ARG A O 1
ATOM 3268 N N . ALA A 1 409 ? 41.549 6.039 -24.188 1.00 84.19 409 ALA A N 1
ATOM 3269 C CA . ALA A 1 409 ? 40.116 5.916 -24.418 1.00 84.19 409 ALA A CA 1
ATOM 3270 C C . ALA A 1 409 ? 39.513 7.311 -24.663 1.00 84.19 409 ALA A C 1
ATOM 3272 O O . ALA A 1 409 ? 39.625 8.194 -23.811 1.00 84.19 409 ALA A O 1
ATOM 3273 N N . ASP A 1 410 ? 38.923 7.500 -25.844 1.00 83.19 410 ASP A N 1
ATOM 3274 C CA . ASP A 1 410 ? 38.168 8.696 -26.221 1.00 83.19 410 ASP A CA 1
ATOM 3275 C C . ASP A 1 410 ? 36.681 8.370 -26.111 1.00 83.19 410 ASP A C 1
ATOM 3277 O O . ASP A 1 410 ? 36.117 7.692 -26.971 1.00 83.19 410 ASP A O 1
ATOM 3281 N N . LEU A 1 411 ? 36.087 8.823 -25.014 1.00 79.31 411 LEU A N 1
ATOM 3282 C CA . LEU A 1 411 ? 34.701 8.593 -24.627 1.00 79.31 411 LEU A CA 1
ATOM 3283 C C . LEU A 1 411 ? 33.918 9.915 -24.575 1.00 79.31 411 LEU A C 1
ATOM 3285 O O . LEU A 1 411 ? 32.904 10.030 -23.886 1.00 79.31 411 LEU A O 1
ATOM 3289 N N . ARG A 1 412 ? 34.384 10.938 -25.303 1.00 75.12 412 ARG A N 1
ATOM 3290 C CA . ARG A 1 412 ? 33.738 12.253 -25.337 1.00 75.12 412 ARG A CA 1
ATOM 3291 C C . ARG A 1 412 ? 32.334 12.168 -25.913 1.00 75.12 412 ARG A C 1
ATOM 3293 O O . ARG A 1 412 ? 32.160 11.707 -27.042 1.00 75.12 412 ARG A O 1
ATOM 3300 N N . GLY A 1 413 ? 31.354 12.654 -25.154 1.00 61.34 413 GLY A N 1
ATOM 3301 C CA . GLY A 1 413 ? 29.949 12.641 -25.561 1.00 61.34 413 GLY A CA 1
ATOM 3302 C C . GLY A 1 413 ? 29.364 11.242 -25.773 1.00 61.34 413 GLY A C 1
ATOM 3303 O O . GLY A 1 413 ? 28.336 11.133 -26.430 1.00 61.34 413 GLY A O 1
ATOM 3304 N N . VAL A 1 414 ? 30.027 10.182 -25.295 1.00 74.25 414 VAL A N 1
ATOM 3305 C CA . VAL A 1 414 ? 29.556 8.796 -25.432 1.00 74.25 414 VAL A CA 1
ATOM 3306 C C . VAL A 1 414 ? 28.527 8.490 -24.349 1.00 74.25 414 VAL A C 1
ATOM 3308 O O . VAL A 1 414 ? 28.716 8.875 -23.191 1.00 74.25 414 VAL A O 1
ATOM 3311 N N . ASP A 1 415 ? 27.476 7.766 -24.726 1.00 68.06 415 ASP A N 1
ATOM 3312 C CA . ASP A 1 415 ? 26.499 7.211 -23.792 1.00 68.06 415 ASP A CA 1
ATOM 3313 C C . ASP A 1 415 ? 27.037 5.870 -23.265 1.00 68.06 415 ASP A C 1
ATOM 3315 O O . ASP A 1 415 ? 27.214 4.908 -24.016 1.00 68.06 415 ASP A O 1
ATOM 3319 N N . LEU A 1 416 ? 27.393 5.827 -21.978 1.00 71.31 416 LEU A N 1
ATOM 3320 C CA . LEU A 1 416 ? 27.970 4.642 -21.345 1.00 71.31 416 LEU A CA 1
ATOM 3321 C C . LEU A 1 416 ? 26.870 3.624 -21.000 1.00 71.31 416 LEU A C 1
ATOM 3323 O O . LEU A 1 416 ? 25.794 4.017 -20.539 1.00 71.31 416 LEU A O 1
ATOM 3327 N N . PRO A 1 417 ? 27.126 2.316 -21.187 1.00 62.03 417 PRO A N 1
ATOM 3328 C CA . PRO A 1 417 ? 26.122 1.287 -20.973 1.00 62.03 417 PRO A CA 1
ATOM 3329 C C . PRO A 1 417 ? 25.686 1.226 -19.505 1.00 62.03 417 PRO A C 1
ATOM 3331 O O . PRO A 1 417 ? 26.503 1.186 -18.582 1.00 62.03 417 PRO A O 1
ATOM 3334 N N . VAL A 1 418 ? 24.371 1.181 -19.300 1.00 57.06 418 VAL A N 1
ATOM 3335 C CA . VAL A 1 418 ? 23.741 0.908 -18.005 1.00 57.06 418 VAL A CA 1
ATOM 3336 C C . VAL A 1 418 ? 23.578 -0.611 -17.892 1.00 57.06 418 VAL A C 1
ATOM 3338 O O . VAL A 1 418 ? 22.816 -1.215 -18.647 1.00 57.06 418 VAL A O 1
ATOM 3341 N N . GLY A 1 419 ? 24.322 -1.257 -16.993 1.00 51.84 419 GLY A N 1
ATOM 3342 C CA . GLY A 1 419 ? 24.363 -2.721 -16.870 1.00 51.84 419 GLY A CA 1
ATOM 3343 C C . GLY A 1 419 ? 24.012 -3.212 -15.468 1.00 51.84 419 GLY A C 1
ATOM 3344 O O . GLY A 1 419 ? 24.198 -2.481 -14.509 1.00 51.84 419 GLY A O 1
ATOM 3345 N N . THR A 1 420 ? 23.547 -4.460 -15.341 1.00 43.00 420 THR A N 1
ATOM 3346 C CA . THR A 1 420 ? 23.584 -5.245 -14.093 1.00 43.00 420 THR A CA 1
ATOM 3347 C C . THR A 1 420 ? 24.793 -6.182 -14.142 1.00 43.00 420 THR A C 1
ATOM 3349 O O . THR A 1 420 ? 25.224 -6.599 -15.220 1.00 43.00 420 THR A O 1
ATOM 3352 N N . THR A 1 421 ? 25.358 -6.519 -12.982 1.00 37.38 421 THR A N 1
ATOM 3353 C CA . THR A 1 421 ? 26.597 -7.311 -12.838 1.00 37.38 421 THR A CA 1
ATOM 3354 C C . THR A 1 421 ? 26.544 -8.713 -13.465 1.00 37.38 421 THR A C 1
ATOM 3356 O O . THR A 1 421 ? 27.590 -9.326 -13.656 1.00 37.38 421 THR A O 1
ATOM 3359 N N . GLU A 1 422 ? 25.363 -9.210 -13.839 1.00 34.69 422 GLU A N 1
ATOM 3360 C CA . GLU A 1 422 ? 25.152 -10.568 -14.358 1.00 34.69 422 GLU A CA 1
ATOM 3361 C C . GLU A 1 422 ? 25.328 -10.727 -15.882 1.00 34.69 422 GLU A C 1
ATOM 3363 O O . GLU A 1 422 ? 25.458 -11.856 -16.347 1.00 34.69 422 GLU A O 1
ATOM 3368 N N . PHE A 1 423 ? 25.371 -9.643 -16.676 1.00 38.12 423 PHE A N 1
ATOM 3369 C CA . PHE A 1 423 ? 25.349 -9.734 -18.154 1.00 38.12 423 PHE A CA 1
ATOM 3370 C C . PHE A 1 423 ? 26.497 -9.026 -18.896 1.00 38.12 423 PHE A C 1
ATOM 3372 O O . PHE A 1 423 ? 26.379 -8.746 -20.081 1.00 38.12 423 PHE A O 1
ATOM 3379 N N . GLY A 1 424 ? 27.639 -8.784 -18.248 1.00 36.59 424 GLY A N 1
ATOM 3380 C CA . GLY A 1 424 ? 28.891 -8.457 -18.953 1.00 36.59 424 GLY A CA 1
ATOM 3381 C C . GLY A 1 424 ? 29.086 -7.008 -19.433 1.00 36.59 424 GLY A C 1
ATOM 3382 O O . GLY A 1 424 ? 30.215 -6.660 -19.757 1.00 36.59 424 GLY A O 1
ATOM 3383 N N . ASP A 1 425 ? 28.069 -6.143 -19.381 1.00 48.03 425 ASP A N 1
ATOM 3384 C CA . ASP A 1 425 ? 28.169 -4.726 -19.798 1.00 48.03 425 ASP A CA 1
ATOM 3385 C C . ASP A 1 425 ? 28.474 -3.750 -18.637 1.00 48.03 425 ASP A C 1
ATOM 3387 O O . ASP A 1 425 ? 28.144 -2.567 -18.690 1.00 48.03 425 ASP A O 1
ATOM 3391 N N . SER A 1 426 ? 29.073 -4.239 -17.547 1.00 57.28 426 SER A N 1
ATOM 3392 C CA . SER A 1 426 ? 29.430 -3.422 -16.379 1.00 57.28 426 SER A CA 1
ATOM 3393 C C . SER A 1 426 ? 30.851 -2.865 -16.504 1.00 57.28 426 SER A C 1
ATOM 3395 O O . SER A 1 426 ? 31.791 -3.611 -16.772 1.00 57.28 426 SER A O 1
ATOM 3397 N N . LEU A 1 427 ? 31.026 -1.563 -16.246 1.00 65.69 427 LEU A N 1
ATOM 3398 C CA . LEU A 1 427 ? 32.339 -0.904 -16.154 1.00 65.69 427 LEU A CA 1
ATOM 3399 C C . LEU A 1 427 ? 32.964 -1.044 -14.752 1.00 65.69 427 LEU A C 1
ATOM 3401 O O . LEU A 1 427 ? 33.898 -0.318 -14.397 1.00 65.69 427 LEU A O 1
ATOM 3405 N N . TRP A 1 428 ? 32.467 -1.987 -13.948 1.00 65.88 428 TRP A N 1
ATOM 3406 C CA . TRP A 1 428 ? 33.002 -2.311 -12.632 1.00 65.88 428 TRP A CA 1
ATOM 3407 C C . TRP A 1 428 ? 34.507 -2.575 -12.698 1.00 65.88 428 TRP A C 1
ATOM 3409 O O . TRP A 1 428 ? 34.971 -3.439 -13.444 1.00 65.88 428 TRP A O 1
ATOM 3419 N N . SER A 1 429 ? 35.284 -1.846 -11.893 1.00 61.69 429 SER A N 1
ATOM 3420 C CA . SER A 1 429 ? 36.753 -1.943 -11.878 1.00 61.69 429 SER A CA 1
ATOM 3421 C C . SER A 1 429 ? 37.444 -1.700 -13.234 1.00 61.69 429 SER A C 1
ATOM 3423 O O . SER A 1 429 ? 38.604 -2.086 -13.410 1.00 61.69 429 SER A O 1
ATOM 3425 N N . ALA A 1 430 ? 36.775 -1.052 -14.196 1.00 75.62 430 ALA A N 1
ATOM 3426 C CA . ALA A 1 430 ? 37.390 -0.688 -15.467 1.00 75.62 430 ALA A CA 1
ATOM 3427 C C . ALA A 1 430 ? 38.583 0.253 -15.240 1.00 75.62 430 ALA A C 1
ATOM 3429 O O . ALA A 1 430 ? 38.536 1.155 -14.402 1.00 75.62 430 ALA A O 1
ATOM 3430 N N . ASN A 1 431 ? 39.662 0.049 -16.001 1.00 76.06 431 ASN A N 1
ATOM 3431 C CA . ASN A 1 431 ? 40.819 0.937 -15.968 1.00 76.06 431 ASN A CA 1
ATOM 3432 C C . ASN A 1 431 ? 40.702 1.988 -17.069 1.00 76.06 431 ASN A C 1
ATOM 3434 O O . ASN A 1 431 ? 40.972 1.699 -18.232 1.00 76.06 431 ASN A O 1
ATOM 3438 N N . LEU A 1 432 ? 40.279 3.185 -16.671 1.00 79.19 432 LEU A N 1
ATOM 3439 C CA . LEU A 1 432 ? 40.047 4.360 -17.509 1.00 79.19 432 LEU A CA 1
ATOM 3440 C C . LEU A 1 432 ? 41.016 5.492 -17.142 1.00 79.19 432 LEU A C 1
ATOM 3442 O O . LEU A 1 432 ? 40.712 6.678 -17.302 1.00 79.19 432 LEU A O 1
ATOM 3446 N N . ARG A 1 433 ? 42.199 5.141 -16.626 1.00 79.94 433 ARG A N 1
ATOM 3447 C CA . ARG A 1 433 ? 43.192 6.119 -16.189 1.00 79.94 433 ARG A CA 1
ATOM 3448 C C . ARG A 1 433 ? 43.588 7.042 -17.344 1.00 79.94 433 ARG A C 1
ATOM 3450 O O . ARG A 1 433 ? 44.121 6.598 -18.363 1.00 79.94 433 ARG A O 1
ATOM 3457 N N . GLY A 1 434 ? 43.407 8.346 -17.153 1.00 71.75 434 GLY A N 1
ATOM 3458 C CA . GLY A 1 434 ? 43.734 9.359 -18.156 1.00 71.75 434 GLY A CA 1
ATOM 3459 C C . GLY A 1 434 ? 42.844 9.336 -19.403 1.00 71.75 434 GLY A C 1
ATOM 3460 O O . GLY A 1 434 ? 43.251 9.897 -20.427 1.00 71.75 434 GLY A O 1
ATOM 3461 N N . ALA A 1 435 ? 41.688 8.664 -19.347 1.00 84.12 435 ALA A N 1
ATOM 3462 C CA . ALA A 1 435 ? 40.683 8.676 -20.406 1.00 84.12 435 ALA A CA 1
ATOM 3463 C C . ALA A 1 435 ? 40.035 10.063 -20.562 1.00 84.12 435 ALA A C 1
ATOM 3465 O O . ALA A 1 435 ? 39.993 10.862 -19.623 1.00 84.12 435 ALA A O 1
ATOM 3466 N N . ASP A 1 436 ? 39.523 10.335 -21.760 1.00 78.81 436 ASP A N 1
ATOM 3467 C CA . ASP A 1 436 ? 38.780 11.554 -22.077 1.00 78.81 436 ASP A CA 1
ATOM 3468 C C . ASP A 1 436 ? 37.275 11.253 -22.049 1.00 78.81 436 ASP A C 1
ATOM 3470 O O . ASP A 1 436 ? 36.749 10.618 -22.960 1.00 78.81 436 ASP A O 1
ATOM 3474 N N . LEU A 1 437 ? 36.603 11.670 -20.976 1.00 78.44 437 LEU A N 1
ATOM 3475 C CA . LEU A 1 437 ? 35.190 11.413 -20.666 1.00 78.44 437 LEU A CA 1
ATOM 3476 C C . LEU A 1 437 ? 34.338 12.690 -20.765 1.00 78.44 437 LEU A C 1
ATOM 3478 O O . LEU A 1 437 ? 33.211 12.724 -20.258 1.00 78.44 437 LEU A O 1
ATOM 3482 N N . ARG A 1 438 ? 34.854 13.756 -21.391 1.00 65.69 438 ARG A N 1
ATOM 3483 C CA . ARG A 1 438 ? 34.171 15.057 -21.435 1.00 65.69 438 ARG A CA 1
ATOM 3484 C C . ARG A 1 438 ? 32.792 14.950 -22.069 1.00 65.69 438 ARG A C 1
ATOM 3486 O O . ARG A 1 438 ? 32.652 14.422 -23.173 1.00 65.69 438 ARG A O 1
ATOM 3493 N N . GLY A 1 439 ? 31.779 15.454 -21.372 1.00 52.34 439 GLY A N 1
ATOM 3494 C CA . GLY A 1 439 ? 30.389 15.405 -21.826 1.00 52.34 439 GLY A CA 1
ATOM 3495 C C . GLY A 1 439 ? 29.811 13.994 -21.997 1.00 52.34 439 GLY A C 1
ATOM 3496 O O . GLY A 1 439 ? 28.749 13.864 -22.598 1.00 52.34 439 GLY A O 1
ATOM 3497 N N . SER A 1 440 ? 30.487 12.941 -21.514 1.00 74.44 440 SER A N 1
ATOM 3498 C CA . SER A 1 440 ? 29.939 11.576 -21.516 1.00 74.44 440 SER A CA 1
ATOM 3499 C C . SER A 1 440 ? 28.665 11.496 -20.674 1.00 74.44 440 SER A C 1
ATOM 3501 O O . SER A 1 440 ? 28.511 12.231 -19.691 1.00 74.44 440 SER A O 1
ATOM 3503 N N . ARG A 1 441 ? 27.753 10.592 -21.036 1.00 63.38 441 ARG A N 1
ATOM 3504 C CA . ARG A 1 441 ? 26.502 10.373 -20.304 1.00 63.38 441 ARG A CA 1
ATOM 3505 C C . ARG A 1 441 ? 26.526 9.017 -19.612 1.00 63.38 441 ARG A C 1
ATOM 3507 O O . ARG A 1 441 ? 26.798 8.001 -20.239 1.00 63.38 441 ARG A O 1
ATOM 3514 N N . ALA A 1 442 ? 26.236 9.018 -18.318 1.00 62.53 442 ALA A N 1
ATOM 3515 C CA . ALA A 1 442 ? 26.155 7.832 -17.471 1.00 62.53 442 ALA A CA 1
ATOM 3516 C C . ALA A 1 442 ? 25.089 8.074 -16.393 1.00 62.53 442 ALA A C 1
ATOM 3518 O O . ALA A 1 442 ? 25.384 8.164 -15.204 1.00 62.53 442 ALA A O 1
ATOM 3519 N N . GLY A 1 443 ? 23.851 8.297 -16.835 1.00 54.09 443 GLY A N 1
ATOM 3520 C CA . GLY A 1 443 ? 22.726 8.632 -15.966 1.00 54.09 443 GLY A CA 1
ATOM 3521 C C . GLY A 1 443 ? 21.865 7.412 -15.664 1.00 54.09 443 GLY A C 1
ATOM 3522 O O . GLY A 1 443 ? 21.389 6.758 -16.588 1.00 54.09 443 GLY A O 1
ATOM 3523 N N . GLY A 1 444 ? 21.648 7.119 -14.384 1.00 50.25 444 GLY A N 1
ATOM 3524 C CA . GLY A 1 444 ? 20.637 6.153 -13.962 1.00 50.25 444 GLY A CA 1
ATOM 3525 C C . GLY A 1 444 ? 19.216 6.719 -14.022 1.00 50.25 444 GLY A C 1
ATOM 3526 O O . GLY A 1 444 ? 19.018 7.936 -14.058 1.00 50.25 444 GLY A O 1
ATOM 3527 N N . ILE A 1 445 ? 18.213 5.838 -14.022 1.00 44.00 445 ILE A N 1
ATOM 3528 C CA . ILE A 1 445 ? 16.797 6.219 -14.099 1.00 44.00 445 ILE A CA 1
ATOM 3529 C C . ILE A 1 445 ? 16.076 5.749 -12.837 1.00 44.00 445 ILE A C 1
ATOM 3531 O O . ILE A 1 445 ? 16.036 4.553 -12.548 1.00 44.00 445 ILE A O 1
ATOM 3535 N N . TYR A 1 446 ? 15.436 6.682 -12.130 1.00 37.88 446 TYR A N 1
ATOM 3536 C CA . TYR A 1 446 ? 14.513 6.373 -11.041 1.00 37.88 446 TYR A CA 1
ATOM 3537 C C . TYR A 1 446 ? 13.094 6.163 -11.591 1.00 37.88 446 TYR A C 1
ATOM 3539 O O . TYR A 1 446 ? 12.406 7.124 -11.939 1.00 37.88 446 TYR A O 1
ATOM 3547 N N . LEU A 1 447 ? 12.649 4.907 -11.688 1.00 37.28 447 LEU A N 1
ATOM 3548 C CA . LEU A 1 447 ? 11.278 4.547 -12.076 1.00 37.28 447 LEU A CA 1
ATOM 3549 C C . LEU A 1 447 ? 10.632 3.715 -10.967 1.00 37.28 447 LEU A C 1
ATOM 3551 O O . LEU A 1 447 ? 10.492 2.512 -11.113 1.00 37.28 447 LEU A O 1
ATOM 3555 N N . GLY A 1 448 ? 10.274 4.386 -9.866 1.00 35.06 448 GLY A N 1
ATOM 3556 C CA . GLY A 1 448 ? 9.444 3.917 -8.745 1.00 35.06 448 GLY A CA 1
ATOM 3557 C C . GLY A 1 448 ? 9.130 2.413 -8.646 1.00 35.06 448 GLY A C 1
ATOM 3558 O O . GLY A 1 448 ? 8.331 1.878 -9.411 1.00 35.06 448 GLY A O 1
ATOM 3559 N N . GLY A 1 449 ? 9.657 1.787 -7.596 1.00 35.28 449 GLY A N 1
ATOM 3560 C CA . GLY A 1 449 ? 9.660 0.340 -7.363 1.00 35.28 449 GLY A CA 1
ATOM 3561 C C . GLY A 1 449 ? 11.106 -0.104 -7.139 1.00 35.28 449 GLY A C 1
ATOM 3562 O O . GLY A 1 449 ? 12.003 0.512 -7.699 1.00 35.28 449 GLY A O 1
ATOM 3563 N N . ASP A 1 450 ? 11.329 -1.082 -6.262 1.00 32.62 450 ASP A N 1
ATOM 3564 C CA . ASP A 1 450 ? 12.587 -1.383 -5.543 1.00 32.62 450 ASP A CA 1
ATOM 3565 C C . ASP A 1 450 ? 13.884 -1.671 -6.356 1.00 32.62 450 ASP A C 1
ATOM 3567 O O . ASP A 1 450 ? 14.854 -2.150 -5.772 1.00 32.62 450 ASP A O 1
ATOM 3571 N N . GLU A 1 451 ? 13.992 -1.346 -7.651 1.00 41.59 451 GLU A N 1
ATOM 3572 C CA . GLU A 1 451 ? 15.242 -1.492 -8.417 1.00 41.59 451 GLU A CA 1
ATOM 3573 C C . GLU A 1 451 ? 15.700 -0.198 -9.115 1.00 41.59 451 GLU A C 1
ATOM 3575 O O . GLU A 1 451 ? 14.997 0.398 -9.931 1.00 41.59 451 GLU A O 1
ATOM 3580 N N . MET A 1 452 ? 16.928 0.230 -8.793 1.00 46.78 452 MET A N 1
ATOM 3581 C CA . MET A 1 452 ? 17.589 1.426 -9.326 1.00 46.78 452 MET A CA 1
ATOM 3582 C C . MET A 1 452 ? 18.540 1.019 -10.461 1.00 46.78 452 MET A C 1
ATOM 3584 O O . MET A 1 452 ? 19.522 0.316 -10.223 1.00 46.78 452 MET A O 1
ATOM 3588 N N . HIS A 1 453 ? 18.280 1.451 -11.697 1.00 50.59 453 HIS A N 1
ATOM 3589 C CA . HIS A 1 453 ? 19.221 1.254 -12.804 1.00 50.59 453 HIS A CA 1
ATOM 3590 C C . HIS A 1 453 ? 20.255 2.369 -12.797 1.00 50.59 453 HIS A C 1
ATOM 3592 O O . HIS A 1 453 ? 19.919 3.515 -13.081 1.00 50.59 453 HIS A O 1
ATOM 3598 N N . VAL A 1 454 ? 21.501 2.028 -12.487 1.00 56.94 454 VAL A N 1
ATOM 3599 C CA . VAL A 1 454 ? 22.634 2.956 -12.421 1.00 56.94 454 VAL A CA 1
ATOM 3600 C C . VAL A 1 454 ? 23.788 2.418 -13.251 1.00 56.94 454 VAL A C 1
ATOM 3602 O O . VAL A 1 454 ? 23.913 1.209 -13.440 1.00 56.94 454 VAL A O 1
ATOM 3605 N N . VAL A 1 455 ? 24.660 3.297 -13.742 1.00 65.38 455 VAL A N 1
ATOM 3606 C CA . VAL A 1 455 ? 25.943 2.837 -14.283 1.00 65.38 455 VAL A CA 1
ATOM 3607 C C . VAL A 1 455 ? 26.789 2.346 -13.109 1.00 65.38 455 VAL A C 1
ATOM 3609 O O . VAL A 1 455 ? 27.148 3.131 -12.231 1.00 65.38 455 VAL A O 1
ATOM 3612 N N . HIS A 1 456 ? 27.083 1.043 -13.082 1.00 66.56 456 HIS A N 1
ATOM 3613 C CA . HIS A 1 456 ? 27.951 0.441 -12.073 1.00 66.56 456 HIS A CA 1
ATOM 3614 C C . HIS A 1 456 ? 29.419 0.613 -12.456 1.00 66.56 456 HIS A C 1
ATOM 3616 O O . HIS A 1 456 ? 29.937 -0.068 -13.341 1.00 66.56 456 HIS A O 1
ATOM 3622 N N . MET A 1 457 ? 30.090 1.519 -11.753 1.00 71.44 457 MET A N 1
ATOM 3623 C CA . MET A 1 457 ? 31.514 1.825 -11.900 1.00 71.44 457 MET A CA 1
ATOM 3624 C C . MET A 1 457 ? 32.245 1.736 -10.563 1.00 71.44 457 MET A C 1
ATOM 3626 O O . MET A 1 457 ? 33.303 2.343 -10.381 1.00 71.44 457 MET A O 1
ATOM 3630 N N . ALA A 1 458 ? 31.701 0.977 -9.613 1.00 74.69 458 ALA A N 1
ATOM 3631 C CA . ALA A 1 458 ? 32.361 0.837 -8.335 1.00 74.69 458 ALA A CA 1
ATOM 3632 C C . ALA A 1 458 ? 33.752 0.198 -8.516 1.00 74.69 458 ALA A C 1
ATOM 3634 O O . ALA A 1 458 ? 33.965 -0.698 -9.349 1.00 74.69 458 ALA A O 1
ATOM 3635 N N . GLY A 1 459 ? 34.729 0.720 -7.781 1.00 72.25 459 GLY A N 1
ATOM 3636 C CA . GLY A 1 459 ? 36.133 0.337 -7.894 1.00 72.25 459 GLY A CA 1
ATOM 3637 C C . GLY A 1 459 ? 36.820 0.734 -9.208 1.00 72.25 459 GLY A C 1
ATOM 3638 O O . GLY A 1 459 ? 37.971 0.341 -9.411 1.00 72.25 459 GLY A O 1
ATOM 3639 N N . ALA A 1 460 ? 36.160 1.471 -10.114 1.00 82.12 460 ALA A N 1
ATOM 3640 C CA . ALA A 1 460 ? 36.765 1.906 -11.373 1.00 82.12 460 ALA A CA 1
ATOM 3641 C C . ALA A 1 460 ? 37.989 2.805 -11.136 1.00 82.12 460 ALA A C 1
ATOM 3643 O O . ALA A 1 460 ? 38.057 3.594 -10.192 1.00 82.12 460 ALA A O 1
ATOM 3644 N N . GLU A 1 461 ? 38.977 2.685 -12.016 1.00 81.38 461 GLU A N 1
ATOM 3645 C CA . GLU A 1 461 ? 40.222 3.441 -11.963 1.00 81.38 461 GLU A CA 1
ATOM 3646 C C . GLU A 1 461 ? 40.134 4.628 -12.930 1.00 81.38 461 GLU A C 1
ATOM 3648 O O . GLU A 1 461 ? 40.299 4.474 -14.138 1.00 81.38 461 GLU A O 1
ATOM 3653 N N . LEU A 1 462 ? 39.851 5.810 -12.379 1.00 83.81 462 LEU A N 1
ATOM 3654 C CA . LEU A 1 462 ? 39.590 7.068 -13.087 1.00 83.81 462 LEU A CA 1
ATOM 3655 C C . LEU A 1 462 ? 40.652 8.137 -12.776 1.00 83.81 462 LEU A C 1
ATOM 3657 O O . LEU A 1 462 ? 40.433 9.324 -13.024 1.00 83.81 462 LEU A O 1
ATOM 3661 N N . ARG A 1 463 ? 41.818 7.751 -12.232 1.00 84.88 463 ARG A N 1
ATOM 3662 C CA . ARG A 1 463 ? 42.894 8.709 -11.948 1.00 84.88 463 ARG A CA 1
ATOM 3663 C C . ARG A 1 463 ? 43.283 9.482 -13.207 1.00 84.88 463 ARG A C 1
ATOM 3665 O O . ARG A 1 463 ? 43.413 8.906 -14.288 1.00 84.88 463 ARG A O 1
ATOM 3672 N N . ASP A 1 464 ? 43.497 10.783 -13.046 1.00 84.06 464 ASP A N 1
ATOM 3673 C CA . ASP A 1 464 ? 43.868 11.717 -14.116 1.00 84.06 464 ASP A CA 1
ATOM 3674 C C . ASP 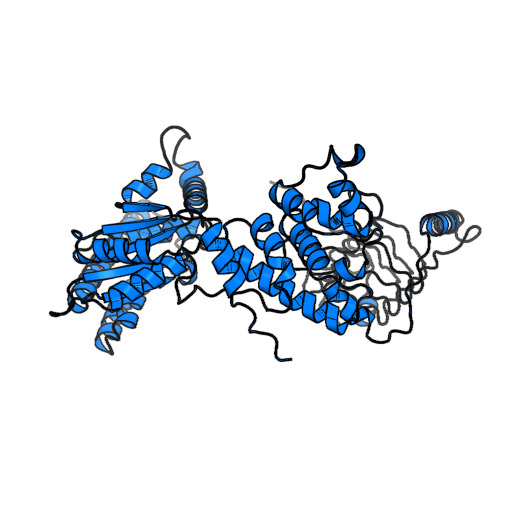A 1 464 ? 42.871 11.791 -15.300 1.00 84.06 464 ASP A C 1
ATOM 3676 O O . ASP A 1 464 ? 43.233 12.293 -16.368 1.00 84.06 464 ASP A O 1
ATOM 3680 N N . ALA A 1 465 ? 41.646 11.261 -15.167 1.00 86.19 465 ALA A N 1
ATOM 3681 C CA . ALA A 1 465 ? 40.639 11.301 -16.231 1.00 86.19 465 ALA A CA 1
ATOM 3682 C C . ALA A 1 465 ? 40.036 12.708 -16.400 1.00 86.19 465 ALA A C 1
ATOM 3684 O O . ALA A 1 465 ? 39.862 13.448 -15.430 1.00 86.19 465 ALA A O 1
ATOM 3685 N N . ASP A 1 466 ? 39.682 13.075 -17.633 1.00 79.88 466 ASP A N 1
ATOM 3686 C CA . ASP A 1 466 ? 39.013 14.346 -17.937 1.00 79.88 466 ASP A CA 1
ATOM 3687 C C . ASP A 1 466 ? 37.496 14.132 -17.993 1.00 79.88 466 ASP A C 1
ATOM 3689 O O . ASP A 1 466 ? 36.990 13.571 -18.963 1.00 79.88 466 ASP A O 1
ATOM 3693 N N . MET A 1 467 ? 36.774 14.548 -16.950 1.00 82.69 467 MET A N 1
ATOM 3694 C CA . MET A 1 467 ? 35.333 14.312 -16.771 1.00 82.69 467 MET A CA 1
ATOM 3695 C C . MET A 1 467 ? 34.511 15.605 -16.835 1.00 82.69 467 MET A C 1
ATOM 3697 O O . MET A 1 467 ? 33.380 15.657 -16.344 1.00 82.69 467 MET A O 1
ATOM 3701 N N . ARG A 1 468 ? 35.059 16.671 -17.427 1.00 72.75 468 ARG A N 1
ATOM 3702 C CA . ARG A 1 468 ? 34.361 17.959 -17.505 1.00 72.75 468 ARG A CA 1
ATOM 3703 C C . ARG A 1 468 ? 33.006 17.811 -18.194 1.00 72.75 468 ARG A C 1
ATOM 3705 O O . ARG A 1 468 ? 32.904 17.154 -19.230 1.00 72.75 468 ARG A O 1
ATOM 3712 N N . GLU A 1 469 ? 31.983 18.433 -17.612 1.00 65.94 469 GLU A N 1
ATOM 3713 C CA . GLU A 1 469 ? 30.603 18.463 -18.138 1.00 65.94 469 GLU A CA 1
ATOM 3714 C C . GLU A 1 469 ? 29.915 17.087 -18.284 1.00 65.94 469 GLU A C 1
ATOM 3716 O O . GLU A 1 469 ? 28.849 16.984 -18.896 1.00 65.94 469 GLU A O 1
ATOM 3721 N N . ALA A 1 470 ? 30.492 16.020 -17.722 1.00 75.75 470 ALA A N 1
ATOM 3722 C CA . ALA A 1 470 ? 29.909 14.681 -17.771 1.00 75.75 470 ALA A CA 1
ATOM 3723 C C . ALA A 1 470 ? 28.541 14.626 -17.056 1.00 75.75 470 ALA A C 1
ATOM 3725 O O . ALA A 1 470 ? 28.364 15.227 -15.997 1.00 75.75 470 ALA A O 1
ATOM 3726 N N . GLN A 1 471 ? 27.566 13.907 -17.620 1.00 72.69 471 GLN A N 1
ATOM 3727 C CA . GLN A 1 471 ? 26.193 13.789 -17.102 1.00 72.69 471 GLN A CA 1
ATOM 3728 C C . GLN A 1 471 ? 25.988 12.454 -16.377 1.00 72.69 471 GLN A C 1
ATOM 3730 O O . GLN A 1 471 ? 25.541 11.480 -16.982 1.00 72.69 471 GLN A O 1
ATOM 3735 N N . TRP A 1 472 ? 26.398 12.384 -15.109 1.00 76.81 472 TRP A N 1
ATOM 3736 C CA . TRP A 1 472 ? 26.561 11.141 -14.338 1.00 76.81 472 TRP A CA 1
ATOM 3737 C C . TRP A 1 472 ? 25.643 11.075 -13.109 1.00 76.81 472 TRP A C 1
ATOM 3739 O O . TRP A 1 472 ? 26.003 10.564 -12.045 1.00 76.81 472 TRP A O 1
ATOM 3749 N N . SER A 1 473 ? 24.438 11.629 -13.237 1.00 69.38 473 SER A N 1
ATOM 3750 C CA . SER A 1 473 ? 23.456 11.573 -12.161 1.00 69.38 473 SER A CA 1
ATOM 3751 C C . SER A 1 473 ? 23.103 10.119 -11.824 1.00 69.38 473 SER A C 1
ATOM 3753 O O . SER A 1 473 ? 22.936 9.299 -12.725 1.00 69.38 473 SER A O 1
ATOM 3755 N N . TRP A 1 474 ? 22.949 9.804 -10.539 1.00 66.62 474 TRP A N 1
ATOM 3756 C CA . TRP A 1 474 ? 22.638 8.460 -10.031 1.00 66.62 474 TRP A CA 1
ATOM 3757 C C . TRP A 1 474 ? 23.730 7.401 -10.237 1.00 66.62 474 TRP A C 1
ATOM 3759 O O . TRP A 1 474 ? 23.498 6.244 -9.914 1.00 66.62 474 TRP A O 1
ATOM 3769 N N . ALA A 1 475 ? 24.913 7.743 -10.756 1.00 78.06 475 ALA A N 1
ATOM 3770 C CA . ALA A 1 475 ? 25.972 6.759 -10.988 1.00 78.06 475 ALA A CA 1
ATOM 3771 C C . ALA A 1 475 ? 26.467 6.099 -9.684 1.00 78.06 475 ALA A C 1
ATOM 3773 O O . ALA A 1 475 ? 26.583 6.752 -8.644 1.00 78.06 475 ALA A O 1
ATOM 3774 N N . ASP A 1 476 ? 26.808 4.809 -9.756 1.00 77.75 476 ASP A N 1
ATOM 3775 C CA . ASP A 1 476 ? 27.451 4.073 -8.665 1.00 77.75 476 ASP A CA 1
ATOM 3776 C C . ASP A 1 476 ? 28.974 4.122 -8.841 1.00 77.75 476 ASP A C 1
ATOM 3778 O O . ASP A 1 476 ? 29.546 3.409 -9.670 1.00 77.75 476 ASP A O 1
ATOM 3782 N N . LEU A 1 477 ? 29.615 4.997 -8.065 1.00 84.50 477 LEU A N 1
ATOM 3783 C CA . LEU A 1 477 ? 31.054 5.273 -8.050 1.00 84.50 477 LEU A CA 1
ATOM 3784 C C . LEU A 1 477 ? 31.702 4.852 -6.724 1.00 84.50 477 LEU A C 1
ATOM 3786 O O . LEU A 1 477 ? 32.766 5.367 -6.366 1.00 84.50 477 LEU A O 1
ATOM 3790 N N . ARG A 1 478 ? 31.075 3.928 -5.985 1.00 87.00 478 ARG A N 1
ATOM 3791 C CA . ARG A 1 478 ? 31.619 3.446 -4.712 1.00 87.00 478 ARG A CA 1
ATOM 3792 C C . ARG A 1 478 ? 33.037 2.922 -4.885 1.00 87.00 478 ARG A C 1
ATOM 3794 O O . ARG A 1 478 ? 33.330 2.236 -5.859 1.00 87.00 478 ARG A O 1
ATOM 3801 N N . ASP A 1 479 ? 33.937 3.255 -3.971 1.00 83.94 479 ASP A N 1
ATOM 3802 C CA . ASP A 1 479 ? 35.342 2.814 -4.011 1.00 83.94 479 ASP A CA 1
ATOM 3803 C C . ASP A 1 479 ? 36.123 3.175 -5.304 1.00 83.94 479 ASP A C 1
ATOM 3805 O O . ASP A 1 479 ? 37.218 2.655 -5.543 1.00 83.94 479 ASP A O 1
ATOM 3809 N N . ALA A 1 480 ? 35.594 4.042 -6.179 1.00 87.38 480 ALA A N 1
ATOM 3810 C CA . ALA A 1 480 ? 36.278 4.440 -7.408 1.00 87.38 480 ALA A CA 1
ATOM 3811 C C . ALA A 1 480 ? 37.506 5.316 -7.104 1.00 87.38 480 ALA A C 1
ATOM 3813 O O . ALA A 1 480 ? 37.510 6.120 -6.172 1.00 87.38 480 ALA A O 1
ATOM 3814 N N . LYS A 1 481 ? 38.564 5.203 -7.914 1.00 88.44 481 LYS A N 1
ATOM 3815 C CA . LYS A 1 481 ? 39.810 5.967 -7.738 1.00 88.44 481 LYS A CA 1
ATOM 3816 C C . LYS A 1 481 ? 39.811 7.182 -8.650 1.00 88.44 481 LYS A C 1
ATOM 3818 O O . LYS A 1 481 ? 40.055 7.055 -9.845 1.00 88.44 481 LYS A O 1
ATOM 3823 N N . LEU A 1 482 ? 39.585 8.359 -8.079 1.00 89.56 482 LEU A N 1
ATOM 3824 C CA . LEU A 1 482 ? 39.377 9.625 -8.799 1.00 89.56 482 LEU A CA 1
ATOM 3825 C C . LEU A 1 482 ? 40.510 10.644 -8.562 1.00 89.56 482 LEU A C 1
ATOM 3827 O O . LEU A 1 482 ? 40.373 11.835 -8.850 1.00 89.56 482 LEU A O 1
ATOM 3831 N N . GLY A 1 483 ? 41.655 10.181 -8.052 1.00 88.50 483 GLY A N 1
ATOM 3832 C CA . GLY A 1 483 ? 42.843 11.010 -7.834 1.00 88.50 483 GLY A CA 1
ATOM 3833 C C . GLY A 1 483 ? 43.278 11.770 -9.087 1.00 88.50 483 GLY A C 1
ATOM 3834 O O . GLY A 1 483 ? 43.644 11.158 -10.087 1.00 88.50 483 GLY A O 1
ATOM 3835 N N . GLY A 1 484 ? 43.241 13.102 -9.033 1.00 84.38 484 GLY A N 1
ATOM 3836 C CA . GLY A 1 484 ? 43.648 13.963 -10.149 1.00 84.38 484 GLY A CA 1
ATOM 3837 C C . GLY A 1 484 ? 42.651 14.062 -11.313 1.00 84.38 484 GLY A C 1
ATOM 3838 O O . GLY A 1 484 ? 42.982 14.686 -12.316 1.00 84.38 484 GLY A O 1
ATOM 3839 N N . ALA A 1 485 ? 41.451 13.477 -11.207 1.00 89.56 485 ALA A N 1
ATOM 3840 C CA . ALA A 1 485 ? 40.404 13.622 -12.220 1.00 89.56 485 ALA A CA 1
ATOM 3841 C C . ALA A 1 485 ? 39.849 15.061 -12.284 1.00 89.56 485 ALA A C 1
ATOM 3843 O O . ALA A 1 485 ? 39.647 15.706 -11.252 1.00 89.56 485 ALA A O 1
ATOM 3844 N N . ASP A 1 486 ? 39.557 15.559 -13.485 1.00 83.75 486 ASP A N 1
ATOM 3845 C CA . ASP A 1 486 ? 38.978 16.890 -13.699 1.00 83.75 486 ASP A CA 1
ATOM 3846 C C . ASP A 1 486 ? 37.445 16.823 -13.718 1.00 83.75 486 ASP A C 1
ATOM 3848 O O . ASP A 1 486 ? 36.853 16.391 -14.705 1.00 83.75 486 ASP A O 1
ATOM 3852 N N . LEU A 1 487 ? 36.806 17.248 -12.623 1.00 85.62 487 LEU A N 1
ATOM 3853 C CA . LEU A 1 487 ? 35.351 17.175 -12.422 1.00 85.62 487 LEU A CA 1
ATOM 3854 C C . LEU A 1 487 ? 34.612 18.493 -12.713 1.00 85.62 487 LEU A C 1
ATOM 3856 O O . LEU A 1 487 ? 33.432 18.614 -12.380 1.00 85.62 487 LEU A O 1
ATOM 3860 N N . ARG A 1 488 ? 35.268 19.500 -13.309 1.00 82.25 488 ARG A N 1
ATOM 3861 C CA . ARG A 1 488 ? 34.653 20.826 -13.497 1.00 82.25 488 ARG A CA 1
ATOM 3862 C C . ARG A 1 488 ? 33.364 20.729 -14.319 1.00 82.25 488 ARG A C 1
ATOM 3864 O O . ARG A 1 488 ? 33.387 20.332 -15.483 1.00 82.25 488 ARG A O 1
ATOM 3871 N N . GLY A 1 489 ? 32.243 21.107 -13.708 1.00 65.19 489 GLY A N 1
ATOM 3872 C CA . GLY A 1 489 ? 30.918 21.077 -14.332 1.00 65.19 489 GLY A CA 1
ATOM 3873 C C . GLY A 1 489 ? 30.318 19.678 -14.507 1.00 65.19 489 GLY A C 1
ATOM 3874 O O . GLY A 1 489 ? 29.276 19.559 -15.146 1.00 65.19 489 GLY A O 1
ATOM 3875 N N . ALA A 1 490 ? 30.941 18.626 -13.967 1.00 82.00 490 ALA A N 1
ATOM 3876 C CA . ALA A 1 490 ? 30.368 17.283 -13.980 1.00 82.00 490 ALA A CA 1
ATOM 3877 C C . ALA A 1 490 ? 29.101 17.232 -13.111 1.00 82.00 490 ALA A C 1
ATOM 3879 O O . ALA A 1 490 ? 29.093 17.728 -11.984 1.00 82.00 490 ALA A O 1
ATOM 3880 N N . ASN A 1 491 ? 28.035 16.619 -13.615 1.00 75.94 491 ASN A N 1
ATOM 3881 C CA . ASN A 1 491 ? 26.780 16.429 -12.902 1.00 75.94 491 ASN A CA 1
ATOM 3882 C C . ASN A 1 491 ? 26.781 15.090 -12.152 1.00 75.94 491 ASN A C 1
ATOM 3884 O O . ASN A 1 491 ? 26.661 14.035 -12.767 1.00 75.94 491 ASN A O 1
ATOM 3888 N N . LEU A 1 492 ? 26.886 15.157 -10.823 1.00 81.69 492 LEU A N 1
ATOM 3889 C CA . LEU A 1 492 ? 26.896 14.035 -9.874 1.00 81.69 492 LEU A CA 1
ATOM 3890 C C . LEU A 1 492 ? 25.662 14.058 -8.949 1.00 81.69 492 LEU A C 1
ATOM 3892 O O . LEU A 1 492 ? 25.699 13.588 -7.807 1.00 81.69 492 LEU A O 1
ATOM 3896 N N . HIS A 1 493 ? 24.555 14.634 -9.425 1.00 77.44 493 HIS A N 1
ATOM 3897 C CA . HIS A 1 493 ? 23.272 14.609 -8.724 1.00 77.44 493 HIS A CA 1
ATOM 3898 C C . HIS A 1 493 ? 22.879 13.170 -8.353 1.00 77.44 493 HIS A C 1
ATOM 3900 O O . HIS A 1 493 ? 22.904 12.293 -9.212 1.00 77.44 493 HIS A O 1
ATOM 3906 N N . ALA A 1 494 ? 22.540 12.927 -7.086 1.00 74.44 494 ALA A N 1
ATOM 3907 C CA . ALA A 1 494 ? 22.171 11.616 -6.541 1.00 74.44 494 ALA A CA 1
ATOM 3908 C C . ALA A 1 494 ? 23.165 10.456 -6.804 1.00 74.44 494 ALA A C 1
ATOM 3910 O O . ALA A 1 494 ? 22.811 9.286 -6.670 1.00 74.44 494 ALA A O 1
ATOM 3911 N N . ALA A 1 495 ? 24.413 10.749 -7.186 1.00 83.69 495 ALA A N 1
ATOM 3912 C CA . ALA A 1 495 ? 25.445 9.730 -7.364 1.00 83.69 495 ALA A CA 1
ATOM 3913 C C . ALA A 1 495 ? 25.919 9.172 -6.010 1.00 83.69 495 ALA A C 1
ATOM 3915 O O . ALA A 1 495 ? 25.884 9.872 -4.992 1.00 83.69 495 ALA A O 1
ATOM 3916 N N . ASN A 1 496 ? 26.403 7.928 -6.009 1.00 86.06 496 ASN A N 1
ATOM 3917 C CA . ASN A 1 496 ? 27.007 7.309 -4.833 1.00 86.06 496 ASN A CA 1
ATOM 3918 C C . ASN A 1 496 ? 28.536 7.278 -4.953 1.00 86.06 496 ASN A C 1
ATOM 3920 O O . ASN A 1 496 ? 29.073 6.499 -5.735 1.00 86.06 496 ASN A O 1
ATOM 3924 N N . LEU A 1 497 ? 29.221 8.116 -4.172 1.00 90.00 497 LEU A N 1
ATOM 3925 C CA . LEU A 1 497 ? 30.683 8.214 -4.103 1.00 90.00 497 LEU A CA 1
ATOM 3926 C C . LEU A 1 497 ? 31.263 7.565 -2.839 1.00 90.00 497 LEU A C 1
ATOM 3928 O O . LEU A 1 497 ? 32.444 7.764 -2.567 1.00 90.00 497 LEU A O 1
ATOM 3932 N N . GLU A 1 498 ? 30.474 6.835 -2.047 1.00 91.69 498 GLU A N 1
ATOM 3933 C CA . GLU A 1 498 ? 30.927 6.250 -0.779 1.00 91.69 498 GLU A CA 1
ATOM 3934 C C . GLU A 1 498 ? 32.225 5.446 -0.971 1.00 91.69 498 GLU A C 1
ATOM 3936 O O . GLU A 1 498 ? 32.315 4.568 -1.830 1.00 91.69 498 GLU A O 1
ATOM 3941 N N . GLY A 1 499 ? 33.264 5.775 -0.200 1.00 85.50 499 GLY A N 1
ATOM 3942 C CA . GLY A 1 499 ? 34.558 5.095 -0.291 1.00 85.50 499 GLY A CA 1
ATOM 3943 C C . GLY A 1 499 ? 35.445 5.508 -1.472 1.00 85.50 499 GLY A C 1
ATOM 3944 O O . GLY A 1 499 ? 36.557 4.997 -1.580 1.00 85.50 499 GLY A O 1
ATOM 3945 N N . ALA A 1 500 ? 35.016 6.430 -2.344 1.00 89.75 500 ALA A N 1
ATOM 3946 C CA . ALA A 1 500 ? 35.827 6.884 -3.473 1.00 89.75 500 ALA A CA 1
ATOM 3947 C C . ALA A 1 500 ? 37.154 7.528 -3.018 1.00 89.75 500 ALA A C 1
ATOM 3949 O O . ALA A 1 500 ? 37.181 8.446 -2.195 1.00 89.75 500 ALA A O 1
ATOM 3950 N N . GLU A 1 501 ? 38.265 7.077 -3.605 1.00 87.19 501 GLU A N 1
ATOM 3951 C CA . GLU A 1 501 ? 39.620 7.424 -3.179 1.00 87.19 501 GLU A CA 1
ATOM 3952 C C . GLU A 1 501 ? 40.231 8.561 -4.018 1.00 87.19 501 GLU A C 1
ATOM 3954 O O . GLU A 1 501 ? 40.127 8.609 -5.249 1.00 87.19 501 GLU A O 1
ATOM 3959 N N . GLY A 1 502 ? 40.988 9.435 -3.351 1.00 83.62 502 GLY A N 1
ATOM 3960 C CA . GLY A 1 502 ? 41.843 10.436 -3.999 1.00 83.62 502 GLY A CA 1
ATOM 3961 C C . GLY A 1 502 ? 41.136 11.716 -4.448 1.00 83.62 502 GLY A C 1
ATOM 3962 O O . GLY A 1 502 ? 41.757 12.544 -5.112 1.00 83.62 502 GLY A O 1
ATOM 3963 N N . LEU A 1 503 ? 39.867 11.901 -4.081 1.00 89.06 503 LEU A N 1
ATOM 3964 C CA . LEU A 1 503 ? 39.131 13.139 -4.324 1.00 89.06 503 LEU A CA 1
ATOM 3965 C C . LEU A 1 503 ? 39.593 14.253 -3.386 1.00 89.06 503 LEU A C 1
ATOM 3967 O O . LEU A 1 503 ? 39.531 14.135 -2.166 1.00 89.06 503 LEU A O 1
ATOM 3971 N N . THR A 1 504 ? 39.994 15.380 -3.960 1.00 88.94 504 THR A N 1
ATOM 3972 C CA . THR A 1 504 ? 40.248 16.603 -3.195 1.00 88.94 504 THR A CA 1
ATOM 3973 C C . THR A 1 504 ? 38.970 17.416 -3.001 1.00 88.94 504 THR A C 1
ATOM 3975 O O . THR A 1 504 ? 38.036 17.352 -3.804 1.00 88.94 504 THR A O 1
ATOM 3978 N N . GLU A 1 505 ? 38.954 18.257 -1.967 1.00 88.62 505 GLU A N 1
ATOM 3979 C CA . GLU A 1 505 ? 37.896 19.250 -1.750 1.00 88.62 505 GLU A CA 1
ATOM 3980 C C . GLU A 1 505 ? 37.663 20.132 -2.986 1.00 88.62 505 GLU A C 1
ATOM 3982 O O . GLU A 1 505 ? 36.522 20.393 -3.361 1.00 88.62 505 GLU A O 1
ATOM 3987 N N . GLN A 1 506 ? 38.737 20.536 -3.669 1.00 86.56 506 GLN A N 1
ATOM 3988 C CA . GLN A 1 506 ? 38.646 21.356 -4.875 1.00 86.56 506 GLN A CA 1
ATOM 3989 C C . GLN A 1 506 ? 37.969 20.617 -6.040 1.00 86.56 506 GLN A C 1
ATOM 3991 O O . GLN A 1 506 ? 37.189 21.225 -6.772 1.00 86.56 506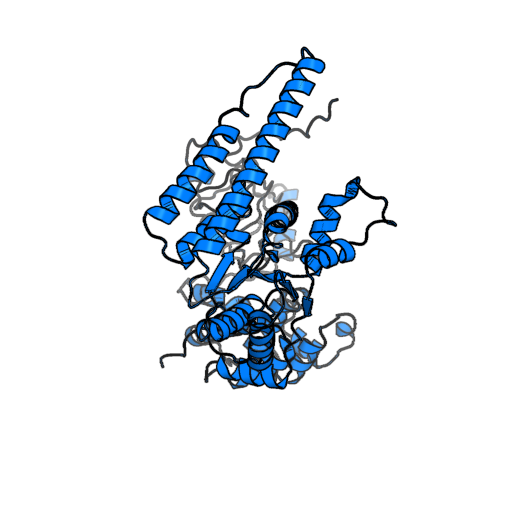 GLN A O 1
ATOM 3996 N N . GLN A 1 507 ? 38.243 19.319 -6.214 1.00 90.31 507 GLN A N 1
ATOM 3997 C CA . GLN A 1 507 ? 37.597 18.508 -7.250 1.00 90.31 507 GLN A CA 1
ATOM 3998 C C . GLN A 1 507 ? 36.086 18.409 -7.006 1.00 90.31 507 GLN A C 1
ATOM 4000 O O . GLN A 1 507 ? 35.309 18.681 -7.921 1.00 90.31 507 GLN A O 1
ATOM 4005 N N . LEU A 1 508 ? 35.662 18.102 -5.776 1.00 89.25 508 LEU A N 1
ATOM 4006 C CA . LEU A 1 508 ? 34.239 18.006 -5.425 1.00 89.25 508 LEU A CA 1
ATOM 4007 C C . LEU A 1 508 ? 33.517 19.356 -5.486 1.00 89.25 508 LEU A C 1
ATOM 4009 O O . LEU A 1 508 ? 32.401 19.418 -5.994 1.00 89.25 508 LEU A O 1
ATOM 4013 N N . ALA A 1 509 ? 34.163 20.444 -5.055 1.00 88.56 509 ALA A N 1
ATOM 4014 C CA . ALA A 1 509 ? 33.611 21.797 -5.158 1.00 88.56 509 ALA A CA 1
ATOM 4015 C C . ALA A 1 509 ? 33.359 22.235 -6.610 1.00 88.56 509 ALA A C 1
ATOM 4017 O O . ALA A 1 509 ? 32.563 23.139 -6.855 1.00 88.56 509 ALA A O 1
ATOM 4018 N N . SER A 1 510 ? 34.053 21.620 -7.571 1.00 86.38 510 SER A N 1
ATOM 4019 C CA . SER A 1 510 ? 33.905 21.920 -8.994 1.00 86.38 510 SER A CA 1
ATOM 4020 C C . SER A 1 510 ? 32.823 21.099 -9.708 1.00 86.38 510 SER A C 1
ATOM 4022 O O . SER A 1 510 ? 32.508 21.400 -10.861 1.00 86.38 510 SER A O 1
ATOM 4024 N N . ALA A 1 511 ? 32.250 20.097 -9.034 1.00 88.19 511 ALA A N 1
ATOM 4025 C CA . ALA A 1 511 ? 31.176 19.248 -9.538 1.00 88.19 511 ALA A CA 1
ATOM 4026 C C . ALA A 1 511 ? 29.798 19.703 -9.020 1.00 88.19 511 ALA A C 1
ATOM 4028 O O . ALA A 1 511 ? 29.682 20.347 -7.978 1.00 88.19 511 ALA A O 1
ATOM 4029 N N . LEU A 1 512 ? 28.731 19.331 -9.728 1.00 82.12 512 LEU A N 1
ATOM 4030 C CA . LEU A 1 512 ? 27.348 19.581 -9.323 1.00 82.12 512 LEU A CA 1
ATOM 4031 C C . LEU A 1 512 ? 26.836 18.392 -8.500 1.00 82.12 512 LEU A C 1
ATOM 4033 O O . LEU A 1 512 ? 26.641 17.301 -9.031 1.00 82.12 512 LEU A O 1
ATOM 4037 N N . THR A 1 513 ? 26.612 18.603 -7.205 1.00 83.88 513 THR A N 1
ATOM 4038 C CA . THR A 1 513 ? 26.084 17.604 -6.255 1.00 83.88 513 THR A CA 1
ATOM 4039 C C . THR A 1 513 ? 24.747 18.072 -5.671 1.00 83.88 513 THR A C 1
ATOM 4041 O O . THR A 1 513 ? 24.341 19.217 -5.869 1.00 83.88 513 THR A O 1
ATOM 4044 N N . SER A 1 514 ? 24.024 17.188 -4.984 1.00 81.94 514 SER A N 1
ATOM 4045 C CA . SER A 1 514 ? 22.654 17.437 -4.507 1.00 81.94 514 SER A CA 1
ATOM 4046 C C . SER A 1 514 ? 22.383 16.806 -3.146 1.00 81.94 514 SER A C 1
ATOM 4048 O O . SER A 1 514 ? 23.178 15.995 -2.691 1.00 81.94 514 SER A O 1
ATOM 4050 N N . GLU A 1 515 ? 21.227 17.104 -2.547 1.00 80.44 515 GLU A N 1
ATOM 4051 C CA . GLU A 1 515 ? 20.778 16.522 -1.266 1.00 80.44 515 GLU A CA 1
ATOM 4052 C C . GLU A 1 515 ? 20.764 14.983 -1.249 1.00 80.44 515 GLU A C 1
ATOM 4054 O O . GLU A 1 515 ? 20.921 14.361 -0.202 1.00 80.44 515 GLU A O 1
ATOM 4059 N N . GLU A 1 516 ? 20.624 14.361 -2.419 1.00 77.94 516 GLU A N 1
ATOM 4060 C CA . GLU A 1 516 ? 20.565 12.906 -2.574 1.00 77.94 516 GLU A CA 1
ATOM 4061 C C . GLU A 1 516 ? 21.929 12.273 -2.893 1.00 77.94 516 GLU A C 1
ATOM 4063 O O . GLU A 1 516 ? 22.050 11.049 -2.920 1.00 77.94 516 GLU A O 1
ATOM 4068 N N . THR A 1 517 ? 22.967 13.081 -3.130 1.00 84.19 517 THR A N 1
ATOM 4069 C CA . THR A 1 517 ? 24.324 12.590 -3.404 1.00 84.19 517 THR A CA 1
ATOM 4070 C C . THR A 1 517 ? 24.929 12.003 -2.125 1.00 84.19 517 THR A C 1
ATOM 4072 O O . THR A 1 517 ? 24.884 12.639 -1.071 1.00 84.19 517 THR A O 1
ATOM 4075 N N . ILE A 1 518 ? 25.517 10.805 -2.217 1.00 89.44 518 ILE A N 1
ATOM 4076 C CA . ILE A 1 518 ? 26.312 10.199 -1.137 1.00 89.44 518 ILE A CA 1
ATOM 4077 C C . ILE A 1 518 ? 27.778 10.545 -1.397 1.00 89.44 518 ILE A C 1
ATOM 4079 O O . ILE A 1 518 ? 28.311 10.224 -2.459 1.00 89.44 518 ILE A O 1
ATOM 4083 N N . LEU A 1 519 ? 28.413 11.230 -0.451 1.00 92.88 519 LEU A N 1
ATOM 4084 C CA . LEU A 1 519 ? 29.783 11.731 -0.541 1.00 92.88 519 LEU A CA 1
ATOM 4085 C C . LEU A 1 519 ? 30.809 10.655 -0.122 1.00 92.88 519 LEU A C 1
ATOM 4087 O O . LEU A 1 519 ? 30.431 9.639 0.464 1.00 92.88 519 LEU A O 1
ATOM 4091 N N . PRO A 1 520 ? 32.113 10.843 -0.412 1.00 92.69 520 PRO A N 1
ATOM 4092 C CA . PRO A 1 520 ? 33.160 9.859 -0.104 1.00 92.69 520 PRO A CA 1
ATOM 4093 C C . PRO A 1 520 ? 33.245 9.349 1.338 1.00 92.69 520 PRO A C 1
ATOM 4095 O O . PRO A 1 520 ? 33.714 8.232 1.562 1.00 92.69 520 PRO A O 1
ATOM 4098 N N . ASP A 1 521 ? 32.807 10.140 2.314 1.00 88.75 521 ASP A N 1
ATOM 4099 C CA . ASP A 1 521 ? 32.754 9.768 3.733 1.00 88.75 521 ASP A CA 1
ATOM 4100 C C . ASP A 1 521 ? 31.456 9.035 4.138 1.00 88.75 521 ASP A C 1
ATOM 4102 O O . ASP A 1 521 ? 31.295 8.671 5.302 1.00 88.75 521 ASP A O 1
ATOM 4106 N N . GLY A 1 522 ? 30.536 8.823 3.192 1.00 85.31 522 GLY A N 1
ATOM 4107 C CA . GLY A 1 522 ? 29.217 8.225 3.408 1.00 85.31 522 GLY A CA 1
ATOM 4108 C C . GLY A 1 522 ? 28.135 9.224 3.829 1.00 85.31 522 GLY A C 1
ATOM 4109 O O . GLY A 1 522 ? 26.972 8.840 3.980 1.00 85.31 522 GLY A O 1
ATOM 4110 N N . SER A 1 523 ? 28.472 10.506 4.008 1.00 90.12 523 SER A N 1
ATOM 4111 C CA . SER A 1 523 ? 27.479 11.539 4.303 1.00 90.12 523 SER A CA 1
ATOM 4112 C C . SER A 1 523 ? 26.588 11.815 3.089 1.00 90.12 523 SER A C 1
ATOM 4114 O O . SER A 1 523 ? 27.002 11.675 1.939 1.00 90.12 523 SER A O 1
ATOM 4116 N N . LYS A 1 524 ? 25.332 12.196 3.345 1.00 87.00 524 LYS A N 1
ATOM 4117 C CA . LYS A 1 524 ? 24.391 12.625 2.304 1.00 87.00 524 LYS A CA 1
ATOM 4118 C C . LYS A 1 524 ? 24.305 14.139 2.267 1.00 87.00 524 LYS A C 1
ATOM 4120 O O . LYS A 1 524 ? 24.236 14.773 3.321 1.00 87.00 524 LYS A O 1
ATOM 4125 N N . GLY A 1 525 ? 24.252 14.697 1.066 1.00 81.25 525 GLY A N 1
ATOM 4126 C CA . GLY A 1 525 ? 24.015 16.118 0.870 1.00 81.25 525 GLY A CA 1
ATOM 4127 C C . GLY A 1 525 ? 24.823 16.711 -0.278 1.00 81.25 525 GLY A C 1
ATOM 4128 O O . GLY A 1 525 ? 25.758 16.083 -0.786 1.00 81.25 525 GLY A O 1
ATOM 4129 N N . PRO A 1 526 ? 24.513 17.957 -0.675 1.00 86.38 526 PRO A N 1
ATOM 4130 C CA . PRO A 1 526 ? 25.380 18.688 -1.578 1.00 86.38 526 PRO A CA 1
ATOM 4131 C C . PRO A 1 526 ? 26.742 18.875 -0.906 1.00 86.38 526 PRO A C 1
ATOM 4133 O O . PRO A 1 526 ? 26.833 19.191 0.286 1.00 86.38 526 PRO A O 1
ATOM 4136 N N . PHE A 1 527 ? 27.811 18.719 -1.679 1.00 87.75 527 PHE A N 1
ATOM 4137 C CA . PHE A 1 527 ? 29.154 18.950 -1.180 1.00 87.75 527 PHE A CA 1
ATOM 4138 C C . PHE A 1 527 ? 29.317 20.412 -0.757 1.00 87.75 527 PHE A C 1
ATOM 4140 O O . PHE A 1 527 ? 29.080 21.338 -1.536 1.00 87.75 527 PHE A O 1
ATOM 4147 N N . LYS A 1 528 ? 29.766 20.618 0.483 1.00 87.50 528 LYS A N 1
ATOM 4148 C CA . LYS A 1 528 ? 30.114 21.936 1.019 1.00 87.50 528 LYS A CA 1
ATOM 4149 C C . LYS A 1 528 ? 31.616 21.983 1.314 1.00 87.50 528 LYS A C 1
ATOM 4151 O O . LYS A 1 528 ? 32.093 21.118 2.055 1.00 87.50 528 LYS A O 1
ATOM 4156 N N . PRO A 1 529 ? 32.358 22.978 0.794 1.00 83.44 529 PRO A N 1
ATOM 4157 C CA . PRO A 1 529 ? 33.749 23.203 1.181 1.00 83.44 529 PRO A CA 1
ATOM 4158 C C . PRO A 1 529 ? 33.897 23.288 2.710 1.00 83.44 529 PRO A C 1
ATOM 4160 O O . PRO A 1 529 ? 33.053 23.876 3.387 1.00 83.44 529 PRO A O 1
ATOM 4163 N N . GLY A 1 530 ? 34.928 22.653 3.264 1.00 79.44 530 GLY A N 1
ATOM 4164 C CA . GLY A 1 530 ? 35.202 22.589 4.701 1.00 79.44 530 GLY A CA 1
ATOM 4165 C C . GLY A 1 530 ? 34.331 21.619 5.511 1.00 79.44 530 GLY A C 1
ATOM 4166 O O . GLY A 1 530 ? 34.528 21.514 6.717 1.00 79.44 530 GLY A O 1
ATOM 4167 N N . SER A 1 531 ? 33.398 20.886 4.889 1.00 83.12 531 SER A N 1
ATOM 4168 C CA . SER A 1 531 ? 32.526 19.918 5.590 1.00 83.12 531 SER A CA 1
ATOM 4169 C C . SER A 1 531 ? 33.239 18.654 6.081 1.00 83.12 531 SER A C 1
ATOM 4171 O O . SER A 1 531 ? 32.687 17.926 6.898 1.00 83.12 531 SER A O 1
ATOM 4173 N N . GLY A 1 532 ? 34.446 18.373 5.579 1.00 79.94 532 GLY A N 1
ATOM 4174 C CA . GLY A 1 532 ? 35.145 17.108 5.829 1.00 79.94 532 GLY A CA 1
ATOM 4175 C C . GLY A 1 532 ? 34.634 15.933 4.989 1.00 79.94 532 GLY A C 1
ATOM 4176 O O . GLY A 1 532 ? 35.206 14.853 5.072 1.00 79.94 532 GLY A O 1
ATOM 4177 N N . ALA A 1 533 ? 33.644 16.150 4.117 1.00 81.62 533 ALA A N 1
ATOM 4178 C CA . ALA A 1 533 ? 33.024 15.098 3.312 1.00 81.62 533 ALA A CA 1
ATOM 4179 C C . ALA A 1 533 ? 33.857 14.619 2.103 1.00 81.62 533 ALA A C 1
ATOM 4181 O O . ALA A 1 533 ? 33.341 13.987 1.186 1.00 81.62 533 ALA A O 1
ATOM 4182 N N . HIS A 1 534 ? 35.152 14.940 2.068 1.00 80.50 534 HIS A N 1
ATOM 4183 C CA . HIS A 1 534 ? 36.102 14.479 1.056 1.00 80.50 534 HIS A CA 1
ATOM 4184 C C . HIS A 1 534 ? 37.088 13.495 1.695 1.00 80.50 534 HIS A C 1
ATOM 4186 O O . HIS A 1 534 ? 37.536 13.711 2.820 1.00 80.50 534 HIS A O 1
ATOM 4192 N N . GLN A 1 535 ? 37.471 12.430 0.988 1.00 72.75 535 GLN A N 1
ATOM 4193 C CA . GLN A 1 535 ? 38.506 11.524 1.489 1.00 72.75 535 GLN A CA 1
ATOM 4194 C C . GLN A 1 535 ? 39.912 12.084 1.213 1.00 72.75 535 GLN A C 1
ATOM 4196 O O . GLN A 1 535 ? 40.267 12.290 0.051 1.00 72.75 535 GLN A O 1
ATOM 4201 N N . PRO A 1 536 ? 40.769 12.275 2.232 1.00 58.25 536 PRO A N 1
ATOM 4202 C CA . PRO A 1 536 ? 42.151 12.673 2.007 1.00 58.25 536 PRO A CA 1
ATOM 4203 C C . PRO A 1 536 ? 42.929 11.566 1.281 1.00 58.25 536 PRO A C 1
ATOM 4205 O O . PRO A 1 536 ? 42.787 10.379 1.577 1.00 58.25 536 PRO A O 1
ATOM 4208 N N . CYS A 1 537 ? 43.798 11.956 0.344 1.00 51.56 537 CYS A N 1
ATOM 4209 C CA . CYS A 1 537 ? 44.707 11.046 -0.357 1.00 51.56 537 CYS A CA 1
ATOM 4210 C C . CYS A 1 537 ? 45.541 10.215 0.644 1.00 51.56 537 CYS A C 1
ATOM 4212 O O . CYS A 1 537 ? 46.547 10.700 1.159 1.00 51.56 537 CYS A O 1
ATOM 4214 N N . GLY A 1 538 ? 45.149 8.958 0.895 1.00 50.84 538 GLY A N 1
ATOM 4215 C CA . GLY A 1 538 ? 45.983 7.966 1.590 1.00 50.84 538 GLY A CA 1
ATOM 4216 C C . GLY A 1 538 ? 45.351 7.156 2.731 1.00 50.84 538 GLY A C 1
ATOM 4217 O O . GLY A 1 538 ? 46.037 6.288 3.272 1.00 50.84 538 GLY A O 1
ATOM 4218 N N . SER A 1 539 ? 44.088 7.361 3.113 1.00 42.50 539 SER A N 1
ATOM 4219 C CA . SER A 1 539 ? 43.464 6.580 4.196 1.00 42.50 539 SER A CA 1
ATOM 4220 C C . SER A 1 539 ? 42.711 5.348 3.679 1.00 42.50 539 SER A C 1
ATOM 4222 O O . SER A 1 539 ? 41.552 5.446 3.297 1.00 42.50 539 SER A O 1
ATOM 4224 N N . ARG A 1 540 ? 43.331 4.160 3.731 1.00 37.88 540 ARG A N 1
ATOM 4225 C CA . ARG A 1 540 ? 42.573 2.892 3.683 1.00 37.88 540 ARG A CA 1
ATOM 4226 C C . ARG A 1 540 ? 41.727 2.757 4.958 1.00 37.88 540 ARG A C 1
ATOM 4228 O O . ARG A 1 540 ? 42.316 2.834 6.041 1.00 37.88 540 ARG A O 1
ATOM 4235 N N . PRO A 1 541 ? 40.421 2.442 4.893 1.00 40.09 541 PRO A N 1
ATOM 4236 C CA . PRO A 1 541 ? 39.694 1.994 6.070 1.00 40.09 541 PRO A CA 1
ATOM 4237 C C . PRO A 1 541 ? 40.189 0.590 6.432 1.00 40.09 541 PRO A C 1
ATOM 4239 O O . PRO A 1 541 ? 40.113 -0.358 5.647 1.00 40.09 541 PRO A O 1
ATOM 4242 N N . GLY A 1 542 ? 40.760 0.449 7.626 1.00 35.59 542 GLY A N 1
ATOM 4243 C CA . GLY A 1 542 ? 41.108 -0.852 8.173 1.00 35.59 542 GLY A CA 1
ATOM 4244 C C . GLY A 1 542 ? 39.852 -1.697 8.372 1.00 35.59 542 GLY A C 1
ATOM 4245 O O . GLY A 1 542 ? 38.891 -1.244 8.989 1.00 35.59 542 GLY A O 1
ATOM 4246 N N . ARG A 1 543 ? 39.895 -2.947 7.891 1.00 36.41 543 ARG A N 1
ATOM 4247 C CA . ARG A 1 543 ? 39.000 -4.032 8.315 1.00 36.41 543 ARG A CA 1
ATOM 4248 C C . ARG A 1 543 ? 38.759 -3.937 9.821 1.00 36.41 543 ARG A C 1
ATOM 4250 O O . ARG A 1 543 ? 39.724 -3.901 10.588 1.00 36.41 543 ARG A O 1
ATOM 4257 N N . ALA A 1 544 ? 37.487 -3.944 10.213 1.00 33.94 544 ALA A N 1
ATOM 4258 C CA . ALA A 1 544 ? 37.058 -4.063 11.595 1.00 33.94 544 ALA A CA 1
ATOM 4259 C C . ALA A 1 544 ? 37.883 -5.149 12.306 1.00 33.94 544 ALA A C 1
ATOM 4261 O O . ALA A 1 544 ? 37.854 -6.327 11.940 1.00 33.94 544 ALA A O 1
ATOM 4262 N N . LYS A 1 545 ? 38.664 -4.738 13.310 1.00 32.88 545 LYS A N 1
ATOM 4263 C CA . LYS A 1 545 ? 39.246 -5.671 14.268 1.00 32.88 545 LYS A CA 1
ATOM 4264 C C . LYS A 1 545 ? 38.089 -6.276 15.050 1.00 32.88 545 LYS A C 1
ATOM 4266 O O . LYS A 1 545 ? 37.525 -5.629 15.923 1.00 32.88 545 LYS A O 1
ATOM 4271 N N . VAL A 1 546 ? 37.801 -7.541 14.772 1.00 42.34 546 VAL A N 1
ATOM 4272 C CA . VAL A 1 546 ? 37.273 -8.450 15.786 1.00 42.34 546 VAL A CA 1
ATOM 4273 C C . VAL A 1 546 ? 38.279 -8.461 16.933 1.00 42.34 546 VAL A C 1
ATOM 4275 O O . VAL A 1 546 ? 39.408 -8.917 16.743 1.00 42.34 546 VAL A O 1
ATOM 4278 N N . ARG A 1 547 ? 37.884 -7.963 18.105 1.00 37.62 547 ARG A N 1
ATOM 4279 C CA . ARG A 1 547 ? 38.431 -8.397 19.393 1.00 37.62 547 ARG A CA 1
ATOM 4280 C C . ARG A 1 547 ? 37.351 -8.322 20.470 1.00 37.62 547 ARG A C 1
ATOM 4282 O O . ARG A 1 547 ? 36.927 -7.229 20.820 1.00 37.62 547 ARG A O 1
ATOM 4289 N N . SER A 1 548 ? 36.954 -9.534 20.875 1.00 41.97 548 SER A N 1
ATOM 4290 C CA . SER A 1 548 ? 36.761 -10.049 22.245 1.00 41.97 548 SER A CA 1
ATOM 4291 C C . SER A 1 548 ? 36.207 -9.109 23.304 1.00 41.97 548 SER A C 1
ATOM 4293 O O . SER A 1 548 ? 36.970 -8.192 23.689 1.00 41.97 548 SER A O 1
#

pLDDT: mean 74.79, std 15.92, range [30.97, 96.31]

Foldseek 3Di:
DPWDDQFDLDQDPDDLQPLLVVLLVVLVCQVPPFDDAEEEEADDPQLRLVNSVSSNVVNCVVALAQEFEAELAVCLPPPAVLLVSLVRLCVSQVVDPVSVVLSVVLVVLVVVLVVPPPDDDDPDDPPVVVVVVVVSVVSVVVSLVVSLVSVLVSLVVVCDPSRQAYEYEYDPLLVHDLVSSVVNLVSCLSVSRHGRYYYYYYDHLVSNLVSVCVVCVPPDDPPPDDSVVVVVVRHVHYDYDDFRDLVSVLSLLVVNAIPVLPLQSVLLSLLQGRRSSSSSVLNSVLVVLVVLCVVLVDPPDDSLQLSLLVSCVVPPVVQSVCCVVCQQSLVCLLVVDPVCVVPDDDPSSNSSSVSDDRPNGDPVCSSPSVCSVVVPPDDVQPQDEDDCVLLLVLCVQCVVVVNPGGDQRERASHEQDQDDPPPPSALAQPENAQHENHQYEFAWDDDDDPDTGGREHANHEHALYENALYHHEQHEHHLYEHANYAAANHEHELYEHALHARDDLVRLVRHHYAQNYQANPRDGGRRDRPPPSHDHHDDDDDDDDDDD

Mean predicted aligned error: 17.61 Å